Protein AF-A0A7S0QCG5-F1 (afdb_monomer_lite)

Sequence (429 aa):
MLSAGSLIWRRKRLSVADLESKDEATDGRARNVSCNSLVATFQPEWEAEYLEYCFQPSLLRAVLCMASIWFIYDISAVCFSCLPPTDGAGGNLSWLLVAHIPQTIVGAFLLGVSILVGRLSLRNALSRHYDLLCVCVILAAYTALIFPSLVLELRRARFQNPDQPHVHWSISNSPSSLLPIRICNDSDPIRSWSNSSDQSPVGCSNSLLSGSYFGTMLMGTLSPMIFRTSARAALAACLLLSLVLLAACVAAGTQPGAFGFPLAVQLATGALAAFFCHRGDRRARAEFTVDKGLRYAAEQNGNLLYTLIPRDVVAHCRASDGPGLVGRTLPHVTLMFCALERHAEMQAAFSERDFHLLNALFVEFDDAVRAHGMYKYQHVGEWYIVACPRAARPFDEEEQAAPYPALHELQMLALASSLQRLAAGHLFL

Radius of gyration: 39.69 Å; chains: 1; bounding box: 84×46×121 Å

InterPro domains:
  IPR001054 Adenylyl cyclase class-3/4/guanylyl cyclase [PF00211] (331-414)
  IPR001054 Adenylyl cyclase class-3/4/guanylyl cyclase [PS50125] (334-387)
  IPR029787 Nucleotide cyclase [G3DSA:3.30.70.1230] (290-425)
  IPR029787 Nucleotide cyclase [SSF55073] (323-424)

Foldseek 3Di:
DDDDDDPDPPPPPPDVVVVVVVPVPDDDDPPPPPPVVVLPDQDPVCPVVLLVVLDDLVLLVVVLVVLLVVLVVLVVVVVVVPPPDCPDDDDDCPVVVVPVVVLVVVSVVLNVVSVVVSVPCPVPPCSVCVLVVLLVNLLVSLCSRPVVVLVVVLVVVCPPDVDDPDQDWDFDDDPPDPDDGWTDSDPDPPVVPPPPPDDDPPGTDPPCPPVVVLVSLLCSLQVCLSVLHALVSSLVSLVSSLVVLVVSCVVSVHDPVVVPVSSVVSNVSSNVNSVNSNVSVVVSSSVVSVVVSVVVVVVVVVVVVCVVAPPLQVVVVVVDPDPDDDDDDAPDKDKDKDFDDDDPVCVPDPDPVNVVLVVVLVVVLCVLCVVLVWDFDDDDDRITMIIHPCVSNVNPVVSRVDDDDPCSVVSVVVSVVVSVVSSVVSVVD

Organism: NCBI:txid233186

Secondary structure (DSSP, 8-state):
---------------HHHHHTTTTTS-S------GGGSSS---GGGHHHHHHHH--HHHHHHHHHHHHHHHHHHHHHHHHHTSPP--SS---THHHHHHHHHHHHHHHHHHHHHHHHHH---TTTTGGGHHHHHHHHHHHHHHHHHHHHHHHHHHHHHHS-SS-----------TT-SS-------S-TTHHHHTTTS--S-S---GGGSHHHHHHHHHHHHHHHHTT--HHHHHHHHHHHHHHHHHHHHHTT--HHHHHHHHHHHHHHHHHHHHHHHHHHHHHHHHHHHHHHHHHHHHHHHHHHHHHS-HHHHHHHHHS-SS-------SS--EEEEE-PPPGGGGS---HHHHHHHHHHHHHHHHHHHHTT-EEEEEETTEEEEE-HHHH-TT-HHHHHSPPPTHHHHHHHHHHHHHHHHHHHHHT-

pLDDT: mean 70.56, std 19.55, range [24.47, 97.44]

Structure (mmCIF, N/CA/C/O backbone):
data_AF-A0A7S0QCG5-F1
#
_entry.id   AF-A0A7S0QCG5-F1
#
loop_
_atom_site.group_PDB
_atom_site.id
_atom_site.type_symbol
_atom_site.label_atom_id
_atom_site.label_alt_id
_atom_site.label_comp_id
_atom_site.label_asym_id
_atom_site.label_entity_id
_atom_site.label_seq_id
_atom_site.pdbx_PDB_ins_code
_atom_site.Cartn_x
_atom_site.Cartn_y
_atom_site.Cartn_z
_atom_site.occupancy
_atom_site.B_iso_or_equiv
_atom_site.auth_seq_id
_atom_site.auth_comp_id
_atom_site.auth_asym_id
_atom_site.auth_atom_id
_atom_site.pdbx_PDB_model_num
ATOM 1 N N . MET A 1 1 ? -25.981 -13.729 -7.086 1.00 29.61 1 MET A N 1
ATOM 2 C CA . MET A 1 1 ? -24.853 -14.559 -7.566 1.00 29.61 1 MET A CA 1
ATOM 3 C C . MET A 1 1 ? -23.733 -13.651 -8.065 1.00 29.61 1 MET A C 1
ATOM 5 O O . MET A 1 1 ? -23.636 -13.408 -9.254 1.00 29.61 1 MET A O 1
ATOM 9 N N . LEU A 1 2 ? -22.922 -13.113 -7.154 1.00 24.47 2 LEU A N 1
ATOM 10 C CA . LEU A 1 2 ? -21.630 -12.480 -7.439 1.00 24.47 2 LEU A CA 1
ATOM 11 C C . LEU A 1 2 ? -20.763 -12.780 -6.212 1.00 24.47 2 LEU A C 1
ATOM 13 O O . LEU A 1 2 ? -21.044 -12.285 -5.124 1.00 24.47 2 LEU A O 1
ATOM 17 N N . SER A 1 3 ? -19.807 -13.701 -6.355 1.00 24.55 3 SER A N 1
ATOM 18 C CA . SER A 1 3 ? -18.929 -14.130 -5.266 1.00 24.55 3 SER A CA 1
ATOM 19 C C . SER A 1 3 ? -17.825 -13.098 -5.054 1.00 24.55 3 SER A C 1
ATOM 21 O O . SER A 1 3 ? -16.979 -12.900 -5.928 1.00 24.55 3 SER A O 1
ATOM 23 N N . ALA A 1 4 ? -17.821 -12.468 -3.883 1.00 29.00 4 ALA A N 1
ATOM 24 C CA . ALA A 1 4 ? -16.691 -11.697 -3.393 1.00 29.00 4 ALA A CA 1
ATOM 25 C C . ALA A 1 4 ? -15.537 -12.660 -3.070 1.00 29.00 4 ALA A C 1
ATOM 27 O O . ALA A 1 4 ? -15.673 -13.551 -2.231 1.00 29.00 4 ALA A O 1
ATOM 28 N N . GLY A 1 5 ? -14.413 -12.502 -3.768 1.00 25.22 5 GLY A N 1
ATOM 29 C CA . GLY A 1 5 ? -13.183 -13.228 -3.476 1.00 25.22 5 GLY A CA 1
ATOM 30 C C . GLY A 1 5 ? -12.603 -12.762 -2.144 1.00 25.22 5 GLY A C 1
ATOM 31 O O . GLY A 1 5 ? -12.149 -11.627 -2.019 1.00 25.22 5 GLY A O 1
ATOM 32 N N . SER A 1 6 ? -12.616 -13.644 -1.148 1.00 25.61 6 SER A N 1
ATOM 33 C CA . SER A 1 6 ? -11.940 -13.445 0.130 1.00 25.61 6 SER A CA 1
ATOM 34 C C . SER A 1 6 ? -10.422 -13.504 -0.073 1.00 25.61 6 SER A C 1
ATOM 36 O O . SER A 1 6 ? -9.845 -14.586 -0.204 1.00 25.61 6 SER A O 1
ATOM 38 N N . LEU A 1 7 ? -9.760 -12.345 -0.085 1.00 25.98 7 LEU A N 1
ATOM 39 C CA . LEU A 1 7 ? -8.313 -12.261 0.097 1.00 25.98 7 LEU A CA 1
ATOM 40 C C . LEU A 1 7 ? -7.992 -12.585 1.562 1.00 25.98 7 LEU A C 1
ATOM 42 O O . LEU A 1 7 ? -8.123 -11.752 2.457 1.00 25.98 7 LEU A O 1
ATOM 46 N N . ILE A 1 8 ? -7.599 -13.834 1.800 1.00 27.45 8 ILE A N 1
ATOM 47 C CA . ILE A 1 8 ? -7.100 -14.315 3.086 1.00 27.45 8 ILE A CA 1
ATOM 48 C C . ILE A 1 8 ? -5.719 -13.692 3.311 1.00 27.45 8 ILE A C 1
ATOM 50 O O . ILE A 1 8 ? -4.707 -14.183 2.810 1.00 27.45 8 ILE A O 1
ATOM 54 N N . TRP A 1 9 ? -5.666 -12.609 4.085 1.00 28.84 9 TRP A N 1
ATOM 55 C CA . TRP A 1 9 ? -4.422 -12.144 4.690 1.00 28.84 9 TRP A CA 1
ATOM 56 C C . TRP A 1 9 ? -3.990 -13.163 5.749 1.00 28.84 9 TRP A C 1
ATOM 58 O O . TRP A 1 9 ? -4.481 -13.167 6.879 1.00 28.84 9 TRP A O 1
ATOM 68 N N . ARG A 1 10 ? -3.060 -14.060 5.392 1.00 27.72 10 ARG A N 1
ATOM 69 C CA . ARG A 1 10 ? -2.319 -14.863 6.374 1.00 27.72 10 ARG A CA 1
ATOM 70 C C . ARG A 1 10 ? -1.446 -13.915 7.193 1.00 27.72 10 ARG A C 1
ATOM 72 O O . ARG A 1 10 ? -0.318 -13.604 6.823 1.00 27.72 10 ARG A O 1
ATOM 79 N N . ARG A 1 11 ? -1.979 -13.465 8.328 1.00 33.69 11 ARG A N 1
ATOM 80 C CA . ARG A 1 11 ? -1.231 -12.790 9.389 1.00 33.69 11 ARG A CA 1
ATOM 81 C C . ARG A 1 11 ? -0.209 -13.789 9.936 1.00 33.69 11 ARG A C 1
ATOM 83 O O . ARG A 1 11 ? -0.544 -14.634 10.763 1.00 33.69 11 ARG A O 1
ATOM 90 N N . LYS A 1 12 ? 1.024 -13.750 9.431 1.00 29.55 12 LYS A N 1
ATOM 91 C CA . LYS A 1 12 ? 2.141 -14.491 10.019 1.00 29.55 12 LYS A CA 1
ATOM 92 C C . LYS A 1 12 ? 2.405 -13.835 11.379 1.00 29.55 12 LYS A C 1
ATOM 94 O O . LYS A 1 12 ? 2.991 -12.760 11.437 1.00 29.55 12 LYS A O 1
ATOM 99 N N . ARG A 1 13 ? 1.875 -14.415 12.464 1.00 33.84 13 ARG A N 1
ATOM 100 C CA . ARG A 1 13 ? 2.329 -14.088 13.822 1.00 33.84 13 ARG A CA 1
ATOM 101 C C . ARG A 1 13 ? 3.794 -14.507 13.869 1.00 33.84 13 ARG A C 1
ATOM 103 O O . ARG A 1 13 ? 4.074 -15.694 13.969 1.00 33.84 13 ARG A O 1
ATOM 110 N N . LEU A 1 14 ? 4.704 -13.552 13.717 1.00 32.72 14 LEU A N 1
ATOM 111 C CA . LEU A 1 14 ? 6.051 -13.709 14.247 1.00 32.72 14 LEU A CA 1
ATOM 112 C C . LEU A 1 14 ? 5.858 -13.881 15.755 1.00 32.72 14 LEU A C 1
ATOM 114 O O . LEU A 1 14 ? 5.330 -12.978 16.409 1.00 32.72 14 LEU A O 1
ATOM 118 N N . SER A 1 15 ? 6.131 -15.075 16.281 1.00 31.53 15 SER A N 1
ATOM 119 C CA . SER A 1 15 ? 6.147 -15.270 17.726 1.00 31.53 15 SER A CA 1
ATOM 120 C C . SER A 1 15 ? 7.241 -14.388 18.298 1.00 31.53 15 SER A C 1
ATOM 122 O O . SER A 1 15 ? 8.343 -14.349 17.760 1.00 31.53 15 SER A O 1
ATOM 124 N N . VAL A 1 16 ? 6.936 -13.699 19.395 1.00 43.62 16 VAL A N 1
ATOM 125 C CA . VAL A 1 16 ? 7.892 -12.878 20.155 1.00 43.62 16 VAL A CA 1
ATOM 126 C C . VAL A 1 16 ? 9.175 -13.671 20.477 1.00 43.62 16 VAL A C 1
ATOM 128 O O . VAL A 1 16 ? 10.266 -13.116 20.407 1.00 43.62 16 VAL A O 1
ATOM 131 N N . ALA A 1 17 ? 9.065 -14.996 20.628 1.00 45.25 17 ALA A N 1
ATOM 132 C CA . ALA A 1 17 ? 10.190 -15.916 20.798 1.00 45.25 17 ALA A CA 1
ATOM 133 C C . ALA A 1 17 ? 11.231 -15.913 19.650 1.00 45.25 17 ALA A C 1
ATOM 135 O O . ALA A 1 17 ? 12.410 -16.134 19.909 1.00 45.25 17 ALA A O 1
ATOM 136 N N . ASP A 1 18 ? 10.841 -15.625 18.400 1.00 44.25 18 ASP A N 1
ATOM 137 C CA . ASP A 1 18 ? 11.783 -15.569 17.262 1.00 44.25 18 ASP A CA 1
ATOM 138 C C . ASP A 1 18 ? 12.577 -14.251 17.222 1.00 44.25 18 ASP A C 1
ATOM 140 O O . ASP A 1 18 ? 13.608 -14.159 16.551 1.00 44.25 18 ASP A O 1
ATOM 144 N N . LEU A 1 19 ? 12.086 -13.216 17.913 1.00 44.72 19 LEU A N 1
ATOM 145 C CA . LEU A 1 19 ? 12.785 -11.941 18.077 1.00 44.72 19 LEU A CA 1
ATOM 146 C C . LEU A 1 19 ? 13.707 -11.982 19.301 1.00 44.72 19 LEU A C 1
ATOM 148 O O . LEU A 1 19 ? 14.824 -11.482 19.226 1.00 44.72 19 LEU A O 1
ATOM 152 N N . GLU A 1 20 ? 13.296 -12.651 20.380 1.00 44.72 20 GLU A N 1
ATOM 153 C CA . GLU A 1 20 ? 14.102 -12.768 21.602 1.00 44.72 20 GLU A CA 1
ATOM 154 C C . GLU A 1 20 ? 15.321 -13.689 21.432 1.00 44.72 20 GLU A C 1
ATOM 156 O O . GLU A 1 20 ? 16.397 -13.379 21.943 1.00 44.72 20 GLU A O 1
ATOM 161 N N . SER A 1 21 ? 15.235 -14.756 20.623 1.00 42.88 21 SER A N 1
ATOM 162 C CA . SER A 1 21 ? 16.364 -15.690 20.452 1.00 42.88 21 SER A CA 1
ATOM 163 C C . SER A 1 21 ? 17.559 -15.114 19.672 1.00 42.88 21 SER A C 1
ATOM 165 O O . SER A 1 21 ? 18.553 -15.816 19.468 1.00 42.88 21 SER A O 1
ATOM 167 N N . LYS A 1 22 ? 17.461 -13.881 19.161 1.00 42.03 22 LYS A N 1
ATOM 168 C CA . LYS A 1 22 ? 18.531 -13.227 18.394 1.00 42.03 22 LYS A CA 1
ATOM 169 C C . LYS A 1 22 ? 19.247 -12.107 19.149 1.00 42.03 22 LYS A C 1
ATOM 171 O O . LYS A 1 22 ? 20.291 -11.670 18.668 1.00 42.03 22 LYS A O 1
ATOM 176 N N . ASP A 1 23 ? 18.744 -11.711 20.319 1.00 43.12 23 ASP A N 1
ATOM 177 C CA . ASP A 1 23 ? 19.254 -10.563 21.081 1.00 43.12 23 ASP A CA 1
ATOM 178 C C . ASP A 1 23 ? 20.037 -10.939 22.358 1.00 43.12 23 ASP A C 1
ATOM 180 O O . ASP A 1 23 ? 20.704 -10.082 22.938 1.00 43.12 23 ASP A O 1
ATOM 184 N N . GLU A 1 24 ? 20.088 -12.215 22.761 1.00 43.59 24 GLU A N 1
ATOM 185 C CA . GLU A 1 24 ? 20.776 -12.644 23.999 1.00 43.59 24 GLU A CA 1
ATOM 186 C C . GLU A 1 24 ? 22.323 -12.657 23.953 1.00 43.59 24 GLU A C 1
ATOM 188 O O . GLU A 1 24 ? 22.964 -13.057 24.923 1.00 43.59 24 GLU A O 1
ATOM 193 N N . ALA A 1 25 ? 22.968 -12.180 22.882 1.00 44.16 25 ALA A N 1
ATOM 194 C CA . ALA A 1 25 ? 24.435 -12.231 22.756 1.00 44.16 25 ALA A CA 1
ATOM 195 C C . ALA A 1 25 ? 25.165 -10.873 22.772 1.00 44.16 25 ALA A C 1
ATOM 197 O O . ALA A 1 25 ? 26.380 -10.846 22.572 1.00 44.16 25 ALA A O 1
ATOM 198 N N . THR A 1 26 ? 24.495 -9.742 23.026 1.00 45.06 26 THR A N 1
ATOM 199 C CA . THR A 1 26 ? 25.173 -8.428 23.015 1.00 45.06 26 THR A CA 1
ATOM 200 C C . THR A 1 26 ? 24.783 -7.511 24.171 1.00 45.06 26 THR A C 1
ATOM 202 O O . THR A 1 26 ? 23.858 -6.714 24.081 1.00 45.06 26 THR A O 1
ATOM 205 N N . ASP A 1 27 ? 25.567 -7.629 25.241 1.00 42.53 27 ASP A N 1
ATOM 206 C CA . ASP A 1 27 ? 26.066 -6.581 26.141 1.00 42.53 27 ASP A CA 1
ATOM 207 C C . ASP A 1 27 ? 25.336 -5.215 26.123 1.00 42.53 27 ASP A C 1
ATOM 209 O O . ASP A 1 27 ? 25.604 -4.336 25.300 1.00 42.53 27 ASP A O 1
ATOM 213 N N . GLY A 1 28 ? 24.412 -5.038 27.074 1.00 42.75 28 GLY A N 1
ATOM 214 C CA . GLY A 1 28 ? 24.456 -3.974 28.091 1.00 42.75 28 GLY A CA 1
ATOM 215 C C . GLY A 1 28 ? 24.464 -2.496 27.684 1.00 42.75 28 GLY A C 1
ATOM 216 O O . GLY A 1 28 ? 24.565 -1.635 28.558 1.00 42.75 28 GLY A O 1
ATOM 217 N N . ARG A 1 29 ? 24.348 -2.146 26.402 1.00 39.44 29 ARG A N 1
ATOM 218 C CA . ARG A 1 29 ? 24.267 -0.752 25.953 1.00 39.44 29 ARG A CA 1
ATOM 219 C C . ARG A 1 29 ? 22.931 -0.541 25.274 1.00 39.44 29 ARG A C 1
ATOM 221 O O . ARG A 1 29 ? 22.751 -0.964 24.136 1.00 39.44 29 ARG A O 1
ATOM 228 N N . ALA A 1 30 ? 22.020 0.139 25.972 1.00 40.88 30 ALA A N 1
ATOM 229 C CA . ALA A 1 30 ? 20.785 0.670 25.412 1.00 40.88 30 ALA A CA 1
ATOM 230 C C . ALA A 1 30 ? 21.119 1.487 24.155 1.00 40.88 30 ALA A C 1
ATOM 232 O O . ALA A 1 30 ? 21.456 2.672 24.209 1.00 40.88 30 ALA A O 1
ATOM 233 N N . ARG A 1 31 ? 21.097 0.825 22.996 1.00 40.97 31 ARG A N 1
ATOM 234 C CA . ARG A 1 31 ? 21.105 1.500 21.714 1.00 40.97 31 ARG A CA 1
ATOM 235 C C . ARG A 1 31 ? 19.743 2.152 21.643 1.00 40.97 31 ARG A C 1
ATOM 237 O O . ARG A 1 31 ? 18.736 1.473 21.481 1.00 40.97 31 ARG A O 1
ATOM 244 N N . ASN A 1 32 ? 19.731 3.476 21.740 1.00 38.03 32 ASN A N 1
ATOM 245 C CA . ASN A 1 32 ? 18.744 4.268 21.030 1.00 38.03 32 ASN A CA 1
ATOM 246 C C . ASN A 1 32 ? 18.781 3.782 19.578 1.00 38.03 32 ASN A C 1
ATOM 248 O O . ASN A 1 32 ? 19.626 4.217 18.792 1.00 38.03 32 ASN A O 1
ATOM 252 N N . VAL A 1 33 ? 17.921 2.818 19.246 1.00 42.59 33 VAL A N 1
ATOM 253 C CA . VAL A 1 33 ? 17.614 2.439 17.875 1.00 42.59 33 VAL A CA 1
ATOM 254 C C . VAL A 1 33 ? 16.875 3.645 17.325 1.00 42.59 33 VAL A C 1
ATOM 256 O O . VAL A 1 33 ? 15.657 3.757 17.385 1.00 42.59 33 VAL A O 1
ATOM 259 N N . SER A 1 34 ? 17.659 4.632 16.900 1.00 39.94 34 SER A N 1
ATOM 260 C CA . SER A 1 34 ? 17.177 5.736 16.099 1.00 39.94 34 SER A CA 1
ATOM 261 C C . SER A 1 34 ? 16.357 5.115 14.977 1.00 39.94 34 SER A C 1
ATOM 263 O O . SER A 1 34 ? 16.863 4.237 14.276 1.00 39.94 34 SER A O 1
ATOM 265 N N . CYS A 1 35 ? 15.118 5.570 14.778 1.00 45.91 35 CYS A N 1
ATOM 266 C CA . CYS A 1 35 ? 14.306 5.173 13.625 1.00 45.91 35 CYS A CA 1
ATOM 267 C C . CYS A 1 35 ? 15.074 5.292 12.291 1.00 45.91 35 CYS A C 1
ATOM 269 O O . CYS A 1 35 ? 14.701 4.647 11.320 1.00 45.91 35 CYS A O 1
ATOM 271 N N . ASN A 1 36 ? 16.193 6.026 12.245 1.00 45.16 36 ASN A N 1
ATOM 272 C CA . ASN A 1 36 ? 17.086 6.086 11.093 1.00 45.16 36 ASN A CA 1
ATOM 273 C C . ASN A 1 36 ? 17.806 4.764 10.761 1.00 45.16 36 ASN A C 1
ATOM 275 O O . ASN A 1 36 ? 18.166 4.577 9.603 1.00 45.16 36 ASN A O 1
ATOM 279 N N . SER A 1 37 ? 18.021 3.833 11.703 1.00 44.78 37 SER A N 1
ATOM 280 C CA . SER A 1 37 ? 18.711 2.565 11.394 1.00 44.78 37 SER A CA 1
ATOM 281 C C . SER A 1 37 ? 17.786 1.469 10.857 1.00 44.78 37 SER A C 1
ATOM 283 O O . SER A 1 37 ? 18.274 0.503 10.280 1.00 44.78 37 SER A O 1
ATOM 285 N N . LEU A 1 38 ? 16.465 1.621 11.003 1.00 47.06 38 LEU A N 1
ATOM 286 C CA . LEU A 1 38 ? 15.458 0.719 10.421 1.00 47.06 38 LEU A CA 1
ATOM 287 C C . LEU A 1 38 ? 15.069 1.097 8.978 1.00 47.06 38 LEU A C 1
ATOM 289 O O . LEU A 1 38 ? 14.396 0.326 8.305 1.00 47.06 38 LEU A O 1
ATOM 293 N N . VAL A 1 39 ? 15.523 2.253 8.479 1.00 50.62 39 VAL A N 1
ATOM 294 C CA . VAL A 1 39 ? 15.157 2.791 7.153 1.00 50.62 39 VAL A CA 1
ATOM 295 C C . VAL A 1 39 ? 16.064 2.291 6.013 1.00 50.62 39 VAL A C 1
ATOM 297 O O . VAL A 1 39 ? 15.780 2.532 4.845 1.00 50.62 39 VAL A O 1
ATOM 300 N N . ALA A 1 40 ? 17.160 1.580 6.283 1.00 56.78 40 ALA A N 1
ATOM 301 C CA . ALA A 1 40 ? 18.247 1.525 5.299 1.00 56.78 40 ALA A CA 1
ATOM 302 C C . ALA A 1 40 ? 18.282 0.314 4.346 1.00 56.78 40 ALA A C 1
ATOM 304 O O . ALA A 1 40 ? 19.129 0.298 3.450 1.00 56.78 40 ALA A O 1
ATOM 305 N N . THR A 1 41 ? 17.415 -0.691 4.484 1.00 71.44 41 THR A N 1
ATOM 306 C CA . THR A 1 41 ? 17.491 -1.899 3.641 1.00 71.44 41 THR A CA 1
ATOM 307 C C . THR A 1 41 ? 16.178 -2.201 2.938 1.00 71.44 41 THR A C 1
ATOM 309 O O . THR A 1 41 ? 15.187 -2.587 3.550 1.00 71.44 41 THR A O 1
ATOM 312 N N . PHE A 1 42 ? 16.206 -2.049 1.612 1.00 75.25 42 PHE A N 1
ATOM 313 C CA . PHE A 1 42 ? 15.146 -2.474 0.706 1.00 75.25 42 PHE A CA 1
ATOM 314 C C . PHE A 1 42 ? 14.855 -3.965 0.92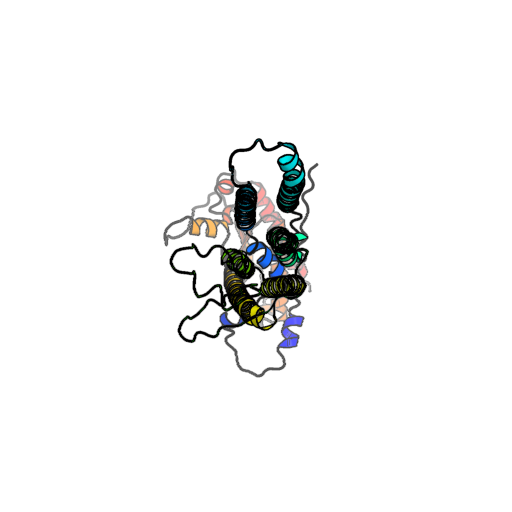5 1.00 75.25 42 PHE A C 1
ATOM 316 O O . PHE A 1 42 ? 15.721 -4.810 0.681 1.00 75.25 42 PHE A O 1
ATOM 323 N N . GLN A 1 43 ? 13.657 -4.282 1.413 1.00 82.69 43 GLN A N 1
ATOM 324 C CA . GLN A 1 43 ? 13.256 -5.661 1.673 1.00 82.69 43 GLN A CA 1
ATOM 325 C C . GLN A 1 43 ? 12.914 -6.373 0.351 1.00 82.69 43 GLN A C 1
ATOM 327 O O . GLN A 1 43 ? 12.272 -5.775 -0.515 1.00 82.69 43 GLN A O 1
ATOM 332 N N . PRO A 1 44 ? 13.288 -7.654 0.170 1.00 80.50 44 PRO A N 1
ATOM 333 C CA . PRO A 1 44 ? 13.010 -8.394 -1.066 1.00 80.50 44 PRO A CA 1
ATOM 334 C C . PRO A 1 44 ? 11.507 -8.563 -1.338 1.00 80.50 44 PRO A C 1
ATOM 336 O O . PRO A 1 44 ? 11.085 -8.632 -2.488 1.00 80.50 44 PRO A O 1
ATOM 339 N N . GLU A 1 45 ? 10.674 -8.566 -0.297 1.00 86.88 45 GLU A N 1
ATOM 340 C CA . GLU A 1 45 ? 9.212 -8.609 -0.427 1.00 86.88 45 GLU A CA 1
ATOM 341 C C . GLU A 1 45 ? 8.618 -7.356 -1.092 1.00 86.88 45 GLU A C 1
ATOM 343 O O . GLU A 1 45 ? 7.545 -7.427 -1.688 1.00 86.88 45 GLU A O 1
ATOM 348 N N . TRP A 1 46 ? 9.332 -6.227 -1.065 1.00 85.62 46 TRP A N 1
ATOM 349 C CA . TRP A 1 46 ? 8.908 -4.986 -1.715 1.00 85.62 46 TRP A CA 1
ATOM 350 C C . TRP A 1 46 ? 9.262 -4.927 -3.200 1.00 85.62 46 TRP A C 1
ATOM 352 O O . TRP A 1 46 ? 8.841 -4.003 -3.891 1.00 85.62 46 TRP A O 1
ATOM 362 N N . GLU A 1 47 ? 10.018 -5.896 -3.721 1.00 83.75 47 GLU A N 1
ATOM 363 C CA . GLU A 1 47 ? 10.487 -5.868 -5.108 1.00 83.75 47 GLU A CA 1
ATOM 364 C C . GLU A 1 47 ? 9.333 -5.920 -6.115 1.00 83.75 47 GLU A C 1
ATOM 366 O O . GLU A 1 47 ? 9.337 -5.172 -7.090 1.00 83.75 47 GLU A O 1
ATOM 371 N N . ALA A 1 48 ? 8.304 -6.730 -5.852 1.00 82.44 48 ALA A N 1
ATOM 372 C CA . ALA A 1 48 ? 7.126 -6.798 -6.716 1.00 82.44 48 ALA A CA 1
ATOM 373 C C . ALA A 1 48 ? 6.371 -5.459 -6.765 1.00 82.44 48 ALA A C 1
ATOM 375 O O . ALA A 1 48 ? 5.980 -4.998 -7.834 1.00 82.44 48 ALA A O 1
ATOM 376 N N . GLU A 1 49 ? 6.217 -4.812 -5.613 1.00 85.25 49 GLU A N 1
ATOM 377 C CA . GLU A 1 49 ? 5.479 -3.557 -5.487 1.00 85.25 49 GLU A CA 1
ATOM 378 C C . GLU A 1 49 ? 6.273 -2.363 -6.039 1.00 85.25 49 GLU A C 1
ATOM 380 O O . GLU A 1 49 ? 5.716 -1.470 -6.675 1.00 85.25 49 GLU A O 1
ATOM 385 N N . TYR A 1 50 ? 7.598 -2.383 -5.878 1.00 84.50 50 TYR A N 1
ATOM 386 C CA . TYR A 1 50 ? 8.504 -1.437 -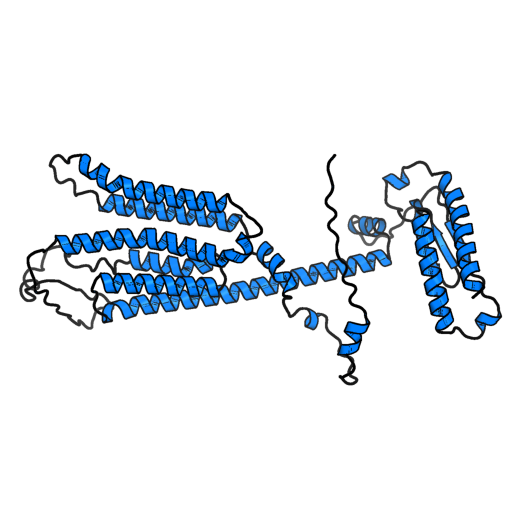6.522 1.00 84.50 50 TYR A CA 1
ATOM 387 C C . TYR A 1 50 ? 8.443 -1.545 -8.050 1.00 84.50 50 TYR A C 1
ATOM 389 O O . TYR A 1 50 ? 8.367 -0.527 -8.737 1.00 84.50 50 TYR A O 1
ATOM 397 N N . LEU A 1 51 ? 8.428 -2.766 -8.597 1.00 80.94 51 LEU A N 1
ATOM 398 C CA . LEU A 1 51 ? 8.298 -2.974 -10.041 1.00 80.94 51 LEU A CA 1
ATOM 399 C C . LEU A 1 51 ? 6.965 -2.435 -10.577 1.00 80.94 51 LEU A C 1
ATOM 401 O O . LEU A 1 51 ? 6.942 -1.850 -11.659 1.00 80.94 51 LEU A O 1
ATOM 405 N N . GLU A 1 52 ? 5.874 -2.560 -9.818 1.00 80.94 52 GLU A N 1
ATOM 406 C CA . GLU A 1 52 ? 4.594 -1.928 -10.163 1.00 80.94 52 GLU A CA 1
ATOM 407 C C . GLU A 1 52 ? 4.656 -0.396 -10.097 1.00 80.94 52 GLU A C 1
ATOM 409 O O . GLU A 1 52 ? 4.121 0.271 -10.981 1.00 80.94 52 GLU A O 1
ATOM 414 N N . TYR A 1 53 ? 5.344 0.167 -9.099 1.00 79.31 53 TYR A N 1
ATOM 415 C CA . TYR A 1 53 ? 5.543 1.612 -8.960 1.00 79.31 53 TYR A CA 1
ATOM 416 C C . TYR A 1 53 ? 6.367 2.207 -10.114 1.00 79.31 53 TYR A C 1
ATOM 418 O O . TYR A 1 53 ? 6.045 3.275 -10.638 1.00 79.31 53 TYR A O 1
ATOM 426 N N . CYS A 1 54 ? 7.420 1.509 -10.545 1.00 73.38 54 CYS A N 1
ATOM 427 C CA . CYS A 1 54 ? 8.277 1.941 -11.648 1.00 73.38 54 CYS A CA 1
ATOM 428 C C . CYS A 1 54 ? 7.631 1.760 -13.025 1.00 73.38 54 CYS A C 1
ATOM 430 O O . CYS A 1 54 ? 7.949 2.510 -13.954 1.00 73.38 54 CYS A O 1
ATOM 432 N N . PHE A 1 55 ? 6.730 0.788 -13.181 1.00 68.12 55 PHE A N 1
ATOM 433 C CA . PHE A 1 55 ? 6.064 0.526 -14.449 1.00 68.12 55 PHE A CA 1
ATOM 434 C C . PHE A 1 55 ? 4.958 1.557 -14.707 1.00 68.12 55 PHE A C 1
ATOM 436 O O . PHE A 1 55 ? 3.789 1.352 -14.387 1.00 68.12 55 PHE A O 1
ATOM 443 N N . GLN A 1 56 ? 5.315 2.678 -15.341 1.00 66.81 56 GLN A N 1
ATOM 444 C CA . GLN A 1 56 ? 4.337 3.625 -15.873 1.00 66.81 56 GLN A CA 1
ATOM 445 C C . GLN A 1 56 ? 3.918 3.226 -17.300 1.00 66.81 56 GLN A C 1
ATOM 447 O O . GLN A 1 56 ? 4.665 3.464 -18.255 1.00 66.81 56 GLN A O 1
ATOM 452 N N . PRO A 1 57 ? 2.704 2.680 -17.507 1.00 63.25 57 PRO A N 1
ATOM 453 C CA . PRO A 1 57 ? 2.229 2.289 -18.836 1.00 63.25 57 PRO A CA 1
ATOM 454 C C . PRO A 1 57 ? 2.091 3.472 -19.808 1.00 63.25 57 PRO A C 1
ATOM 456 O O . PRO A 1 57 ? 2.027 3.264 -21.018 1.00 63.25 57 PRO A O 1
ATOM 459 N N . SER A 1 58 ? 2.043 4.710 -19.310 1.00 63.28 58 SER A N 1
ATOM 460 C CA . SER A 1 58 ? 2.076 5.933 -20.121 1.00 63.28 58 SER A CA 1
ATOM 461 C C . SER A 1 58 ? 3.432 6.144 -20.798 1.00 63.28 58 SER A C 1
ATOM 463 O O . SER A 1 58 ? 3.470 6.489 -21.978 1.00 63.28 58 SER A O 1
ATOM 465 N N . LEU A 1 59 ? 4.533 5.875 -20.089 1.00 63.22 59 LEU A N 1
ATOM 466 C CA . LEU A 1 59 ? 5.888 6.006 -20.619 1.00 63.22 59 LEU A CA 1
ATOM 467 C C . LEU A 1 59 ? 6.128 4.983 -21.736 1.00 63.22 59 LEU A C 1
ATOM 469 O O . LEU A 1 59 ? 6.569 5.346 -22.821 1.00 63.22 59 LEU A O 1
ATOM 473 N N . LEU A 1 60 ? 5.731 3.724 -21.518 1.00 64.50 60 LEU A N 1
ATOM 474 C CA . LEU A 1 60 ? 5.835 2.671 -22.535 1.00 64.50 60 LEU A CA 1
ATOM 475 C C . LEU A 1 60 ? 5.082 3.044 -23.824 1.00 64.50 60 LEU A C 1
ATOM 477 O O . LEU A 1 60 ? 5.612 2.872 -24.920 1.00 64.50 60 LEU A O 1
ATOM 481 N N . ARG A 1 61 ? 3.869 3.604 -23.708 1.00 62.88 61 ARG A N 1
ATOM 482 C CA . ARG A 1 61 ? 3.092 4.073 -24.870 1.00 62.88 61 ARG A CA 1
ATOM 483 C C . ARG A 1 61 ? 3.778 5.218 -25.605 1.00 62.88 61 ARG A C 1
ATOM 485 O O . ARG A 1 61 ? 3.844 5.181 -26.830 1.00 62.88 61 ARG A O 1
ATOM 492 N N . ALA A 1 62 ? 4.282 6.215 -24.877 1.00 63.94 62 ALA A N 1
ATOM 493 C CA . ALA A 1 62 ? 4.976 7.350 -25.478 1.00 63.94 62 ALA A CA 1
ATOM 494 C C . ALA A 1 62 ? 6.199 6.890 -26.278 1.00 63.94 62 ALA A C 1
ATOM 496 O O . ALA A 1 62 ? 6.427 7.364 -27.388 1.00 63.94 62 ALA A O 1
ATOM 497 N N . VAL A 1 63 ? 6.947 5.910 -25.765 1.00 60.16 63 VAL A N 1
ATOM 498 C CA . VAL A 1 63 ? 8.145 5.452 -26.461 1.00 60.16 63 VAL A CA 1
ATOM 499 C C . VAL A 1 63 ? 7.846 4.500 -27.618 1.00 60.16 63 VAL A C 1
ATOM 501 O O . VAL A 1 63 ? 8.485 4.617 -28.658 1.00 60.16 63 VAL A O 1
ATOM 504 N N . LEU A 1 64 ? 6.843 3.621 -27.515 1.00 63.91 64 LEU A N 1
ATOM 505 C CA . LEU A 1 64 ? 6.376 2.859 -28.683 1.00 63.91 64 LEU A CA 1
ATOM 506 C C . LEU A 1 64 ? 5.920 3.801 -29.815 1.00 63.91 64 LEU A C 1
ATOM 508 O O . LEU A 1 64 ? 6.153 3.517 -30.990 1.00 63.91 64 LEU A O 1
ATOM 512 N N . CYS A 1 65 ? 5.340 4.952 -29.465 1.00 66.69 65 CYS A N 1
ATOM 513 C CA . CYS A 1 65 ? 4.998 6.009 -30.415 1.00 66.69 65 CYS A CA 1
ATOM 514 C C . CYS A 1 65 ? 6.254 6.660 -31.030 1.00 66.69 65 CYS A C 1
ATOM 516 O O . CYS A 1 65 ? 6.370 6.764 -32.245 1.00 66.69 65 CYS A O 1
ATOM 518 N N . MET A 1 66 ? 7.253 7.021 -30.220 1.00 61.22 66 MET A N 1
ATOM 519 C CA . MET A 1 66 ? 8.505 7.602 -30.728 1.00 61.22 66 MET A CA 1
ATOM 520 C C . MET A 1 66 ? 9.299 6.634 -31.616 1.00 61.22 66 MET A C 1
ATOM 522 O O . MET A 1 66 ? 9.808 7.040 -32.658 1.00 61.22 66 MET A O 1
ATOM 526 N N . ALA A 1 67 ? 9.375 5.357 -31.235 1.00 64.44 67 ALA A N 1
ATOM 527 C CA . ALA A 1 67 ? 10.050 4.320 -32.012 1.00 64.44 67 ALA A CA 1
ATOM 528 C C . ALA A 1 67 ? 9.360 4.081 -33.363 1.00 64.44 67 ALA A C 1
ATOM 530 O O . ALA A 1 67 ? 10.035 3.925 -34.377 1.00 64.44 67 ALA A O 1
ATOM 531 N N . SER A 1 68 ? 8.023 4.108 -33.398 1.00 62.31 68 SER A N 1
ATOM 532 C CA . SER A 1 68 ? 7.274 3.992 -34.655 1.00 62.31 68 SER A CA 1
ATOM 533 C C . SER A 1 68 ? 7.442 5.224 -35.549 1.00 62.31 68 SER A C 1
ATOM 535 O O . SER A 1 68 ? 7.634 5.058 -36.750 1.00 62.31 68 SER A O 1
ATOM 537 N N . ILE A 1 69 ? 7.468 6.440 -34.992 1.00 67.06 69 ILE A N 1
ATOM 538 C CA . ILE A 1 69 ? 7.750 7.670 -35.755 1.00 67.06 69 ILE A CA 1
ATOM 539 C C . ILE A 1 69 ? 9.149 7.624 -36.386 1.00 67.06 69 ILE A C 1
ATOM 541 O O . ILE A 1 69 ? 9.300 7.917 -37.571 1.00 67.06 69 ILE A O 1
ATOM 545 N N . TRP A 1 70 ? 10.165 7.216 -35.623 1.00 63.22 70 TRP A N 1
ATOM 546 C CA . TRP A 1 70 ? 11.536 7.084 -36.126 1.00 63.22 70 TRP A CA 1
ATOM 547 C C . TRP A 1 70 ? 11.664 6.017 -37.211 1.00 63.22 70 TRP A C 1
ATOM 549 O O . TRP A 1 70 ? 12.278 6.251 -38.247 1.00 63.22 70 TRP A O 1
ATOM 559 N N . PHE A 1 71 ? 11.020 4.870 -37.011 1.00 63.69 71 PHE A N 1
ATOM 560 C CA . PHE A 1 71 ? 10.996 3.804 -38.003 1.00 63.69 71 PHE A CA 1
ATOM 561 C C . PHE A 1 71 ? 10.352 4.256 -39.325 1.00 63.69 71 PHE A C 1
ATOM 563 O O . PHE A 1 71 ? 10.853 3.940 -40.403 1.00 63.69 71 PHE A O 1
ATOM 570 N N . ILE A 1 72 ? 9.277 5.051 -39.255 1.00 66.94 72 ILE A N 1
ATOM 571 C CA . ILE A 1 72 ? 8.647 5.660 -40.437 1.00 66.94 72 ILE A CA 1
ATOM 572 C C . ILE A 1 72 ? 9.609 6.639 -41.126 1.00 66.94 72 ILE A C 1
ATOM 574 O O . ILE A 1 72 ? 9.707 6.627 -42.355 1.00 66.94 72 ILE A O 1
ATOM 578 N N . TYR A 1 73 ? 10.339 7.454 -40.358 1.00 69.75 73 TYR A N 1
ATOM 579 C CA . TYR A 1 73 ? 11.318 8.398 -40.899 1.00 69.75 73 TYR A CA 1
ATOM 580 C C . TYR A 1 73 ? 12.442 7.686 -41.668 1.00 69.75 73 TYR A C 1
ATOM 582 O O . TYR A 1 73 ? 12.699 8.027 -42.824 1.00 69.75 73 TYR A O 1
ATOM 590 N N . ASP A 1 74 ? 13.045 6.643 -41.101 1.00 60.16 74 ASP A N 1
ATOM 591 C CA . ASP A 1 74 ? 14.135 5.915 -41.763 1.00 60.16 74 ASP A CA 1
ATOM 592 C C . ASP A 1 74 ? 13.666 5.161 -43.015 1.00 60.16 74 ASP A C 1
ATOM 594 O O . ASP A 1 74 ? 14.339 5.203 -44.048 1.00 60.16 74 ASP A O 1
ATOM 598 N N . ILE A 1 75 ? 12.478 4.540 -42.981 1.00 62.91 75 ILE A N 1
ATOM 599 C CA . ILE A 1 75 ? 11.879 3.951 -44.190 1.00 62.91 75 ILE A CA 1
ATOM 600 C C . ILE A 1 75 ? 11.701 5.025 -45.262 1.00 62.91 75 ILE A C 1
ATOM 602 O O . ILE A 1 75 ? 12.038 4.794 -46.423 1.00 62.91 75 ILE A O 1
ATOM 606 N N . SER A 1 76 ? 11.207 6.208 -44.889 1.00 65.56 76 SER A N 1
ATOM 607 C CA . SER A 1 76 ? 11.001 7.293 -45.847 1.00 65.56 76 SER A CA 1
ATOM 608 C C . SER A 1 76 ? 12.316 7.780 -46.468 1.00 65.56 76 SER A C 1
ATOM 610 O O . SER A 1 76 ? 12.368 7.972 -47.681 1.00 65.56 76 SER A O 1
ATOM 612 N N . ALA A 1 77 ? 13.399 7.871 -45.689 1.00 61.28 77 ALA A N 1
ATOM 613 C CA . ALA A 1 77 ? 14.720 8.266 -46.174 1.00 61.28 77 ALA A CA 1
ATOM 614 C C . ALA A 1 77 ? 15.339 7.218 -47.120 1.00 61.28 77 ALA A C 1
ATOM 616 O O . ALA A 1 77 ? 15.909 7.571 -48.159 1.00 61.28 77 ALA A O 1
ATOM 617 N N . VAL A 1 78 ? 15.186 5.924 -46.808 1.00 59.44 78 VAL A N 1
ATOM 618 C CA . VAL A 1 78 ? 15.636 4.824 -47.679 1.00 59.44 78 VAL A CA 1
ATOM 619 C C . VAL A 1 78 ? 14.841 4.809 -48.984 1.00 59.44 78 VAL A C 1
ATOM 621 O O . VAL A 1 78 ? 15.440 4.701 -50.054 1.00 59.44 78 VAL A O 1
ATOM 624 N N . CYS A 1 79 ? 13.517 4.978 -48.916 1.00 59.97 79 CYS A N 1
ATOM 625 C CA . CYS A 1 79 ? 12.660 5.083 -50.097 1.00 59.97 79 CYS A CA 1
ATOM 626 C C . CYS A 1 79 ? 13.061 6.268 -50.984 1.00 59.97 79 CYS A C 1
ATOM 628 O O . CYS A 1 79 ? 13.165 6.105 -52.198 1.00 59.97 79 CYS A O 1
ATOM 630 N N . PHE A 1 80 ? 13.353 7.430 -50.392 1.00 62.00 80 PHE A N 1
ATOM 631 C CA . PHE A 1 80 ? 13.756 8.622 -51.144 1.00 62.00 80 PHE A CA 1
ATOM 632 C C . PHE A 1 80 ? 15.109 8.441 -51.845 1.00 62.00 80 PHE A C 1
ATOM 634 O O . PHE A 1 80 ? 15.285 8.860 -52.984 1.00 62.00 80 PHE A O 1
ATOM 641 N N . SER A 1 81 ? 16.046 7.753 -51.191 1.00 57.69 81 SER A N 1
ATOM 642 C CA . SER A 1 81 ? 17.397 7.500 -51.712 1.00 57.69 81 SER A CA 1
ATOM 643 C C . SER A 1 81 ? 17.458 6.408 -52.790 1.00 57.69 81 SER A C 1
ATOM 645 O O . SER A 1 81 ? 18.498 6.230 -53.422 1.00 57.69 81 SER A O 1
ATOM 647 N N . CYS A 1 82 ? 16.385 5.630 -52.965 1.00 53.69 82 CYS A N 1
ATOM 648 C CA . CYS A 1 82 ? 16.293 4.580 -53.985 1.00 53.69 82 CYS A CA 1
ATOM 649 C C . CYS A 1 82 ? 15.552 5.034 -55.252 1.00 53.69 82 CYS A C 1
ATOM 651 O O . CYS A 1 82 ? 15.486 4.264 -56.210 1.00 53.69 82 CYS A O 1
ATOM 653 N N . LEU A 1 83 ? 15.009 6.256 -55.276 1.00 57.88 83 LEU A N 1
ATOM 654 C CA . LEU A 1 83 ? 14.454 6.836 -56.495 1.00 57.88 83 LEU A CA 1
ATOM 655 C C . LEU A 1 83 ? 15.611 7.106 -57.470 1.00 57.88 83 LEU A C 1
ATOM 657 O O . LEU A 1 83 ? 16.533 7.844 -57.116 1.00 57.88 83 LEU A O 1
ATOM 661 N N . PRO A 1 84 ? 15.613 6.501 -58.673 1.00 55.94 84 PRO A N 1
ATOM 662 C CA . PRO A 1 84 ? 16.627 6.819 -59.665 1.00 55.94 84 PRO A CA 1
ATOM 663 C C . PRO A 1 84 ? 16.541 8.315 -60.002 1.00 55.94 84 PRO A C 1
ATOM 665 O O . PRO A 1 84 ? 15.429 8.855 -60.045 1.00 55.94 84 PRO A O 1
ATOM 668 N N . PRO A 1 85 ? 17.678 8.995 -60.243 1.00 59.81 85 PRO A N 1
ATOM 669 C CA . PRO A 1 85 ? 17.649 10.349 -60.774 1.00 59.81 85 PRO A CA 1
ATOM 670 C C . PRO A 1 85 ? 16.823 10.317 -62.060 1.00 59.81 85 PRO A C 1
ATOM 672 O O . PRO A 1 85 ? 17.066 9.500 -62.950 1.00 59.81 85 PRO A O 1
ATOM 675 N N . THR A 1 86 ? 15.768 11.126 -62.107 1.00 53.75 86 THR A N 1
ATOM 676 C CA . THR A 1 86 ? 14.825 11.181 -63.225 1.00 53.75 86 THR A CA 1
ATOM 677 C C . THR A 1 86 ? 15.457 11.914 -64.401 1.00 53.75 86 THR A C 1
ATOM 679 O O . THR A 1 86 ? 14.986 12.973 -64.808 1.00 53.75 86 THR A O 1
ATOM 682 N N . ASP A 1 87 ? 16.516 11.347 -64.960 1.00 46.66 87 ASP A N 1
ATOM 683 C CA . ASP A 1 87 ? 17.096 11.817 -66.206 1.00 46.66 87 ASP A CA 1
ATOM 684 C C . ASP A 1 87 ? 16.337 11.131 -67.345 1.00 46.66 87 ASP A C 1
ATOM 686 O O . ASP A 1 87 ? 16.696 10.068 -67.839 1.00 46.66 87 ASP A O 1
ATOM 690 N N . GLY A 1 88 ? 15.184 11.727 -67.657 1.00 52.62 88 GLY A N 1
ATOM 691 C CA . GLY A 1 88 ? 14.392 11.571 -68.877 1.00 52.62 88 GLY A CA 1
ATOM 692 C C . GLY A 1 88 ? 14.576 10.300 -69.716 1.00 52.62 88 GLY A C 1
ATOM 693 O O . GLY A 1 88 ? 15.088 10.380 -70.824 1.00 52.62 88 GLY A O 1
ATOM 694 N N . ALA A 1 89 ? 14.047 9.159 -69.273 1.00 47.09 89 ALA A N 1
ATOM 695 C CA . ALA A 1 89 ? 13.581 8.093 -70.166 1.00 47.09 89 ALA A CA 1
ATOM 696 C C . ALA A 1 89 ? 12.600 7.182 -69.412 1.00 47.09 89 ALA A C 1
ATOM 698 O O . ALA A 1 89 ? 12.816 6.858 -68.247 1.00 47.09 89 ALA A O 1
ATOM 699 N N . GLY A 1 90 ? 11.491 6.811 -70.060 1.00 54.50 90 GLY A N 1
ATOM 700 C CA . GLY A 1 90 ? 10.324 6.158 -69.452 1.00 54.50 90 GLY A CA 1
ATOM 701 C C . GLY A 1 90 ? 10.650 4.960 -68.552 1.00 54.50 90 GLY A C 1
ATOM 702 O O . GLY A 1 90 ? 11.040 3.895 -69.025 1.00 54.50 90 GLY A O 1
ATOM 703 N N . GLY A 1 91 ? 10.450 5.133 -67.244 1.00 47.84 91 GLY A N 1
ATOM 704 C CA . GLY A 1 91 ? 10.647 4.095 -66.237 1.00 47.84 91 GLY A CA 1
ATOM 705 C C . GLY A 1 91 ? 9.441 3.160 -66.130 1.00 47.84 91 GLY A C 1
ATOM 706 O O . GLY A 1 91 ? 8.335 3.586 -65.804 1.00 47.84 91 GLY A O 1
ATOM 707 N N . ASN A 1 92 ? 9.665 1.868 -66.369 1.00 53.69 92 ASN A N 1
ATOM 708 C CA . ASN A 1 92 ? 8.686 0.807 -66.139 1.00 53.69 92 ASN A CA 1
ATOM 709 C C . ASN A 1 92 ? 8.331 0.696 -64.643 1.00 53.69 92 ASN A C 1
ATOM 711 O O . ASN A 1 92 ? 9.178 0.363 -63.814 1.00 53.69 92 ASN A O 1
ATOM 715 N N . LEU A 1 93 ? 7.048 0.890 -64.313 1.00 55.06 93 LEU A N 1
ATOM 716 C CA . LEU A 1 93 ? 6.474 0.796 -62.958 1.00 55.06 93 LEU A CA 1
ATOM 717 C C . LEU A 1 93 ? 6.701 -0.558 -62.249 1.00 55.06 93 LEU A C 1
ATOM 719 O O . LEU A 1 93 ? 6.538 -0.655 -61.032 1.00 55.06 93 LEU A O 1
ATOM 723 N N . SER A 1 94 ? 7.071 -1.611 -62.981 1.00 52.09 94 SER A N 1
ATOM 724 C CA . SER A 1 94 ? 7.233 -2.966 -62.442 1.00 52.09 94 SER A CA 1
ATOM 725 C C . SER A 1 94 ? 8.397 -3.101 -61.453 1.00 52.09 94 SER A C 1
ATOM 727 O O . SER A 1 94 ? 8.298 -3.892 -60.517 1.00 52.09 94 SER A O 1
ATOM 729 N N . TRP A 1 95 ? 9.463 -2.302 -61.587 1.00 53.59 95 TRP A N 1
ATOM 730 C CA . TRP A 1 95 ? 10.597 -2.325 -60.649 1.00 53.59 95 TRP A CA 1
ATOM 731 C C . TRP A 1 95 ? 10.261 -1.705 -59.285 1.00 53.59 95 TRP A C 1
ATOM 733 O O . TRP A 1 95 ? 10.733 -2.191 -58.256 1.00 53.59 95 TRP A O 1
ATOM 743 N N . LEU A 1 96 ? 9.389 -0.690 -59.262 1.00 53.69 96 LEU A N 1
ATOM 744 C CA . LEU A 1 96 ? 8.909 -0.065 -58.025 1.00 53.69 96 LEU A CA 1
ATOM 745 C C . LEU A 1 96 ? 8.077 -1.053 -57.187 1.00 53.69 96 LEU A C 1
ATOM 747 O O . LEU A 1 96 ? 8.219 -1.119 -55.969 1.00 53.69 96 LEU A O 1
ATOM 751 N N . LEU A 1 97 ? 7.244 -1.874 -57.829 1.00 52.50 97 LEU A N 1
ATOM 752 C CA . LEU A 1 97 ? 6.371 -2.824 -57.130 1.00 52.50 97 LEU A CA 1
ATOM 753 C C . LEU A 1 97 ? 7.133 -3.999 -56.495 1.00 52.50 97 LEU A C 1
ATOM 755 O O . LEU A 1 97 ? 6.803 -4.398 -55.382 1.00 52.50 97 LEU A O 1
ATOM 759 N N . VAL A 1 98 ? 8.178 -4.534 -57.134 1.00 52.28 98 VAL A N 1
ATOM 760 C CA . VAL A 1 98 ? 8.890 -5.718 -56.605 1.00 52.28 98 VAL A CA 1
ATOM 761 C C . VAL A 1 98 ? 9.818 -5.379 -55.427 1.00 52.28 98 VAL A C 1
ATOM 763 O O . VAL A 1 98 ? 9.992 -6.205 -54.530 1.00 52.28 98 VAL A O 1
ATOM 766 N N . ALA A 1 99 ? 10.372 -4.163 -55.365 1.00 52.25 99 ALA A N 1
ATOM 767 C CA . ALA A 1 99 ? 11.277 -3.759 -54.285 1.00 52.25 99 ALA A CA 1
ATOM 768 C C . ALA A 1 99 ? 10.560 -3.231 -53.022 1.00 52.25 99 ALA A C 1
ATOM 770 O O . ALA A 1 99 ? 11.078 -3.398 -51.918 1.00 52.25 99 ALA A O 1
ATOM 771 N N . HIS A 1 100 ? 9.369 -2.628 -53.152 1.00 52.47 100 HIS A N 1
ATOM 772 C CA . HIS A 1 100 ? 8.689 -1.949 -52.035 1.00 52.47 100 HIS A CA 1
ATOM 773 C C . HIS A 1 100 ? 7.737 -2.832 -51.208 1.00 52.47 100 HIS A C 1
ATOM 775 O O . HIS A 1 100 ? 7.483 -2.537 -50.035 1.00 52.47 100 HIS A O 1
ATOM 781 N N . ILE A 1 101 ? 7.232 -3.933 -51.769 1.00 54.28 101 ILE A N 1
ATOM 782 C CA . ILE A 1 101 ? 6.299 -4.840 -51.075 1.00 54.28 101 ILE A CA 1
ATOM 783 C C . ILE A 1 101 ? 6.935 -5.535 -49.846 1.00 54.28 101 ILE A C 1
ATOM 785 O O . ILE A 1 101 ? 6.292 -5.574 -48.797 1.00 54.28 101 ILE A O 1
ATOM 789 N N . PRO A 1 102 ? 8.194 -6.023 -49.869 1.00 55.16 102 PRO A N 1
ATOM 790 C CA . PRO A 1 102 ? 8.777 -6.688 -48.700 1.00 55.16 102 PRO A CA 1
ATOM 791 C C . PRO A 1 102 ? 9.016 -5.733 -47.520 1.00 55.16 102 PRO A C 1
ATOM 793 O O . PRO A 1 102 ? 8.773 -6.097 -46.373 1.00 55.16 102 PRO A O 1
ATOM 796 N N . GLN A 1 103 ? 9.462 -4.498 -47.781 1.00 52.25 103 GLN A N 1
ATOM 797 C CA . GLN A 1 103 ? 9.778 -3.521 -46.728 1.00 52.25 103 GLN A CA 1
ATOM 798 C C . GLN A 1 103 ? 8.522 -2.990 -46.026 1.00 52.25 103 GLN A C 1
ATOM 800 O O . GLN A 1 103 ? 8.504 -2.854 -44.803 1.00 52.25 103 GLN A O 1
ATOM 805 N N . THR A 1 104 ? 7.449 -2.746 -46.781 1.00 54.44 104 THR A N 1
ATOM 806 C CA . THR A 1 104 ? 6.163 -2.299 -46.225 1.00 54.44 104 THR A CA 1
ATOM 807 C C . THR A 1 104 ? 5.476 -3.395 -45.410 1.00 54.44 104 THR A C 1
ATOM 809 O O . THR A 1 104 ? 4.946 -3.110 -44.336 1.00 54.44 104 THR A O 1
ATOM 812 N N . ILE A 1 105 ? 5.557 -4.657 -45.846 1.00 59.56 105 ILE A N 1
ATOM 813 C CA . ILE A 1 105 ? 5.014 -5.802 -45.100 1.00 59.56 105 ILE A CA 1
ATOM 814 C C . ILE A 1 105 ? 5.797 -6.045 -43.803 1.00 59.56 105 ILE A C 1
ATOM 816 O O . ILE A 1 105 ? 5.181 -6.234 -42.755 1.00 59.56 105 ILE A O 1
ATOM 820 N N . VAL A 1 106 ? 7.134 -5.990 -43.830 1.00 59.03 106 VAL A N 1
ATOM 821 C CA . VAL A 1 106 ? 7.961 -6.151 -42.617 1.00 59.03 106 VAL A CA 1
ATOM 822 C C . VAL A 1 106 ? 7.717 -5.007 -41.629 1.00 59.03 106 VAL A C 1
ATOM 824 O O . VAL A 1 106 ? 7.581 -5.254 -40.431 1.00 59.03 106 VAL A O 1
ATOM 827 N N . GLY A 1 107 ? 7.576 -3.770 -42.116 1.00 57.59 107 GLY A N 1
ATOM 828 C CA . GLY A 1 107 ? 7.239 -2.623 -41.274 1.00 57.59 107 GLY A CA 1
ATOM 829 C C . GLY A 1 107 ? 5.852 -2.722 -40.635 1.00 57.59 107 GLY A C 1
ATOM 830 O O . GLY A 1 107 ? 5.710 -2.507 -39.431 1.00 57.59 107 GLY A O 1
ATOM 831 N N . ALA A 1 108 ? 4.838 -3.126 -41.405 1.00 58.94 108 ALA A N 1
ATOM 832 C CA . ALA A 1 108 ? 3.490 -3.360 -40.890 1.00 58.94 108 ALA A CA 1
ATOM 833 C C . ALA A 1 108 ? 3.441 -4.532 -39.894 1.00 58.94 108 ALA A C 1
ATOM 835 O O . ALA A 1 108 ? 2.707 -4.471 -38.907 1.00 58.94 108 ALA A O 1
ATOM 836 N N . PHE A 1 109 ? 4.251 -5.574 -40.108 1.00 60.00 109 PHE A N 1
ATOM 837 C CA . PHE A 1 109 ? 4.356 -6.715 -39.201 1.00 60.00 109 PHE A CA 1
ATOM 838 C C . PHE A 1 109 ? 5.002 -6.327 -37.867 1.00 60.00 109 PHE A C 1
ATOM 840 O O . PHE A 1 109 ? 4.459 -6.652 -36.814 1.00 60.00 109 PHE A O 1
ATOM 847 N N . LEU A 1 110 ? 6.108 -5.574 -37.885 1.00 57.72 110 LEU A N 1
ATOM 848 C CA . LEU A 1 110 ? 6.756 -5.084 -36.663 1.00 57.72 110 LEU A CA 1
ATOM 849 C C . LEU A 1 110 ? 5.851 -4.118 -35.889 1.00 57.72 110 LEU A C 1
ATOM 851 O O . LEU A 1 110 ? 5.710 -4.265 -34.677 1.00 57.72 110 LEU A O 1
ATOM 855 N N . LEU A 1 111 ? 5.154 -3.210 -36.584 1.00 59.31 111 LEU A N 1
ATOM 856 C CA . LEU A 1 111 ? 4.151 -2.333 -35.974 1.00 59.31 111 LEU A CA 1
ATOM 857 C C . LEU A 1 111 ? 3.004 -3.148 -35.347 1.00 59.31 111 LEU A C 1
ATOM 859 O O . LEU A 1 111 ? 2.588 -2.881 -34.220 1.00 59.31 111 LEU A O 1
ATOM 863 N N . GLY A 1 112 ? 2.529 -4.179 -36.051 1.00 63.91 112 GLY A N 1
ATOM 864 C CA . GLY A 1 112 ? 1.508 -5.107 -35.572 1.00 63.91 112 GLY A CA 1
ATOM 865 C C . GLY A 1 112 ? 1.943 -5.867 -34.320 1.00 63.91 112 GLY A C 1
ATOM 866 O O . GLY A 1 112 ? 1.177 -5.938 -33.363 1.00 63.91 112 GLY A O 1
ATOM 867 N N . VAL A 1 113 ? 3.184 -6.361 -34.274 1.00 59.91 113 VAL A N 1
ATOM 868 C CA . VAL A 1 113 ? 3.760 -7.032 -33.098 1.00 59.91 113 VAL A CA 1
ATOM 869 C C . VAL A 1 113 ? 3.915 -6.055 -31.933 1.00 59.91 113 VAL A C 1
ATOM 871 O O . VAL A 1 113 ? 3.534 -6.393 -30.817 1.00 59.91 113 VAL A O 1
ATOM 874 N N . SER A 1 114 ? 4.379 -4.825 -32.164 1.00 54.53 114 SER A N 1
ATOM 875 C CA . SER A 1 114 ? 4.476 -3.800 -31.116 1.00 54.53 114 SER A CA 1
ATOM 876 C C . SER A 1 114 ? 3.108 -3.419 -30.533 1.00 54.53 114 SER A C 1
ATOM 878 O O . SER A 1 114 ? 2.967 -3.299 -29.315 1.00 54.53 114 SER A O 1
ATOM 880 N N . ILE A 1 115 ? 2.076 -3.286 -31.375 1.00 59.44 115 ILE A N 1
ATOM 881 C CA . ILE A 1 115 ? 0.696 -3.010 -30.941 1.00 59.44 115 ILE A CA 1
ATOM 882 C C . ILE A 1 115 ? 0.100 -4.220 -30.210 1.00 59.44 115 ILE A C 1
ATOM 884 O O . ILE A 1 115 ? -0.581 -4.055 -29.196 1.00 59.44 115 ILE A O 1
ATOM 888 N N . LEU A 1 116 ? 0.367 -5.436 -30.691 1.00 55.44 116 LEU A N 1
ATOM 889 C CA . LEU A 1 116 ? -0.117 -6.679 -30.096 1.00 55.44 116 LEU A CA 1
ATOM 890 C C . LEU A 1 116 ? 0.529 -6.933 -28.726 1.00 55.44 116 LEU A C 1
ATOM 892 O O . LEU A 1 116 ? -0.187 -7.250 -27.782 1.00 55.44 116 LEU A O 1
ATOM 896 N N . VAL A 1 117 ? 1.836 -6.696 -28.581 1.00 55.69 117 VAL A N 1
ATOM 897 C CA . VAL A 1 117 ? 2.565 -6.741 -27.298 1.00 55.69 117 VAL A CA 1
ATOM 898 C C . VAL A 1 117 ? 2.068 -5.651 -26.342 1.00 55.69 117 VAL A C 1
ATOM 900 O O . VAL A 1 117 ? 1.925 -5.901 -25.148 1.00 55.69 117 VAL A O 1
ATOM 903 N N . GLY A 1 118 ? 1.718 -4.467 -26.855 1.00 55.47 118 GLY A N 1
ATOM 904 C CA . GLY A 1 118 ? 1.080 -3.412 -26.063 1.00 55.47 118 GLY A CA 1
ATOM 905 C C . GLY A 1 118 ? -0.347 -3.750 -25.601 1.00 55.47 118 GLY A C 1
ATOM 906 O O . GLY A 1 118 ? -0.771 -3.285 -24.543 1.00 55.47 118 GLY A O 1
ATOM 907 N N . ARG A 1 119 ? -1.094 -4.559 -26.370 1.00 51.53 119 ARG A N 1
ATOM 908 C CA . ARG A 1 119 ? -2.479 -4.966 -26.059 1.00 51.53 119 ARG A CA 1
ATOM 909 C C . ARG A 1 119 ? -2.577 -6.237 -25.218 1.00 51.53 119 ARG A C 1
ATOM 911 O O . ARG A 1 119 ? -3.462 -6.318 -24.370 1.00 51.53 119 ARG A O 1
ATOM 918 N N . LEU A 1 120 ? -1.670 -7.198 -25.390 1.00 50.97 120 LEU A N 1
ATOM 919 C CA . LEU A 1 120 ? -1.532 -8.377 -24.530 1.00 50.97 120 LEU A CA 1
ATOM 920 C C . LEU A 1 120 ? -0.815 -7.994 -23.231 1.00 50.97 120 LEU A C 1
ATOM 922 O O . LEU A 1 120 ? 0.267 -8.473 -22.910 1.00 50.97 120 LEU A O 1
ATOM 926 N N . SER A 1 121 ? -1.452 -7.119 -22.454 1.00 48.09 121 SER A N 1
ATOM 927 C CA . SER A 1 121 ? -1.069 -6.813 -21.080 1.00 48.09 121 SER A CA 1
ATOM 928 C C . SER A 1 121 ? -1.402 -8.009 -20.179 1.00 48.09 121 SER A C 1
ATOM 930 O O . SER A 1 121 ? -2.350 -8.006 -19.398 1.00 48.09 121 SER A O 1
ATOM 932 N N . LEU A 1 122 ? -0.604 -9.071 -20.295 1.00 52.25 122 LEU A N 1
ATOM 933 C CA . LEU A 1 122 ? -0.462 -10.119 -19.286 1.00 52.25 122 LEU A CA 1
ATOM 934 C C . LEU A 1 122 ? 0.307 -9.519 -18.102 1.00 52.25 122 LEU A C 1
ATOM 936 O O . LEU A 1 122 ? 1.505 -9.733 -17.918 1.00 52.25 122 LEU A O 1
ATOM 940 N N . ARG A 1 123 ? -0.421 -8.706 -17.332 1.00 55.56 123 ARG A N 1
ATOM 941 C CA . ARG A 1 123 ? 0.057 -7.798 -16.278 1.00 55.56 123 ARG A CA 1
ATOM 942 C C . ARG A 1 123 ? 1.035 -8.443 -15.284 1.00 55.56 123 ARG A C 1
ATOM 944 O O . ARG A 1 123 ? 1.961 -7.780 -14.838 1.00 55.56 123 ARG A O 1
ATOM 951 N N . ASN A 1 124 ? 0.888 -9.744 -15.018 1.00 55.66 124 ASN A N 1
ATOM 952 C CA . ASN A 1 124 ? 1.680 -10.457 -14.008 1.00 55.66 124 ASN A CA 1
ATOM 953 C C . ASN A 1 124 ? 2.870 -11.254 -14.570 1.00 55.66 124 ASN A C 1
ATOM 955 O O . ASN A 1 124 ? 3.807 -11.540 -13.830 1.00 55.66 124 ASN A O 1
ATOM 959 N N . ALA A 1 125 ? 2.852 -11.630 -15.854 1.00 55.56 125 ALA A N 1
ATOM 960 C CA . ALA A 1 125 ? 3.955 -12.373 -16.475 1.00 55.56 125 ALA A CA 1
ATOM 961 C C . ALA A 1 125 ? 4.992 -11.430 -17.105 1.00 55.56 125 ALA A C 1
ATOM 963 O O . ALA A 1 125 ? 6.189 -11.711 -17.085 1.00 55.56 125 ALA A O 1
ATOM 964 N N . LEU A 1 126 ? 4.536 -10.283 -17.621 1.00 55.66 126 LEU A N 1
ATOM 965 C CA . LEU A 1 126 ? 5.390 -9.299 -18.285 1.00 55.66 126 LEU A CA 1
ATOM 966 C C . LEU A 1 126 ? 6.278 -8.509 -17.321 1.00 55.66 126 LEU A C 1
ATOM 968 O O . LEU A 1 126 ? 7.380 -8.145 -17.715 1.00 55.66 126 LEU A O 1
ATOM 972 N N . SER A 1 127 ? 5.870 -8.288 -16.067 1.00 61.38 127 SER A N 1
ATOM 973 C CA . SER A 1 127 ? 6.709 -7.561 -15.099 1.00 61.38 127 SER A CA 1
ATOM 974 C C . SER A 1 127 ? 8.027 -8.288 -14.812 1.00 61.38 127 SER A C 1
ATOM 976 O O . SER A 1 127 ? 9.073 -7.651 -14.733 1.00 61.38 127 SER A O 1
ATOM 978 N N . ARG A 1 128 ? 8.009 -9.630 -14.754 1.00 61.84 128 ARG A N 1
ATOM 979 C CA . ARG A 1 128 ? 9.218 -10.448 -14.536 1.00 61.84 128 ARG A CA 1
ATOM 980 C C . ARG A 1 128 ? 10.175 -10.463 -15.724 1.00 61.84 128 ARG A C 1
ATOM 982 O O . ARG A 1 128 ? 11.363 -10.704 -15.536 1.00 61.84 128 ARG A O 1
ATOM 989 N N . HIS A 1 129 ? 9.672 -10.224 -16.932 1.00 70.75 129 HIS A N 1
ATOM 990 C CA . HIS A 1 129 ? 10.454 -10.287 -18.170 1.00 70.75 129 HIS A CA 1
ATOM 991 C C . HIS A 1 129 ? 10.563 -8.935 -18.881 1.00 70.75 129 HIS A C 1
ATOM 993 O O . HIS A 1 129 ? 10.971 -8.891 -20.039 1.00 70.75 129 HIS A O 1
ATOM 999 N N . TYR A 1 130 ? 10.227 -7.835 -18.205 1.00 66.56 130 TYR A N 1
ATOM 1000 C CA . TYR A 1 130 ? 10.205 -6.496 -18.793 1.00 66.56 130 TYR A CA 1
ATOM 1001 C C . TYR A 1 130 ? 11.564 -6.094 -19.372 1.00 66.56 130 TYR A C 1
ATOM 1003 O O . TYR A 1 130 ? 11.642 -5.670 -20.521 1.00 66.56 130 TYR A O 1
ATOM 1011 N N . ASP A 1 131 ? 12.639 -6.328 -18.619 1.00 66.94 131 ASP A N 1
ATOM 1012 C CA . ASP A 1 131 ? 14.008 -6.066 -19.068 1.00 66.94 131 ASP A CA 1
ATOM 1013 C C . ASP A 1 131 ? 14.345 -6.829 -20.356 1.00 66.94 131 ASP A C 1
ATOM 1015 O O . ASP A 1 131 ? 14.895 -6.257 -21.296 1.00 66.94 131 ASP A O 1
ATOM 1019 N N . LEU A 1 132 ? 13.968 -8.110 -20.428 1.00 71.25 132 LEU A N 1
ATOM 1020 C CA . LEU A 1 132 ? 14.192 -8.940 -21.610 1.00 71.25 132 LEU A CA 1
ATOM 1021 C C . LEU A 1 132 ? 13.370 -8.431 -22.799 1.00 71.25 132 LEU A C 1
ATOM 1023 O O . LEU A 1 132 ? 13.892 -8.327 -23.903 1.00 71.25 132 LEU A O 1
ATOM 1027 N N . LEU A 1 133 ? 12.106 -8.069 -22.570 1.00 70.88 133 LEU A N 1
ATOM 1028 C CA . LEU A 1 133 ? 11.218 -7.552 -23.607 1.00 70.88 133 LEU A CA 1
ATOM 1029 C C . LEU A 1 133 ? 11.726 -6.218 -24.168 1.00 70.88 133 LEU A C 1
ATOM 1031 O O . LEU A 1 133 ? 11.772 -6.056 -25.384 1.00 70.88 133 LEU A O 1
ATOM 1035 N N . CYS A 1 134 ? 12.158 -5.292 -23.310 1.00 66.62 134 CYS A N 1
ATOM 1036 C CA . CYS A 1 134 ? 12.776 -4.038 -23.735 1.00 66.62 134 CYS A CA 1
ATOM 1037 C C . CYS A 1 134 ? 14.026 -4.295 -24.578 1.00 66.62 134 CYS A C 1
ATOM 1039 O O . CYS A 1 134 ? 14.142 -3.732 -25.665 1.00 66.62 134 CYS A O 1
ATOM 1041 N N . VAL A 1 135 ? 14.921 -5.183 -24.131 1.00 69.19 135 VAL A N 1
ATOM 1042 C CA . VAL A 1 135 ? 16.119 -5.555 -24.899 1.00 69.19 135 VAL A CA 1
ATOM 1043 C C . VAL A 1 135 ? 15.735 -6.159 -26.250 1.00 69.19 135 VAL A C 1
ATOM 1045 O O . VAL A 1 135 ? 16.293 -5.754 -27.262 1.00 69.19 135 VAL A O 1
ATOM 1048 N N . CYS A 1 136 ? 14.759 -7.069 -26.302 1.00 71.25 136 CYS A N 1
ATOM 1049 C CA . CYS A 1 136 ? 14.299 -7.680 -27.548 1.00 71.25 136 CYS A CA 1
ATOM 1050 C C . CYS A 1 136 ? 13.668 -6.666 -28.510 1.00 71.25 136 CYS A C 1
ATOM 1052 O O . CYS A 1 136 ? 13.941 -6.729 -29.704 1.00 71.25 136 CYS A O 1
ATOM 1054 N N . VAL A 1 137 ? 12.852 -5.731 -28.015 1.00 70.38 137 VAL A N 1
ATOM 1055 C CA . VAL A 1 137 ? 12.221 -4.686 -28.841 1.00 70.38 137 VAL A CA 1
ATOM 1056 C C . VAL A 1 137 ? 13.268 -3.719 -29.381 1.00 70.38 137 VAL A C 1
ATOM 1058 O O . VAL A 1 137 ? 13.246 -3.412 -30.570 1.00 70.38 137 VAL A O 1
ATOM 1061 N N . ILE A 1 138 ? 14.208 -3.285 -28.536 1.00 67.38 138 ILE A N 1
ATOM 1062 C CA . ILE A 1 138 ? 15.344 -2.457 -28.953 1.00 67.38 138 ILE A CA 1
ATOM 1063 C C . ILE A 1 138 ? 16.129 -3.208 -30.032 1.00 67.38 138 ILE A C 1
ATOM 1065 O O . ILE A 1 138 ? 16.302 -2.695 -31.132 1.00 67.38 138 ILE A O 1
ATOM 1069 N N . LEU A 1 139 ? 16.529 -4.454 -29.768 1.00 69.19 139 LEU A N 1
ATOM 1070 C CA . LEU A 1 139 ? 17.305 -5.259 -30.706 1.00 69.19 139 LEU A CA 1
ATOM 1071 C C . LEU A 1 139 ? 16.576 -5.452 -32.042 1.00 69.19 139 LEU A C 1
ATOM 1073 O O . LEU A 1 139 ? 17.193 -5.290 -33.087 1.00 69.19 139 LEU A O 1
ATOM 1077 N N . ALA A 1 140 ? 15.281 -5.771 -32.016 1.00 70.38 140 ALA A N 1
ATOM 1078 C CA . ALA A 1 140 ? 14.471 -5.972 -33.215 1.00 70.38 140 ALA A CA 1
ATOM 1079 C C . ALA A 1 140 ? 14.313 -4.683 -34.033 1.00 70.38 140 ALA A C 1
ATOM 1081 O O . ALA A 1 140 ? 14.419 -4.721 -35.257 1.00 70.38 140 ALA A O 1
ATOM 1082 N N . ALA A 1 141 ? 14.104 -3.539 -33.375 1.00 66.12 141 ALA A N 1
ATOM 1083 C CA . ALA A 1 141 ? 14.053 -2.246 -34.052 1.00 66.12 141 ALA A CA 1
ATOM 1084 C C . ALA A 1 141 ? 15.404 -1.917 -34.708 1.00 66.12 141 ALA A C 1
ATOM 1086 O O . ALA A 1 141 ? 15.449 -1.520 -35.870 1.00 66.12 141 ALA A O 1
ATOM 1087 N N . TYR A 1 142 ? 16.513 -2.156 -34.003 1.00 64.69 142 TYR A N 1
ATOM 1088 C CA . TYR A 1 142 ? 17.854 -1.894 -34.526 1.00 64.69 142 TYR A CA 1
ATOM 1089 C C . TYR A 1 142 ? 18.246 -2.821 -35.673 1.00 64.69 142 TYR A C 1
ATOM 1091 O O . TYR A 1 142 ? 18.741 -2.346 -36.694 1.00 64.69 142 TYR A O 1
ATOM 1099 N N . THR A 1 143 ? 18.005 -4.127 -35.559 1.00 66.56 143 THR A N 1
ATOM 1100 C CA . THR A 1 143 ? 18.300 -5.069 -36.649 1.00 66.56 143 THR A CA 1
ATOM 1101 C C . THR A 1 143 ? 17.454 -4.770 -37.883 1.00 66.56 143 THR A C 1
ATOM 1103 O O . THR A 1 143 ? 17.981 -4.814 -38.992 1.00 66.56 143 THR A O 1
ATOM 1106 N N . ALA A 1 144 ? 16.187 -4.384 -37.709 1.00 66.50 144 ALA A N 1
ATOM 1107 C CA . ALA A 1 144 ? 15.319 -3.988 -38.814 1.00 66.50 144 ALA A CA 1
ATOM 1108 C C . ALA A 1 144 ? 15.773 -2.695 -39.516 1.00 66.50 144 ALA A C 1
ATOM 1110 O O . ALA A 1 144 ? 15.568 -2.572 -40.720 1.00 66.50 144 ALA A O 1
ATOM 1111 N N . LEU A 1 145 ? 16.402 -1.754 -38.804 1.00 63.00 145 LEU A N 1
ATOM 1112 C CA . LEU A 1 145 ? 16.887 -0.488 -39.371 1.00 63.00 145 LEU A CA 1
ATOM 1113 C C . LEU A 1 145 ? 18.280 -0.605 -40.013 1.00 63.00 145 LEU A C 1
ATOM 1115 O O . LEU A 1 145 ? 18.524 -0.084 -41.103 1.00 63.00 145 LEU A O 1
ATOM 1119 N N . ILE A 1 146 ? 19.201 -1.313 -39.357 1.00 62.41 146 ILE A N 1
ATOM 1120 C CA . ILE A 1 146 ? 20.611 -1.386 -39.770 1.00 62.41 146 ILE A CA 1
ATOM 1121 C C . ILE A 1 146 ? 20.821 -2.428 -40.872 1.00 62.41 146 ILE A C 1
ATOM 1123 O O . ILE A 1 146 ? 21.621 -2.224 -41.781 1.00 62.41 146 ILE A O 1
ATOM 1127 N N . PHE A 1 147 ? 20.124 -3.564 -40.818 1.00 64.00 147 PHE A N 1
ATOM 1128 C CA . PHE A 1 147 ? 20.405 -4.669 -41.735 1.00 64.00 147 PHE A CA 1
ATOM 1129 C C . PHE A 1 147 ? 20.062 -4.354 -43.206 1.00 64.00 147 PHE A C 1
ATOM 1131 O O . PHE A 1 147 ? 20.893 -4.631 -44.072 1.00 64.00 147 PHE A O 1
ATOM 1138 N N . PRO A 1 148 ? 18.906 -3.743 -43.545 1.00 62.41 148 PRO A N 1
ATOM 1139 C CA . PRO A 1 148 ? 18.569 -3.447 -44.939 1.00 62.41 148 PRO A CA 1
ATOM 1140 C C . PRO A 1 148 ? 19.495 -2.402 -45.561 1.00 62.41 148 PRO A C 1
ATOM 1142 O O . PRO A 1 148 ? 19.882 -2.535 -46.722 1.00 62.41 148 PRO A O 1
ATOM 1145 N N . SER A 1 149 ? 19.860 -1.382 -44.784 1.00 61.84 149 SER A N 1
ATOM 1146 C CA . SER A 1 149 ? 20.742 -0.295 -45.207 1.00 61.84 149 SER A CA 1
ATOM 1147 C C . SER A 1 149 ? 22.171 -0.807 -45.444 1.00 61.84 149 SER A C 1
ATOM 1149 O O . SER A 1 149 ? 22.755 -0.526 -46.493 1.00 61.84 149 SER A O 1
ATOM 1151 N N . LEU A 1 150 ? 22.667 -1.694 -44.572 1.00 58.59 150 LEU A N 1
ATOM 1152 C CA . LEU A 1 150 ? 23.937 -2.402 -44.757 1.00 58.59 150 LEU A CA 1
ATOM 1153 C C . LEU A 1 150 ? 23.938 -3.299 -46.008 1.00 58.59 150 LEU A C 1
ATOM 1155 O O . LEU A 1 150 ? 24.877 -3.274 -46.800 1.00 58.59 150 LEU A O 1
ATOM 1159 N N . VAL A 1 151 ? 22.881 -4.094 -46.213 1.00 63.00 151 VAL A N 1
ATOM 1160 C CA . VAL A 1 151 ? 22.765 -5.001 -47.370 1.00 63.00 151 VAL A CA 1
ATOM 1161 C C . VAL A 1 151 ? 22.692 -4.225 -48.688 1.00 63.00 151 VAL A C 1
ATOM 1163 O O . VAL A 1 151 ? 23.272 -4.661 -49.684 1.00 63.00 151 VAL A O 1
ATOM 1166 N N . LEU A 1 152 ? 22.000 -3.083 -48.711 1.00 64.31 152 LEU A N 1
ATOM 1167 C CA . LEU A 1 152 ? 21.928 -2.202 -49.879 1.00 64.31 152 LEU A CA 1
ATOM 1168 C C . LEU A 1 152 ? 23.302 -1.631 -50.243 1.00 64.31 152 LEU A C 1
ATOM 1170 O O . LEU A 1 152 ? 23.684 -1.688 -51.411 1.00 64.31 152 LEU A O 1
ATOM 1174 N N . GLU A 1 153 ? 24.062 -1.153 -49.258 1.00 61.69 153 GLU A N 1
ATOM 1175 C CA . GLU A 1 153 ? 25.431 -0.660 -49.456 1.00 61.69 153 GLU A CA 1
ATOM 1176 C C . GLU A 1 153 ? 26.377 -1.762 -49.954 1.00 61.69 153 GLU A C 1
ATOM 1178 O O . GLU A 1 153 ? 27.067 -1.581 -50.957 1.00 61.69 153 GLU A O 1
ATOM 1183 N N . LEU A 1 154 ? 26.336 -2.953 -49.346 1.00 55.72 154 LEU A N 1
ATOM 1184 C CA . LEU A 1 154 ? 27.141 -4.097 -49.791 1.00 55.72 154 LEU A CA 1
ATOM 1185 C C . LEU A 1 154 ? 26.799 -4.534 -51.220 1.00 55.72 154 LEU A C 1
ATOM 1187 O O . LEU A 1 154 ? 27.684 -4.919 -51.986 1.00 55.72 154 LEU A O 1
ATOM 1191 N N . ARG A 1 155 ? 25.520 -4.461 -51.612 1.00 61.31 155 ARG A N 1
ATOM 1192 C CA . ARG A 1 155 ? 25.108 -4.721 -52.997 1.00 61.31 155 ARG A CA 1
ATOM 1193 C C . ARG A 1 155 ? 25.634 -3.649 -53.945 1.00 61.31 155 ARG A C 1
ATOM 1195 O O . ARG A 1 155 ? 26.189 -4.019 -54.975 1.00 61.31 155 ARG A O 1
ATOM 1202 N N . ARG A 1 156 ? 25.506 -2.358 -53.611 1.00 62.31 156 ARG A N 1
ATOM 1203 C CA . ARG A 1 156 ? 26.044 -1.257 -54.435 1.00 62.31 156 ARG A CA 1
ATOM 1204 C C . ARG A 1 156 ? 27.543 -1.423 -54.675 1.00 62.31 156 ARG A C 1
ATOM 1206 O O . ARG A 1 156 ? 27.969 -1.382 -55.825 1.00 62.31 156 ARG A O 1
ATOM 1213 N N . ALA A 1 157 ? 28.304 -1.714 -53.619 1.00 55.50 157 ALA A N 1
ATOM 1214 C CA . ALA A 1 157 ? 29.742 -1.953 -53.708 1.00 55.50 157 ALA A CA 1
ATOM 1215 C C . ALA A 1 157 ? 30.086 -3.136 -54.633 1.00 55.50 157 ALA A C 1
ATOM 1217 O O . ALA A 1 157 ? 31.046 -3.070 -55.395 1.00 55.50 157 ALA A O 1
ATOM 1218 N N . ARG A 1 158 ? 29.277 -4.206 -54.621 1.00 54.31 158 ARG A N 1
ATOM 1219 C CA . ARG A 1 158 ? 29.485 -5.387 -55.476 1.00 54.31 158 ARG A CA 1
ATOM 1220 C C . ARG A 1 158 ? 29.153 -5.144 -56.952 1.00 54.31 158 ARG A C 1
ATOM 1222 O O . ARG A 1 158 ? 29.763 -5.767 -57.812 1.00 54.31 158 ARG A O 1
ATOM 1229 N N . PHE A 1 159 ? 28.185 -4.277 -57.250 1.00 58.38 159 PHE A N 1
ATOM 1230 C CA . PHE A 1 159 ? 27.753 -4.005 -58.626 1.00 58.38 159 PHE A CA 1
ATOM 1231 C C . PHE A 1 159 ? 28.639 -2.996 -59.365 1.00 58.38 159 PHE A C 1
ATOM 1233 O O . PHE A 1 159 ? 28.636 -2.994 -60.592 1.00 58.38 159 PHE A O 1
ATOM 1240 N N . GLN A 1 160 ? 29.397 -2.155 -58.658 1.00 58.62 160 GLN A N 1
ATOM 1241 C CA . GLN A 1 160 ? 30.180 -1.092 -59.296 1.00 58.62 160 GLN A CA 1
ATOM 1242 C C . GLN A 1 160 ? 31.496 -1.551 -59.945 1.00 58.62 160 GLN A C 1
ATOM 1244 O O . GLN A 1 160 ? 32.052 -0.780 -60.719 1.00 58.62 160 GLN A O 1
ATOM 1249 N N . ASN A 1 161 ? 31.999 -2.768 -59.696 1.00 46.62 161 ASN A N 1
ATOM 1250 C CA . ASN A 1 161 ? 33.201 -3.252 -60.393 1.00 46.62 161 ASN A CA 1
ATOM 1251 C C . ASN A 1 161 ? 33.337 -4.791 -60.362 1.00 46.62 161 ASN A C 1
ATOM 1253 O O . ASN A 1 161 ? 33.987 -5.332 -59.468 1.00 46.62 161 ASN A O 1
ATOM 1257 N N . PRO A 1 162 ? 32.728 -5.525 -61.313 1.00 52.84 162 PRO A N 1
ATOM 1258 C CA . PRO A 1 162 ? 32.863 -6.982 -61.384 1.00 52.84 162 PRO A CA 1
ATOM 1259 C C . PRO A 1 162 ? 34.238 -7.467 -61.893 1.00 52.84 162 PRO A C 1
ATOM 1261 O O . PRO A 1 162 ? 34.604 -8.601 -61.594 1.00 52.84 162 PRO A O 1
ATOM 1264 N N . ASP A 1 163 ? 35.018 -6.621 -62.585 1.00 52.44 163 ASP A N 1
ATOM 1265 C CA . ASP A 1 163 ? 36.168 -7.072 -63.398 1.00 52.44 163 ASP A CA 1
ATOM 1266 C C . ASP A 1 163 ? 37.567 -6.617 -62.918 1.00 52.44 163 ASP A C 1
ATOM 1268 O O . ASP A 1 163 ? 38.560 -6.905 -63.585 1.00 52.44 163 ASP A O 1
ATOM 1272 N N . GLN A 1 164 ? 37.708 -5.940 -61.769 1.00 51.44 164 GLN A N 1
ATOM 1273 C CA . GLN A 1 164 ? 39.028 -5.523 -61.253 1.00 51.44 164 GLN A CA 1
ATOM 1274 C C . GLN A 1 164 ? 39.440 -6.288 -59.976 1.00 51.44 164 GLN A C 1
ATOM 1276 O O . GLN A 1 164 ? 38.963 -5.967 -58.888 1.00 51.44 164 GLN A O 1
ATOM 1281 N N . PRO A 1 165 ? 40.352 -7.283 -60.062 1.00 47.50 165 PRO A N 1
ATOM 1282 C CA . PRO A 1 165 ? 40.730 -8.134 -58.926 1.00 47.50 165 PRO A CA 1
ATOM 1283 C C . PRO A 1 165 ? 41.769 -7.536 -57.954 1.00 47.50 165 PRO A C 1
ATOM 1285 O O . PRO A 1 165 ? 42.099 -8.188 -56.962 1.00 47.50 165 PRO A O 1
ATOM 1288 N N . HIS A 1 166 ? 42.285 -6.320 -58.173 1.00 43.75 166 HIS A N 1
ATOM 1289 C CA . HIS A 1 166 ? 43.339 -5.744 -57.325 1.00 43.75 166 HIS A CA 1
ATOM 1290 C C . HIS A 1 166 ? 43.052 -4.292 -56.930 1.00 43.75 166 HIS A C 1
ATOM 1292 O O . HIS A 1 166 ? 43.430 -3.345 -57.611 1.00 43.75 166 HIS A O 1
ATOM 1298 N N . VAL A 1 167 ? 42.399 -4.139 -55.780 1.00 43.69 167 VAL A N 1
ATOM 1299 C CA . VAL A 1 167 ? 42.242 -2.873 -55.054 1.00 43.69 167 VAL A CA 1
ATOM 1300 C C . VAL A 1 167 ? 43.565 -2.558 -54.354 1.00 43.69 167 VAL A C 1
ATOM 1302 O O . VAL A 1 167 ? 43.944 -3.246 -53.402 1.00 43.69 167 VAL A O 1
ATOM 1305 N N . HIS A 1 168 ? 44.286 -1.540 -54.822 1.00 39.44 168 HIS A N 1
ATOM 1306 C CA . HIS A 1 168 ? 45.446 -0.999 -54.115 1.00 39.44 168 HIS A CA 1
ATOM 1307 C C . HIS A 1 168 ? 44.975 0.032 -53.081 1.00 39.44 168 HIS A C 1
ATOM 1309 O O . HIS A 1 168 ? 44.286 0.991 -53.409 1.00 39.44 168 HIS A O 1
ATOM 1315 N N . TRP A 1 169 ? 45.355 -0.168 -51.818 1.00 38.22 169 TRP A N 1
ATOM 1316 C CA . TRP A 1 169 ? 44.987 0.705 -50.702 1.00 38.22 169 TRP A CA 1
ATOM 1317 C C . TRP A 1 169 ? 46.174 1.615 -50.382 1.00 38.22 169 TRP A C 1
ATOM 1319 O O . TRP A 1 169 ? 47.215 1.125 -49.945 1.00 38.22 169 TRP A O 1
ATOM 1329 N N . SER A 1 170 ? 46.041 2.929 -50.561 1.00 36.31 170 SER A N 1
ATOM 1330 C CA . SER A 1 170 ? 47.035 3.893 -50.072 1.00 36.31 170 SER A CA 1
ATOM 1331 C C . SER A 1 170 ? 46.456 4.707 -48.917 1.00 36.31 170 SER A C 1
ATOM 1333 O O . SER A 1 170 ? 45.479 5.431 -49.095 1.00 36.31 170 SER A O 1
ATOM 1335 N N . ILE A 1 171 ? 47.067 4.609 -47.735 1.00 38.81 171 ILE A N 1
ATOM 1336 C CA . ILE A 1 171 ? 46.741 5.449 -46.577 1.00 38.81 171 ILE A CA 1
ATOM 1337 C C . ILE A 1 171 ? 47.652 6.680 -46.638 1.00 38.81 171 ILE A C 1
ATOM 1339 O O . ILE A 1 171 ? 48.854 6.565 -46.406 1.00 38.81 171 ILE A O 1
ATOM 1343 N N . SER A 1 172 ? 47.107 7.860 -46.945 1.00 37.47 172 SER A N 1
ATOM 1344 C CA . SER A 1 172 ? 47.855 9.115 -46.807 1.00 37.47 172 SER A CA 1
ATOM 1345 C C . SER A 1 172 ? 47.645 9.697 -45.406 1.00 37.47 172 SER A C 1
ATOM 1347 O O . SER A 1 172 ? 46.567 10.208 -45.097 1.00 37.47 172 SER A O 1
ATOM 1349 N N . ASN A 1 173 ? 48.675 9.652 -44.562 1.00 36.97 173 ASN A N 1
ATOM 1350 C CA . ASN A 1 173 ? 48.683 10.348 -43.275 1.00 36.97 173 ASN A CA 1
ATOM 1351 C C . ASN A 1 173 ? 49.046 11.823 -43.496 1.00 36.97 173 ASN A C 1
ATOM 1353 O O . ASN A 1 173 ? 50.223 12.175 -43.528 1.00 36.97 173 ASN A O 1
ATOM 1357 N N . SER A 1 174 ? 48.041 12.686 -43.653 1.00 38.03 174 SER A N 1
ATOM 1358 C CA . SER A 1 174 ? 48.233 14.135 -43.534 1.00 38.03 174 SER A CA 1
ATOM 1359 C C . SER A 1 174 ? 48.076 14.546 -42.061 1.00 38.03 174 SER A C 1
ATOM 1361 O O . SER A 1 174 ? 47.013 14.306 -41.485 1.00 38.03 174 SER A O 1
ATOM 1363 N N . PRO A 1 175 ? 49.095 15.151 -41.423 1.00 41.06 175 PRO A N 1
ATOM 1364 C CA . PRO A 1 175 ? 49.080 15.466 -39.992 1.00 41.06 175 PRO A CA 1
ATOM 1365 C C . PRO A 1 175 ? 48.220 16.684 -39.596 1.00 41.06 175 PRO A C 1
ATOM 1367 O O . PRO A 1 175 ? 48.158 17.006 -38.413 1.00 41.06 175 PRO A O 1
ATOM 1370 N N . SER A 1 176 ? 47.552 17.372 -40.531 1.00 38.44 176 SER A N 1
ATOM 1371 C CA . SER A 1 176 ? 46.848 18.640 -40.253 1.00 38.44 176 SER A CA 1
ATOM 1372 C C . SER A 1 176 ? 45.316 18.561 -40.187 1.00 38.44 176 SER A C 1
ATOM 1374 O O . SER A 1 176 ? 44.670 19.583 -39.962 1.00 38.44 176 SER A O 1
ATOM 1376 N N . SER A 1 177 ? 44.709 17.379 -40.317 1.00 37.25 177 SER A N 1
ATOM 1377 C CA . SER A 1 177 ? 43.255 17.205 -40.196 1.00 37.25 177 SER A CA 1
ATOM 1378 C C . SER A 1 177 ? 42.906 16.169 -39.134 1.00 37.25 177 SER A C 1
ATOM 1380 O O . SER A 1 177 ? 43.148 14.975 -39.313 1.00 37.25 177 SER A O 1
ATOM 1382 N N . LEU A 1 178 ? 42.272 16.615 -38.049 1.00 40.22 178 LEU A N 1
ATOM 1383 C CA . LEU A 1 178 ? 41.524 15.751 -37.139 1.00 40.22 178 LEU A CA 1
ATOM 1384 C C . LEU A 1 178 ? 40.298 15.203 -37.901 1.00 40.22 178 LEU A C 1
ATOM 1386 O O . LEU A 1 178 ? 39.213 15.761 -37.802 1.00 40.22 178 LEU A O 1
ATOM 1390 N N . LEU A 1 179 ? 40.524 14.120 -38.663 1.00 48.38 179 LEU A N 1
ATOM 1391 C CA . LEU A 1 179 ? 39.581 13.324 -39.476 1.00 48.38 179 LEU A CA 1
ATOM 1392 C C . LEU A 1 179 ? 39.074 14.049 -40.749 1.00 48.38 179 LEU A C 1
ATOM 1394 O O . LEU A 1 179 ? 38.433 15.089 -40.648 1.00 48.38 179 LEU A O 1
ATOM 1398 N N . PRO A 1 180 ? 39.346 13.511 -41.961 1.00 42.66 180 PRO A N 1
ATOM 1399 C CA . PRO A 1 180 ? 38.881 12.179 -42.348 1.00 42.66 180 PRO A CA 1
ATOM 1400 C C . PRO A 1 180 ? 39.950 11.308 -43.032 1.00 42.66 180 PRO A C 1
ATOM 1402 O O . PRO A 1 180 ? 40.704 11.754 -43.894 1.00 42.66 180 PRO A O 1
ATOM 1405 N N . ILE A 1 181 ? 39.949 10.015 -42.711 1.00 43.09 181 ILE A N 1
ATOM 1406 C CA . ILE A 1 181 ? 40.623 9.003 -43.531 1.00 43.09 181 ILE A CA 1
ATOM 1407 C C . ILE A 1 181 ? 39.808 8.879 -44.826 1.00 43.09 181 ILE A C 1
ATOM 1409 O O . ILE A 1 181 ? 38.707 8.328 -44.812 1.00 43.09 181 ILE A O 1
ATOM 1413 N N . ARG A 1 182 ? 40.317 9.415 -45.941 1.00 44.72 182 ARG A N 1
ATOM 1414 C CA . ARG A 1 182 ? 39.788 9.089 -47.272 1.00 44.72 182 ARG A CA 1
ATOM 1415 C C . ARG A 1 182 ? 40.333 7.727 -47.678 1.00 44.72 182 ARG A C 1
ATOM 1417 O O . ARG A 1 182 ? 41.543 7.545 -47.751 1.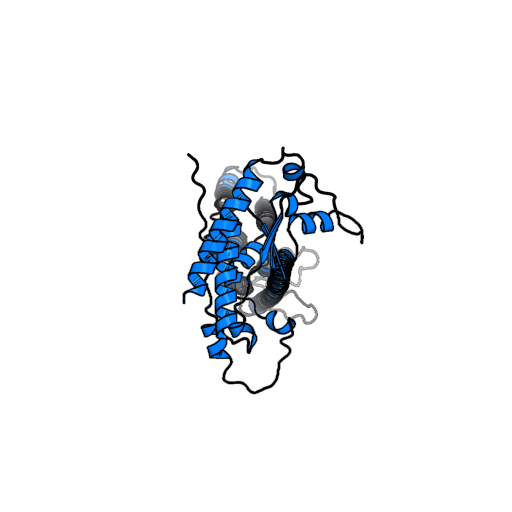00 44.72 182 ARG A O 1
ATOM 1424 N N . ILE A 1 183 ? 39.435 6.782 -47.934 1.00 43.75 183 ILE A N 1
ATOM 1425 C CA . ILE A 1 183 ? 39.769 5.517 -48.585 1.00 43.75 183 ILE A CA 1
ATOM 1426 C C . ILE A 1 183 ? 39.265 5.653 -50.017 1.00 43.75 183 ILE A C 1
ATOM 1428 O O . ILE A 1 183 ? 38.061 5.600 -50.253 1.00 43.75 183 ILE A O 1
ATOM 1432 N N . CYS A 1 184 ? 40.177 5.906 -50.952 1.00 45.84 184 CYS A N 1
ATOM 1433 C CA . CYS A 1 184 ? 39.868 5.889 -52.376 1.00 45.84 184 CYS A CA 1
ATOM 1434 C C . CYS A 1 184 ? 40.319 4.543 -52.940 1.00 45.84 184 CYS A C 1
ATOM 1436 O O . CYS A 1 184 ? 41.460 4.136 -52.726 1.00 45.84 184 CYS A O 1
ATOM 1438 N N . ASN A 1 185 ? 39.423 3.863 -53.647 1.00 42.72 185 ASN A N 1
ATOM 1439 C CA . ASN A 1 185 ? 39.742 2.679 -54.432 1.00 42.72 185 ASN A CA 1
ATOM 1440 C C . ASN A 1 185 ? 40.088 3.127 -55.859 1.00 42.72 185 ASN A C 1
ATOM 1442 O O . ASN A 1 185 ? 39.329 2.876 -56.788 1.00 42.72 185 ASN A O 1
ATOM 1446 N N . ASP A 1 186 ? 41.176 3.884 -56.003 1.00 46.78 186 ASP A N 1
ATOM 1447 C CA . ASP A 1 186 ? 41.721 4.235 -57.313 1.00 46.78 186 ASP A CA 1
ATOM 1448 C C . ASP A 1 186 ? 42.980 3.406 -57.543 1.00 46.78 186 ASP A C 1
ATOM 1450 O O . ASP A 1 186 ? 43.926 3.444 -56.755 1.00 46.78 186 ASP A O 1
ATOM 1454 N N . SER A 1 187 ? 43.016 2.682 -58.659 1.00 44.31 187 SER A N 1
ATOM 1455 C CA . SER A 1 187 ? 44.175 1.904 -59.104 1.00 44.31 187 SER A CA 1
ATOM 1456 C C . SER A 1 187 ? 45.360 2.774 -59.554 1.00 44.31 187 SER A C 1
ATOM 1458 O O . SER A 1 187 ? 46.369 2.230 -59.994 1.00 44.31 187 SER A O 1
ATOM 1460 N N . ASP A 1 188 ? 45.251 4.108 -59.476 1.00 47.12 188 ASP A N 1
ATOM 1461 C CA . ASP A 1 188 ? 46.256 5.035 -59.998 1.00 47.12 188 ASP A CA 1
ATOM 1462 C C . ASP A 1 188 ? 46.364 6.327 -59.143 1.00 47.12 188 ASP A C 1
ATOM 1464 O O . ASP A 1 188 ? 45.737 7.349 -59.444 1.00 47.12 188 ASP A O 1
ATOM 1468 N N . PRO A 1 189 ? 47.153 6.327 -58.047 1.00 50.09 189 PRO A N 1
ATOM 1469 C CA . PRO A 1 189 ? 47.212 7.439 -57.087 1.00 50.09 189 PRO A CA 1
ATOM 1470 C C . PRO A 1 189 ? 47.801 8.738 -57.665 1.00 50.09 189 PRO A C 1
ATOM 1472 O O . PRO A 1 189 ? 47.673 9.798 -57.058 1.00 50.09 189 PRO A O 1
ATOM 1475 N N . ILE A 1 190 ? 48.444 8.676 -58.835 1.00 50.06 190 ILE A N 1
ATOM 1476 C CA . ILE A 1 190 ? 49.143 9.814 -59.448 1.00 50.06 190 ILE A CA 1
ATOM 1477 C C . ILE A 1 190 ? 48.204 10.651 -60.338 1.00 50.06 190 ILE A C 1
ATOM 1479 O O . ILE A 1 190 ? 48.414 11.855 -60.483 1.00 50.06 190 ILE A O 1
ATOM 1483 N N . ARG A 1 191 ? 47.131 10.068 -60.897 1.00 47.97 191 ARG A N 1
ATOM 1484 C CA . ARG A 1 191 ? 46.200 10.789 -61.793 1.00 47.97 191 ARG A CA 1
ATOM 1485 C C . ARG A 1 191 ? 45.125 11.598 -61.069 1.00 47.97 191 ARG A C 1
ATOM 1487 O O . ARG A 1 191 ? 44.664 12.598 -61.614 1.00 47.97 191 ARG A O 1
ATOM 1494 N N . SER A 1 192 ? 44.737 11.214 -59.854 1.00 51.09 192 SER A N 1
ATOM 1495 C CA . SER A 1 192 ? 43.684 11.919 -59.104 1.00 51.09 192 SER A CA 1
ATOM 1496 C C . SER A 1 192 ? 44.141 13.271 -58.542 1.00 51.09 192 SER A C 1
ATOM 1498 O O . SER A 1 192 ? 43.318 14.152 -58.299 1.00 51.09 192 SER A O 1
ATOM 1500 N N . TRP A 1 193 ? 45.452 13.476 -58.383 1.00 48.94 193 TRP A N 1
ATOM 1501 C CA . TRP A 1 193 ? 45.999 14.725 -57.852 1.00 48.94 193 TRP A CA 1
ATOM 1502 C C . TRP A 1 193 ? 46.058 15.853 -58.890 1.00 48.94 193 TRP A C 1
ATOM 1504 O O . TRP A 1 193 ? 45.785 17.004 -58.550 1.00 48.94 193 TRP A O 1
ATOM 1514 N N . SER A 1 194 ? 46.360 15.550 -60.158 1.00 52.09 194 SER A N 1
ATOM 1515 C CA . SER A 1 194 ? 46.635 16.579 -61.173 1.00 52.09 194 SER A CA 1
ATOM 1516 C C . SER A 1 194 ? 45.400 17.201 -61.839 1.00 52.09 194 SER A C 1
ATOM 1518 O O . SER A 1 194 ? 45.534 18.257 -62.448 1.00 52.09 194 SER A O 1
ATOM 1520 N N . ASN A 1 195 ? 44.205 16.617 -61.688 1.00 49.19 195 ASN A N 1
ATOM 1521 C CA . ASN A 1 195 ? 42.964 17.110 -62.315 1.00 49.19 195 ASN A CA 1
ATOM 1522 C C . ASN A 1 195 ? 41.925 17.670 -61.321 1.00 49.19 195 ASN A C 1
ATOM 1524 O O . ASN A 1 195 ? 40.765 17.869 -61.676 1.00 49.19 195 ASN A O 1
ATOM 1528 N N . SER A 1 196 ? 42.307 17.935 -60.070 1.00 46.62 196 SER A N 1
ATOM 1529 C CA . SER A 1 196 ? 41.352 18.241 -58.992 1.00 46.62 196 SER A CA 1
ATOM 1530 C C . SER A 1 196 ? 40.911 19.709 -58.872 1.00 46.62 196 SER A C 1
ATOM 1532 O O . SER A 1 196 ? 40.346 20.084 -57.847 1.00 46.62 196 SER A O 1
ATOM 1534 N N . SER A 1 197 ? 41.108 20.553 -59.892 1.00 48.56 197 SER A N 1
ATOM 1535 C CA . SER A 1 197 ? 40.752 21.973 -59.769 1.00 48.56 197 SER A CA 1
ATOM 1536 C C . SER A 1 197 ? 39.258 22.289 -59.887 1.00 48.56 197 SER A C 1
ATOM 1538 O O . SER A 1 197 ? 38.910 23.403 -59.533 1.00 48.56 197 SER A O 1
ATOM 1540 N N . ASP A 1 198 ? 38.375 21.378 -60.329 1.00 47.72 198 ASP A N 1
ATOM 1541 C CA . ASP A 1 198 ? 36.943 21.738 -60.469 1.00 47.72 198 ASP A CA 1
ATOM 1542 C C . ASP A 1 198 ? 35.917 20.586 -60.484 1.00 47.72 198 ASP A C 1
ATOM 1544 O O . ASP A 1 198 ? 34.751 20.789 -60.823 1.00 47.72 198 ASP A O 1
ATOM 1548 N N . GLN A 1 199 ? 36.285 19.360 -60.094 1.00 45.09 199 GLN A N 1
ATOM 1549 C CA . GLN A 1 199 ? 35.304 18.271 -59.991 1.00 45.09 199 GLN A CA 1
ATOM 1550 C C . GLN A 1 199 ? 34.928 17.999 -58.536 1.00 45.09 199 GLN A C 1
ATOM 1552 O O . GLN A 1 199 ? 35.736 17.577 -57.710 1.00 45.09 199 GLN A O 1
ATOM 1557 N N . SER A 1 200 ? 33.657 18.273 -58.246 1.00 45.09 200 SER A N 1
ATOM 1558 C CA . SER A 1 200 ? 32.968 18.014 -56.986 1.00 45.09 200 SER A CA 1
ATOM 1559 C C . SER A 1 200 ? 33.314 16.630 -56.402 1.00 45.09 200 SER A C 1
ATOM 1561 O O . SER A 1 200 ? 33.293 15.635 -57.130 1.00 45.09 200 SER A O 1
ATOM 1563 N N . PRO A 1 201 ? 33.592 16.536 -55.088 1.00 43.72 201 PRO A N 1
ATOM 1564 C CA . PRO A 1 201 ? 34.155 15.357 -54.431 1.00 43.72 201 PRO A CA 1
ATOM 1565 C C . PRO A 1 201 ? 33.087 14.277 -54.182 1.00 43.72 201 PRO A C 1
ATOM 1567 O O . PRO A 1 201 ? 32.712 14.016 -53.043 1.00 43.72 201 PRO A O 1
ATOM 1570 N N . VAL A 1 202 ? 32.565 13.659 -55.243 1.00 45.72 202 VAL A N 1
ATOM 1571 C CA . VAL A 1 202 ? 31.426 12.721 -55.153 1.00 45.72 202 VAL A CA 1
ATOM 1572 C C . VAL A 1 202 ? 31.858 11.248 -54.997 1.00 45.72 202 VAL A C 1
ATOM 1574 O O . VAL A 1 202 ? 31.034 10.396 -54.696 1.00 45.72 202 VAL A O 1
ATOM 1577 N N . GLY A 1 203 ? 33.143 10.905 -55.130 1.00 42.31 203 GLY A N 1
ATOM 1578 C CA . GLY A 1 203 ? 33.525 9.503 -55.371 1.00 42.31 203 GLY A CA 1
ATOM 1579 C C . GLY A 1 203 ? 33.899 8.607 -54.181 1.00 42.31 203 GLY A C 1
ATOM 1580 O O . GLY A 1 203 ? 33.894 7.391 -54.343 1.00 42.31 203 GLY A O 1
ATOM 1581 N N . CYS A 1 204 ? 34.286 9.133 -53.012 1.00 45.41 204 CYS A N 1
ATOM 1582 C CA . CYS A 1 204 ? 34.994 8.309 -52.009 1.00 45.41 204 CYS A CA 1
ATOM 1583 C C . CYS A 1 204 ? 34.621 8.638 -50.557 1.00 45.41 204 CYS A C 1
ATOM 1585 O O . CYS A 1 204 ? 35.472 9.032 -49.754 1.00 45.41 204 CYS A O 1
ATOM 1587 N N . SER A 1 205 ? 33.346 8.491 -50.202 1.00 48.66 205 SER A N 1
ATOM 1588 C CA . SER A 1 205 ? 32.929 8.425 -48.800 1.00 48.66 205 SER A CA 1
ATOM 1589 C C . SER A 1 205 ? 32.654 6.968 -48.427 1.00 48.66 205 SER A C 1
ATOM 1591 O O . SER A 1 205 ? 31.851 6.288 -49.059 1.00 48.66 205 SER A O 1
ATOM 1593 N N . ASN A 1 206 ? 33.325 6.468 -47.386 1.00 52.16 206 ASN A N 1
ATOM 1594 C CA . ASN A 1 206 ? 32.914 5.227 -46.737 1.00 52.16 206 ASN A CA 1
ATOM 1595 C C . ASN A 1 206 ? 31.546 5.480 -46.096 1.00 52.16 206 ASN A C 1
ATOM 1597 O O . ASN A 1 206 ? 31.459 6.003 -44.985 1.00 52.16 206 ASN A O 1
ATOM 1601 N N . SER A 1 207 ? 30.484 5.133 -46.812 1.00 56.94 207 SER A N 1
ATOM 1602 C CA . SER A 1 207 ? 29.079 5.249 -46.407 1.00 56.94 207 SER A CA 1
ATOM 1603 C C . SER A 1 207 ? 28.788 4.604 -45.047 1.00 56.94 207 SER A C 1
ATOM 1605 O O . SER A 1 207 ? 27.948 5.094 -44.302 1.00 56.94 207 SER A O 1
ATOM 1607 N N . LEU A 1 208 ? 29.541 3.569 -44.664 1.00 52.19 208 LEU A N 1
ATOM 1608 C CA . LEU A 1 208 ? 29.467 2.911 -43.350 1.00 52.19 208 LEU A CA 1
ATOM 1609 C C . LEU A 1 208 ? 29.872 3.812 -42.167 1.00 52.19 208 LEU A C 1
ATOM 1611 O O . LEU A 1 208 ? 29.488 3.542 -41.033 1.00 52.19 208 LEU A O 1
ATOM 1615 N N . LEU A 1 209 ? 30.630 4.882 -42.420 1.00 56.56 209 LEU A N 1
ATOM 1616 C CA . LEU A 1 209 ? 31.008 5.905 -41.438 1.00 56.56 209 LEU A CA 1
ATOM 1617 C C . LEU A 1 209 ? 30.187 7.192 -41.600 1.00 56.56 209 LEU A C 1
ATOM 1619 O O . LEU A 1 209 ? 30.533 8.215 -41.005 1.00 56.56 209 LEU A O 1
ATOM 1623 N N . SER A 1 210 ? 29.102 7.179 -42.386 1.00 67.25 210 SER A N 1
ATOM 1624 C CA . SER A 1 210 ? 28.207 8.332 -42.436 1.00 67.25 210 SER A CA 1
ATOM 1625 C C . SER A 1 210 ? 27.655 8.607 -41.034 1.00 67.25 210 SER A C 1
ATOM 1627 O O . SER A 1 210 ? 27.291 7.691 -40.292 1.00 67.25 210 SER A O 1
ATOM 1629 N N . GLY A 1 211 ? 27.574 9.887 -40.658 1.00 69.19 211 GLY A N 1
ATOM 1630 C CA . GLY A 1 211 ? 27.120 10.300 -39.323 1.00 69.19 211 GLY A CA 1
ATOM 1631 C C . GLY A 1 211 ? 25.745 9.742 -38.923 1.00 69.19 211 GLY A C 1
ATOM 1632 O O . GLY A 1 211 ? 25.451 9.641 -37.736 1.00 69.19 211 GLY A O 1
ATOM 1633 N N . SER A 1 212 ? 24.929 9.310 -39.890 1.00 72.81 212 SER A N 1
ATOM 1634 C CA . SER A 1 212 ? 23.640 8.647 -39.668 1.00 72.81 212 SER A CA 1
ATOM 1635 C C . SER A 1 212 ? 23.752 7.270 -38.995 1.00 72.81 212 SER A C 1
ATOM 1637 O O . SER A 1 212 ? 23.013 7.003 -38.046 1.00 72.81 212 SER A O 1
ATOM 1639 N N . TYR A 1 213 ? 24.687 6.403 -39.404 1.00 71.81 213 TYR A N 1
ATOM 1640 C CA . TYR A 1 213 ? 24.879 5.090 -38.760 1.00 71.81 213 TYR A CA 1
ATOM 1641 C C . TYR A 1 213 ? 25.404 5.233 -37.333 1.00 71.81 213 TYR A C 1
ATOM 1643 O O . TYR A 1 213 ? 24.977 4.534 -36.416 1.00 71.81 213 TYR A O 1
ATOM 1651 N N . PHE A 1 214 ? 26.310 6.185 -37.130 1.00 73.50 214 PHE A N 1
ATOM 1652 C CA . PHE A 1 214 ? 26.827 6.480 -35.803 1.00 73.50 214 PHE A CA 1
ATOM 1653 C C . PHE A 1 214 ? 25.739 7.058 -34.885 1.00 73.50 214 PHE A C 1
ATOM 1655 O O . PHE A 1 214 ? 25.624 6.657 -33.728 1.00 73.50 214 PHE A O 1
ATOM 1662 N N . GLY A 1 215 ? 24.887 7.941 -35.418 1.00 77.06 215 GLY A N 1
ATOM 1663 C CA . GLY A 1 215 ? 23.747 8.502 -34.696 1.00 77.06 215 GLY A CA 1
ATOM 1664 C C . GLY A 1 215 ? 22.723 7.446 -34.276 1.00 77.06 215 GLY A C 1
ATOM 1665 O O . GLY A 1 215 ? 22.294 7.442 -33.124 1.00 77.06 215 GLY A O 1
ATOM 1666 N N . THR A 1 216 ? 22.375 6.511 -35.164 1.00 78.31 216 THR A N 1
ATOM 1667 C CA . THR A 1 216 ? 21.451 5.412 -34.828 1.00 78.31 216 THR A CA 1
ATOM 1668 C C . THR A 1 216 ? 22.047 4.493 -33.759 1.00 78.31 216 THR A C 1
ATOM 1670 O O . THR A 1 216 ? 21.387 4.209 -32.764 1.00 78.31 216 THR A O 1
ATOM 1673 N N . MET A 1 217 ? 23.323 4.111 -33.873 1.00 77.75 217 MET A N 1
ATOM 1674 C CA . MET A 1 217 ? 24.008 3.296 -32.856 1.00 77.75 217 MET A CA 1
ATOM 1675 C C . MET A 1 217 ? 24.035 3.952 -31.469 1.00 77.75 217 MET A C 1
ATOM 1677 O O . MET A 1 217 ? 23.764 3.276 -30.472 1.00 77.75 217 MET A O 1
ATOM 1681 N N . LEU A 1 218 ? 24.299 5.262 -31.414 1.00 79.69 218 LEU A N 1
ATOM 1682 C CA . LEU A 1 218 ? 24.270 6.055 -30.183 1.00 79.69 218 LEU A CA 1
ATOM 1683 C C . LEU A 1 218 ? 22.870 6.139 -29.577 1.00 79.69 218 LEU A C 1
ATOM 1685 O O . LEU A 1 218 ? 22.699 5.979 -28.370 1.00 79.69 218 LEU A O 1
ATOM 1689 N N . MET A 1 219 ? 21.843 6.357 -30.398 1.00 82.56 219 MET A N 1
ATOM 1690 C CA . MET A 1 219 ? 20.464 6.328 -29.907 1.00 82.56 219 MET A CA 1
ATOM 1691 C C . MET A 1 219 ? 20.114 4.954 -29.327 1.00 82.56 219 MET A C 1
ATOM 1693 O O . MET A 1 219 ? 19.354 4.862 -28.362 1.00 82.56 219 MET A O 1
ATOM 1697 N N . GLY A 1 220 ? 20.717 3.883 -29.848 1.00 80.00 220 GLY A N 1
ATOM 1698 C CA . GLY A 1 220 ? 20.504 2.523 -29.361 1.00 80.00 220 GLY A CA 1
ATOM 1699 C C . GLY A 1 220 ? 21.066 2.304 -27.978 1.00 80.00 220 GLY A C 1
ATOM 1700 O O . GLY A 1 220 ? 20.361 1.769 -27.120 1.00 80.00 220 GLY A O 1
ATOM 1701 N N . THR A 1 221 ? 22.281 2.789 -27.732 1.00 83.38 221 THR A N 1
ATOM 1702 C CA . THR A 1 221 ? 22.927 2.704 -26.416 1.00 83.38 221 THR A CA 1
ATOM 1703 C C . THR A 1 221 ? 22.331 3.652 -25.391 1.00 83.38 221 THR A C 1
ATOM 1705 O O . THR A 1 221 ? 22.364 3.333 -24.205 1.00 83.38 221 THR A O 1
ATOM 1708 N N . LEU A 1 222 ? 21.748 4.775 -25.817 1.00 83.19 222 LEU A N 1
ATOM 1709 C CA . LEU A 1 222 ? 21.068 5.724 -24.932 1.00 83.19 222 LEU A CA 1
ATOM 1710 C C . LEU A 1 222 ? 19.614 5.337 -24.638 1.00 83.19 222 LEU A C 1
ATOM 1712 O O . LEU A 1 222 ? 19.078 5.720 -23.597 1.00 83.19 222 LEU A O 1
ATOM 1716 N N . SER A 1 223 ? 18.979 4.537 -25.497 1.00 82.94 223 SER A N 1
ATOM 1717 C CA . SER A 1 223 ? 17.592 4.107 -25.302 1.00 82.94 223 SER A CA 1
ATOM 1718 C C . SER A 1 223 ? 17.306 3.497 -23.912 1.00 82.94 223 SER A C 1
ATOM 1720 O O . SER A 1 223 ? 16.328 3.925 -23.294 1.00 82.94 223 SER A O 1
ATOM 1722 N N . PRO A 1 224 ? 18.156 2.628 -23.315 1.00 81.75 224 PRO A N 1
ATOM 1723 C CA . PRO A 1 224 ? 17.945 2.073 -21.973 1.00 81.75 224 PRO A CA 1
ATOM 1724 C C . PRO A 1 224 ? 17.793 3.143 -20.879 1.00 81.75 224 PRO A C 1
ATOM 1726 O O . PRO A 1 224 ? 17.033 2.951 -19.929 1.00 81.75 224 PRO A O 1
ATOM 1729 N N . MET A 1 225 ? 18.463 4.295 -21.022 1.00 82.19 225 MET A N 1
ATOM 1730 C CA . MET A 1 225 ? 18.325 5.425 -20.092 1.00 82.19 225 MET A CA 1
ATOM 1731 C C . MET A 1 225 ? 16.951 6.081 -20.208 1.00 82.19 225 MET A C 1
ATOM 1733 O O . MET A 1 225 ? 16.324 6.383 -19.193 1.00 82.19 225 MET A O 1
ATOM 1737 N N . ILE A 1 226 ? 16.472 6.277 -21.440 1.00 81.00 226 ILE A N 1
ATOM 1738 C CA . ILE A 1 226 ? 15.150 6.856 -21.726 1.00 81.00 226 ILE A CA 1
ATOM 1739 C C . ILE A 1 226 ? 14.057 5.945 -21.159 1.00 81.00 226 ILE A C 1
ATOM 1741 O O . ILE A 1 226 ? 13.101 6.413 -20.542 1.00 81.00 226 ILE A O 1
ATOM 1745 N N . PHE A 1 227 ? 14.239 4.635 -21.310 1.00 76.00 227 PHE A N 1
ATOM 1746 C CA . PHE A 1 227 ? 13.319 3.614 -20.819 1.00 76.00 227 PHE A CA 1
ATOM 1747 C C . PHE A 1 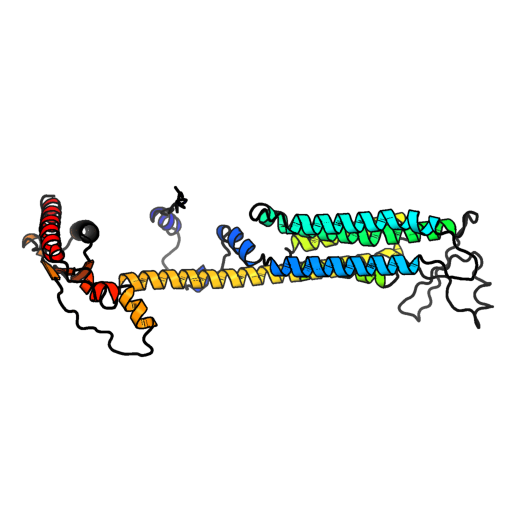227 ? 13.445 3.308 -19.325 1.00 76.00 227 PHE A C 1
ATOM 1749 O O . PHE A 1 227 ? 12.651 2.519 -18.812 1.00 76.00 227 PHE A O 1
ATOM 1756 N N . ARG A 1 228 ? 14.430 3.900 -18.632 1.00 81.88 228 ARG A N 1
ATOM 1757 C CA . ARG A 1 228 ? 14.756 3.597 -17.229 1.00 81.88 228 ARG A CA 1
ATOM 1758 C C . ARG A 1 228 ? 14.867 2.087 -16.966 1.00 81.88 228 ARG A C 1
ATOM 1760 O O . ARG A 1 228 ? 14.390 1.595 -15.948 1.00 81.88 228 ARG A O 1
ATOM 1767 N N . THR A 1 229 ? 15.462 1.342 -17.897 1.00 84.06 229 THR A N 1
ATOM 1768 C CA . THR A 1 229 ? 15.664 -0.106 -17.726 1.00 84.06 229 THR A CA 1
ATOM 1769 C C . THR A 1 229 ? 16.712 -0.386 -16.656 1.00 84.06 229 THR A C 1
ATOM 1771 O O . THR A 1 229 ? 17.526 0.484 -16.332 1.00 84.06 229 THR A O 1
ATOM 1774 N N . SER A 1 230 ? 16.782 -1.628 -16.175 1.00 87.50 230 SER A N 1
ATOM 1775 C CA . SER A 1 230 ? 17.867 -2.022 -15.278 1.00 87.50 230 SER A CA 1
ATOM 1776 C C . SER A 1 230 ? 19.248 -1.843 -15.929 1.00 87.50 230 SER A C 1
ATOM 1778 O O . SER A 1 230 ? 19.424 -1.944 -17.148 1.00 87.50 230 SER A O 1
ATOM 1780 N N . ALA A 1 231 ? 20.275 -1.609 -15.108 1.00 88.50 231 ALA A N 1
ATOM 1781 C CA . ALA A 1 231 ? 21.654 -1.489 -15.591 1.00 88.50 231 ALA A CA 1
ATOM 1782 C C . ALA A 1 231 ? 22.134 -2.756 -16.324 1.00 88.50 231 ALA A C 1
ATOM 1784 O O . ALA A 1 231 ? 22.936 -2.675 -17.252 1.00 88.50 231 ALA A O 1
ATOM 1785 N N . ARG A 1 232 ? 21.610 -3.930 -15.940 1.00 88.19 232 ARG A N 1
ATOM 1786 C CA . ARG A 1 232 ? 21.909 -5.212 -16.593 1.00 88.19 232 ARG A CA 1
ATOM 1787 C C . ARG A 1 232 ? 21.337 -5.262 -18.006 1.00 88.19 232 ARG A C 1
ATOM 1789 O O . ARG A 1 232 ? 22.050 -5.656 -18.923 1.00 88.19 232 ARG A O 1
ATOM 1796 N N . ALA A 1 233 ? 20.091 -4.823 -18.183 1.00 84.19 233 ALA A N 1
ATOM 1797 C CA . ALA A 1 233 ? 19.461 -4.725 -19.495 1.00 84.19 233 ALA A CA 1
ATOM 1798 C C . ALA A 1 233 ? 20.207 -3.736 -20.404 1.00 84.19 233 ALA A C 1
ATOM 1800 O O . ALA A 1 233 ? 20.474 -4.051 -21.561 1.00 84.19 233 ALA A O 1
ATOM 1801 N N . ALA A 1 234 ? 20.627 -2.587 -19.863 1.00 87.81 234 ALA A N 1
ATOM 1802 C CA . ALA A 1 234 ? 21.425 -1.604 -20.595 1.00 87.81 234 ALA A CA 1
ATOM 1803 C C . ALA A 1 234 ? 22.777 -2.177 -21.069 1.00 87.81 234 ALA A C 1
ATOM 1805 O O . ALA A 1 234 ? 23.138 -2.022 -22.236 1.00 87.81 234 ALA A O 1
ATOM 1806 N N . LEU A 1 235 ? 23.500 -2.893 -20.195 1.00 89.38 235 LEU A N 1
ATOM 1807 C CA . LEU A 1 235 ? 24.754 -3.565 -20.558 1.00 89.38 235 LEU A CA 1
ATOM 1808 C C . LEU A 1 235 ? 24.537 -4.662 -21.603 1.00 89.38 235 LEU A C 1
ATOM 1810 O O . LEU A 1 235 ? 25.302 -4.747 -22.560 1.00 89.38 235 LEU A O 1
ATOM 1814 N N . ALA A 1 236 ? 23.491 -5.477 -21.451 1.00 87.50 236 ALA A N 1
ATOM 1815 C CA . ALA A 1 236 ? 23.159 -6.525 -22.412 1.00 87.50 236 ALA A CA 1
ATOM 1816 C C . ALA A 1 236 ? 22.834 -5.939 -23.795 1.00 87.50 236 ALA A C 1
ATOM 1818 O O . ALA A 1 236 ? 23.366 -6.410 -24.798 1.00 87.50 236 ALA A O 1
ATOM 1819 N N . ALA A 1 237 ? 22.025 -4.876 -23.850 1.00 85.38 237 ALA A N 1
ATOM 1820 C CA . ALA A 1 237 ? 21.716 -4.167 -25.089 1.00 85.38 237 ALA A CA 1
ATOM 1821 C C . ALA A 1 237 ? 22.980 -3.585 -25.739 1.00 85.38 237 ALA A C 1
ATOM 1823 O O . ALA A 1 237 ? 23.178 -3.752 -26.941 1.00 85.38 237 ALA A O 1
ATOM 1824 N N . CYS A 1 238 ? 23.868 -2.969 -24.950 1.00 90.25 238 CYS A N 1
ATOM 1825 C CA . CYS A 1 238 ? 25.145 -2.466 -25.451 1.00 90.25 238 CYS A CA 1
ATOM 1826 C C . CYS A 1 238 ? 26.008 -3.587 -26.045 1.00 90.25 238 CYS A C 1
ATOM 1828 O O . CYS A 1 238 ? 26.481 -3.447 -27.168 1.00 90.25 238 CYS A O 1
ATOM 1830 N N . LEU A 1 239 ? 26.200 -4.698 -25.324 1.00 90.12 239 LEU A N 1
ATOM 1831 C CA . LEU A 1 239 ? 27.022 -5.820 -25.791 1.00 90.12 239 LEU A CA 1
ATOM 1832 C C . LEU A 1 239 ? 26.462 -6.438 -27.076 1.00 90.12 239 LEU A C 1
ATOM 1834 O O . LEU A 1 239 ? 27.222 -6.741 -27.995 1.00 90.12 239 LEU A O 1
ATOM 1838 N N . LEU A 1 240 ? 25.138 -6.584 -27.164 1.00 88.19 240 LEU A N 1
ATOM 1839 C CA . LEU A 1 240 ? 24.476 -7.097 -28.360 1.00 88.19 240 LEU A CA 1
ATOM 1840 C C . LEU A 1 240 ? 24.638 -6.148 -29.554 1.00 88.19 240 LEU A C 1
ATOM 1842 O O . LEU A 1 240 ? 25.002 -6.603 -30.636 1.00 88.19 240 LEU A O 1
ATOM 1846 N N . LEU A 1 241 ? 24.436 -4.839 -29.368 1.00 86.31 241 LEU A N 1
ATOM 1847 C CA . LEU A 1 241 ? 24.647 -3.844 -30.428 1.00 86.31 241 LEU A CA 1
ATOM 1848 C C . LEU A 1 241 ? 26.111 -3.802 -30.887 1.00 86.31 241 LEU A C 1
ATOM 1850 O O . LEU A 1 241 ? 26.374 -3.737 -32.086 1.00 86.31 241 LEU A O 1
ATOM 1854 N N . SER A 1 242 ? 27.067 -3.903 -29.960 1.00 88.94 242 SER A N 1
ATOM 1855 C CA . SER A 1 242 ? 28.494 -4.001 -30.284 1.00 88.94 242 SER A CA 1
ATOM 1856 C C . SER A 1 242 ? 28.826 -5.262 -31.087 1.00 88.94 242 SER A C 1
ATOM 1858 O O . SER A 1 242 ? 29.631 -5.193 -32.014 1.00 88.94 242 SER A O 1
ATOM 1860 N N . LEU A 1 243 ? 28.196 -6.401 -30.782 1.00 88.94 243 LEU A N 1
ATOM 1861 C CA . LEU A 1 243 ? 28.387 -7.652 -31.523 1.00 88.94 243 LEU A CA 1
ATOM 1862 C C . LEU A 1 243 ? 27.791 -7.572 -32.935 1.00 88.94 243 LEU A C 1
ATOM 1864 O O . LEU A 1 243 ? 28.426 -8.015 -33.890 1.00 88.94 243 LEU A O 1
ATOM 1868 N N . VAL A 1 244 ? 26.612 -6.957 -33.083 1.00 85.81 244 VAL A N 1
ATOM 1869 C CA . VAL A 1 244 ? 25.994 -6.691 -34.394 1.00 85.81 244 VAL A CA 1
ATOM 1870 C C . VAL A 1 244 ? 26.883 -5.774 -35.236 1.00 85.81 244 VAL A C 1
ATOM 1872 O O . VAL A 1 244 ? 27.111 -6.062 -36.410 1.00 85.81 244 VAL A O 1
ATOM 1875 N N . LEU A 1 245 ? 27.433 -4.714 -34.636 1.00 85.19 245 LEU A N 1
ATOM 1876 C CA . LEU A 1 245 ? 28.373 -3.816 -35.306 1.00 85.19 245 LEU A CA 1
ATOM 1877 C C . LEU A 1 245 ? 29.635 -4.565 -35.758 1.00 85.19 245 LEU A C 1
ATOM 1879 O O . LEU A 1 245 ? 30.042 -4.437 -36.909 1.00 85.19 245 LEU A O 1
ATOM 1883 N N . LEU A 1 246 ? 30.218 -5.392 -34.885 1.00 87.69 246 LEU A N 1
ATOM 1884 C CA . LEU A 1 246 ? 31.393 -6.198 -35.215 1.00 87.69 246 LEU A CA 1
ATOM 1885 C C . LEU A 1 246 ? 31.112 -7.153 -36.386 1.00 87.69 246 LEU A C 1
ATOM 1887 O O . LEU A 1 246 ? 31.896 -7.212 -37.331 1.00 87.69 246 LEU A O 1
ATOM 1891 N N . ALA A 1 247 ? 29.980 -7.862 -36.356 1.00 85.94 247 ALA A N 1
ATOM 1892 C CA . ALA A 1 247 ? 29.575 -8.773 -37.425 1.00 85.94 247 ALA A CA 1
ATOM 1893 C C . ALA A 1 247 ? 29.365 -8.040 -38.761 1.00 85.94 247 ALA A C 1
ATOM 1895 O O . ALA A 1 247 ? 29.808 -8.522 -39.804 1.00 85.94 247 ALA A O 1
ATOM 1896 N N . ALA A 1 248 ? 28.746 -6.856 -38.729 1.00 82.19 248 ALA A N 1
ATOM 1897 C CA . ALA A 1 248 ? 28.552 -6.013 -39.904 1.00 82.19 248 ALA A CA 1
ATOM 1898 C C . ALA A 1 248 ? 29.887 -5.530 -40.500 1.00 82.19 248 ALA A C 1
ATOM 1900 O O . ALA A 1 248 ? 30.076 -5.595 -41.714 1.00 82.19 248 ALA A O 1
ATOM 1901 N N . CYS A 1 249 ? 30.838 -5.111 -39.659 1.00 81.88 249 CYS A N 1
ATOM 1902 C CA . CYS A 1 249 ? 32.177 -4.704 -40.091 1.00 81.88 249 CYS A CA 1
ATOM 1903 C C . CYS A 1 249 ? 32.971 -5.863 -40.715 1.00 81.88 249 CYS A C 1
ATOM 1905 O O . CYS A 1 249 ? 33.606 -5.685 -41.757 1.00 81.88 249 CYS A O 1
ATOM 1907 N N . VAL A 1 250 ? 32.910 -7.059 -40.116 1.00 85.31 250 VAL A N 1
ATOM 1908 C CA . VAL A 1 250 ? 33.551 -8.268 -40.665 1.00 85.31 250 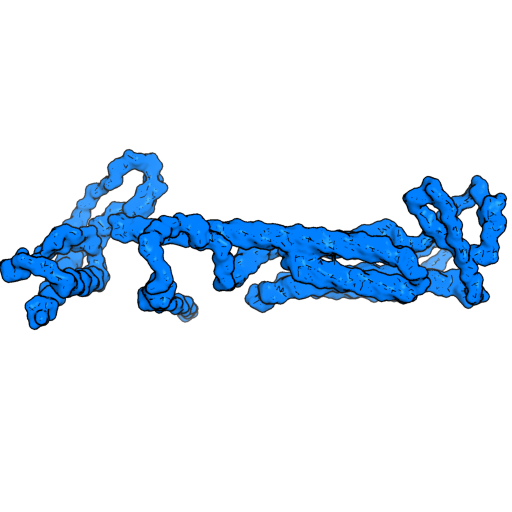VAL A CA 1
ATOM 1909 C C . VAL A 1 250 ? 32.939 -8.635 -42.018 1.00 85.31 250 VAL A C 1
ATOM 1911 O O . VAL A 1 250 ? 33.674 -8.901 -42.966 1.00 85.31 250 VAL A O 1
ATOM 1914 N N . ALA A 1 251 ? 31.609 -8.587 -42.142 1.00 80.62 251 ALA A N 1
ATOM 1915 C CA . ALA A 1 251 ? 30.911 -8.864 -43.398 1.00 80.62 251 ALA A CA 1
ATOM 1916 C C . ALA A 1 251 ? 31.238 -7.847 -44.505 1.00 80.62 251 ALA A C 1
ATOM 1918 O O . ALA A 1 251 ? 31.268 -8.208 -45.680 1.00 80.62 251 ALA A O 1
ATOM 1919 N N . ALA A 1 252 ? 31.511 -6.594 -44.136 1.00 79.38 252 ALA A N 1
ATOM 1920 C CA . ALA A 1 252 ? 31.908 -5.539 -45.064 1.00 79.38 252 ALA A CA 1
ATOM 1921 C C . ALA A 1 252 ? 33.396 -5.568 -45.456 1.00 79.38 252 ALA A C 1
ATOM 1923 O O . ALA A 1 252 ? 33.815 -4.764 -46.285 1.00 79.38 252 ALA A O 1
ATOM 1924 N N . GLY A 1 253 ? 34.206 -6.465 -44.878 1.00 83.31 253 GLY A N 1
ATOM 1925 C CA . GLY A 1 253 ? 35.637 -6.559 -45.185 1.00 83.31 253 GLY A CA 1
ATOM 1926 C C . GLY A 1 253 ? 36.446 -5.335 -44.744 1.00 83.31 253 GLY A C 1
ATOM 1927 O O . GLY A 1 253 ? 37.501 -5.055 -45.310 1.00 83.31 253 GLY A O 1
ATOM 1928 N N . THR A 1 254 ? 35.963 -4.575 -43.754 1.00 77.69 254 THR A N 1
ATOM 1929 C CA . THR A 1 254 ? 36.657 -3.366 -43.282 1.00 77.69 254 THR A CA 1
ATOM 1930 C C . THR A 1 254 ? 37.970 -3.712 -42.579 1.00 77.69 254 THR A C 1
ATOM 1932 O O . THR A 1 254 ? 38.033 -4.673 -41.811 1.00 77.69 254 THR A O 1
ATOM 1935 N N . GLN A 1 255 ? 39.018 -2.910 -42.802 1.00 81.06 255 GLN A N 1
ATOM 1936 C CA . GLN A 1 255 ? 40.304 -3.109 -42.132 1.00 81.06 255 GLN A CA 1
ATOM 1937 C C . GLN A 1 255 ? 40.187 -2.951 -40.608 1.00 81.06 255 GLN A C 1
ATOM 1939 O O . GLN A 1 255 ? 39.465 -2.067 -40.132 1.00 81.06 255 GLN A O 1
ATOM 1944 N N . PRO A 1 256 ? 40.952 -3.733 -39.824 1.00 77.69 256 PRO A N 1
ATOM 1945 C CA . PRO A 1 256 ? 40.753 -3.788 -38.388 1.00 77.69 256 PRO A CA 1
ATOM 1946 C C . PRO A 1 256 ? 41.005 -2.481 -37.624 1.00 77.69 256 PRO A C 1
ATOM 1948 O O . PRO A 1 256 ? 40.403 -2.236 -36.581 1.00 77.69 256 PRO A O 1
ATOM 1951 N N . GLY A 1 257 ? 41.839 -1.590 -38.165 1.00 77.31 257 GLY A N 1
ATOM 1952 C CA . GLY A 1 257 ? 42.092 -0.281 -37.558 1.00 77.31 257 GLY A CA 1
ATOM 1953 C C . GLY A 1 257 ? 40.890 0.672 -37.595 1.00 77.31 257 GLY A C 1
ATOM 1954 O O . GLY A 1 257 ? 40.762 1.522 -36.718 1.00 77.31 257 GLY A O 1
ATOM 1955 N N . ALA A 1 258 ? 39.983 0.524 -38.567 1.00 76.94 258 ALA A N 1
ATOM 1956 C CA . ALA A 1 258 ? 38.868 1.453 -38.758 1.00 76.94 258 ALA A CA 1
ATOM 1957 C C . ALA A 1 258 ? 37.698 1.216 -37.783 1.00 76.94 258 ALA A C 1
ATOM 1959 O O . ALA A 1 258 ? 36.924 2.137 -37.526 1.00 76.94 258 ALA A O 1
ATOM 1960 N N . PHE A 1 259 ? 37.574 0.013 -37.205 1.00 81.19 259 PHE A N 1
ATOM 1961 C CA . PHE A 1 259 ? 36.483 -0.308 -36.273 1.00 81.19 259 PHE A CA 1
ATOM 1962 C C . PHE A 1 259 ? 36.807 0.001 -34.808 1.00 81.19 259 PHE A C 1
ATOM 1964 O O . PHE A 1 259 ? 35.891 0.106 -33.991 1.00 81.19 259 PHE A O 1
ATOM 1971 N N . GLY A 1 260 ? 38.089 0.142 -34.451 1.00 84.38 260 GLY A N 1
ATOM 1972 C CA . GLY A 1 260 ? 38.500 0.303 -33.054 1.00 84.38 260 GLY A CA 1
ATOM 1973 C C . GLY A 1 260 ? 37.865 1.530 -32.393 1.00 84.38 260 GLY A C 1
ATOM 1974 O O . GLY A 1 260 ?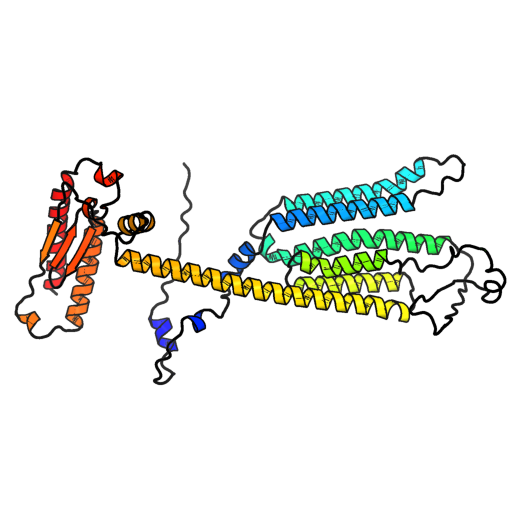 37.348 1.439 -31.282 1.00 84.38 260 GLY A O 1
ATOM 1975 N N . PHE A 1 261 ? 37.832 2.656 -33.111 1.00 83.56 261 PHE A N 1
ATOM 1976 C CA . PHE A 1 261 ? 37.242 3.903 -32.624 1.00 83.56 261 PHE A CA 1
ATOM 1977 C C . PHE A 1 261 ? 35.716 3.828 -32.406 1.00 83.56 261 PHE A C 1
ATOM 1979 O O . PHE A 1 261 ? 35.283 4.072 -31.279 1.00 83.56 261 PHE A O 1
ATOM 1986 N N . PRO A 1 262 ? 34.874 3.465 -33.398 1.00 82.94 262 PRO A N 1
ATOM 1987 C CA . PRO A 1 262 ? 33.425 3.396 -33.190 1.00 82.94 262 PRO A CA 1
ATOM 1988 C C . PRO A 1 262 ? 33.028 2.347 -32.144 1.00 82.94 262 PRO A C 1
ATOM 1990 O O . PRO A 1 262 ? 32.124 2.601 -31.349 1.00 82.94 262 PRO A O 1
ATOM 1993 N N . LEU A 1 263 ? 33.734 1.212 -32.073 1.00 87.75 263 LEU A N 1
ATOM 1994 C CA . LEU A 1 263 ? 33.512 0.216 -31.024 1.00 87.75 263 LEU A CA 1
ATOM 1995 C C . LEU A 1 263 ? 33.819 0.791 -29.633 1.00 87.75 263 LEU A C 1
ATOM 1997 O O . LEU A 1 263 ? 33.023 0.617 -28.712 1.00 87.75 263 LEU A O 1
ATOM 2001 N N . ALA A 1 264 ? 34.938 1.506 -29.482 1.00 88.94 264 ALA A N 1
ATOM 2002 C CA . ALA A 1 264 ? 35.301 2.143 -28.220 1.00 88.94 264 ALA A CA 1
ATOM 2003 C C . ALA A 1 264 ? 34.262 3.188 -27.786 1.00 88.94 264 ALA A C 1
ATOM 2005 O O . ALA A 1 264 ? 33.868 3.204 -26.620 1.00 88.94 264 ALA A O 1
ATOM 2006 N N . VAL A 1 265 ? 33.760 4.015 -28.713 1.00 87.94 265 VAL A N 1
ATOM 2007 C CA . VAL A 1 265 ? 32.715 5.003 -28.396 1.00 87.94 265 VAL A CA 1
ATOM 2008 C C . VAL A 1 265 ? 31.389 4.327 -28.026 1.00 87.94 265 VAL A C 1
ATOM 2010 O O . VAL A 1 265 ? 30.737 4.747 -27.067 1.00 87.94 265 VAL A O 1
ATOM 2013 N N . GLN A 1 266 ? 31.009 3.248 -28.713 1.00 87.25 266 GLN A N 1
ATOM 2014 C CA . GLN A 1 266 ? 29.804 2.474 -28.396 1.00 87.25 266 GLN A CA 1
ATOM 2015 C C . GLN A 1 266 ? 29.880 1.852 -26.994 1.00 87.25 266 GLN A C 1
ATOM 2017 O O . GLN A 1 266 ? 28.942 1.963 -26.207 1.00 87.25 266 GLN A O 1
ATOM 2022 N N . LEU A 1 267 ? 31.017 1.243 -26.648 1.00 90.94 267 LEU A N 1
ATOM 2023 C CA . LEU A 1 267 ? 31.231 0.659 -25.324 1.00 90.94 267 LEU A CA 1
ATOM 2024 C C . LEU A 1 267 ? 31.268 1.732 -24.228 1.00 90.94 267 LEU A C 1
ATOM 2026 O O . LEU A 1 267 ? 30.678 1.539 -23.166 1.00 90.94 267 LEU A O 1
ATOM 2030 N N . ALA A 1 268 ? 31.906 2.879 -24.486 1.00 91.56 268 ALA A N 1
ATOM 2031 C CA . ALA A 1 268 ? 31.946 3.993 -23.541 1.00 91.56 268 ALA A CA 1
ATOM 2032 C C . ALA A 1 268 ? 30.547 4.578 -23.284 1.00 91.56 268 ALA A C 1
ATOM 2034 O O . ALA A 1 268 ? 30.167 4.796 -22.132 1.00 91.56 268 ALA A O 1
ATOM 2035 N N . THR A 1 269 ? 29.754 4.785 -24.338 1.00 89.12 269 THR A N 1
ATOM 2036 C CA . THR A 1 269 ? 28.378 5.289 -24.210 1.00 89.12 269 THR A CA 1
ATOM 2037 C C . THR A 1 269 ? 27.447 4.282 -23.548 1.00 89.12 269 THR A C 1
ATOM 2039 O O . THR A 1 269 ? 26.673 4.673 -22.677 1.00 89.12 269 THR A O 1
ATOM 2042 N N . GLY A 1 270 ? 27.565 2.988 -23.850 1.00 89.19 270 GLY A N 1
ATOM 2043 C CA . GLY A 1 270 ? 26.803 1.953 -23.154 1.00 89.19 270 GLY A CA 1
ATOM 2044 C C . GLY A 1 270 ? 27.185 1.788 -21.680 1.00 89.19 270 GLY A C 1
ATOM 2045 O O . GLY A 1 270 ? 26.306 1.615 -20.836 1.00 89.19 270 GLY A O 1
ATOM 2046 N N . ALA A 1 271 ? 28.471 1.908 -21.335 1.00 91.19 271 ALA A N 1
ATOM 2047 C CA . ALA A 1 271 ? 28.919 1.911 -19.941 1.00 91.19 271 ALA A CA 1
ATOM 2048 C C . ALA A 1 271 ? 28.369 3.126 -19.176 1.00 91.19 271 ALA A C 1
ATOM 2050 O O . ALA A 1 271 ? 27.890 2.986 -18.048 1.00 91.19 271 ALA A O 1
ATOM 2051 N N . LEU A 1 272 ? 28.376 4.306 -19.806 1.00 91.00 272 LEU A N 1
ATOM 2052 C CA . LEU A 1 272 ? 27.783 5.518 -19.248 1.00 91.00 272 LEU A CA 1
ATOM 2053 C C . LEU A 1 272 ? 26.266 5.350 -19.057 1.00 91.00 272 LEU A C 1
ATOM 2055 O O . LEU A 1 272 ? 25.751 5.627 -17.973 1.00 91.00 272 LEU A O 1
ATOM 2059 N N . ALA A 1 273 ? 25.564 4.819 -20.062 1.00 88.75 273 ALA A N 1
ATOM 2060 C CA . ALA A 1 273 ? 24.141 4.500 -19.989 1.00 88.75 273 ALA A CA 1
ATOM 2061 C C . ALA A 1 273 ? 23.822 3.566 -18.815 1.00 88.75 273 ALA A C 1
ATOM 2063 O O . ALA A 1 273 ? 22.979 3.885 -17.976 1.00 88.75 273 ALA A O 1
ATOM 2064 N N . ALA A 1 274 ? 24.558 2.460 -18.690 1.00 89.50 274 ALA A N 1
ATOM 2065 C CA . ALA A 1 274 ? 24.407 1.517 -17.589 1.00 89.50 274 ALA A CA 1
ATOM 2066 C C . ALA A 1 274 ? 24.670 2.158 -16.218 1.00 89.50 274 ALA A C 1
ATOM 2068 O O . ALA A 1 274 ? 23.937 1.892 -15.265 1.00 89.50 274 ALA A O 1
ATOM 2069 N N . PHE A 1 275 ? 25.675 3.031 -16.112 1.00 91.31 275 PHE A N 1
ATOM 2070 C CA . PHE A 1 275 ? 25.987 3.752 -14.879 1.00 91.31 275 PHE A CA 1
ATOM 2071 C C . PHE A 1 275 ? 24.845 4.672 -14.433 1.00 91.31 275 PHE A C 1
ATOM 2073 O O . PHE A 1 275 ? 24.464 4.672 -13.259 1.00 91.31 275 PHE A O 1
ATOM 2080 N N . PHE A 1 276 ? 24.267 5.439 -15.357 1.00 88.75 276 PHE A N 1
ATOM 2081 C CA . PHE A 1 276 ? 23.127 6.298 -15.046 1.00 88.75 276 PHE A CA 1
ATOM 2082 C C . PHE A 1 276 ? 21.860 5.495 -14.749 1.00 88.75 276 PHE A C 1
ATOM 2084 O O . PHE A 1 276 ? 21.158 5.848 -13.804 1.00 88.75 276 PHE A O 1
ATOM 2091 N N . CYS A 1 277 ? 21.596 4.396 -15.464 1.00 88.88 277 CYS A N 1
ATOM 2092 C CA . CYS A 1 277 ? 20.501 3.480 -15.130 1.00 88.88 277 CYS A CA 1
ATOM 2093 C C . CYS A 1 277 ? 20.670 2.901 -13.718 1.00 88.88 277 CYS A C 1
ATOM 2095 O O . CYS A 1 277 ? 19.722 2.886 -12.940 1.00 88.88 277 CYS A O 1
ATOM 2097 N N . HIS A 1 278 ? 21.891 2.505 -13.342 1.00 90.69 278 HIS A N 1
ATOM 2098 C CA . HIS A 1 278 ? 22.201 2.014 -11.996 1.00 90.69 278 HIS A CA 1
ATOM 2099 C C . HIS A 1 278 ? 21.971 3.076 -10.918 1.00 90.69 278 HIS A C 1
ATOM 2101 O O . HIS A 1 278 ? 21.387 2.796 -9.871 1.00 90.69 278 HIS A O 1
ATOM 2107 N N . ARG A 1 279 ? 22.411 4.318 -11.161 1.00 90.00 279 ARG A N 1
ATOM 2108 C CA . ARG A 1 279 ? 22.158 5.430 -10.232 1.00 90.00 279 ARG A CA 1
ATOM 2109 C C . ARG A 1 279 ? 20.679 5.787 -10.139 1.00 90.00 279 ARG A C 1
ATOM 2111 O O . ARG A 1 279 ? 20.206 6.054 -9.037 1.00 90.00 279 ARG A O 1
ATOM 2118 N N . GLY A 1 280 ? 19.971 5.773 -11.265 1.00 87.12 280 GLY A N 1
ATOM 2119 C CA . GLY A 1 280 ? 18.531 5.997 -11.332 1.00 87.12 280 GLY A CA 1
ATOM 2120 C C . GLY A 1 280 ? 17.762 4.960 -10.521 1.00 87.12 280 GLY A C 1
ATOM 2121 O O . GLY A 1 280 ? 16.982 5.341 -9.654 1.00 87.12 280 GLY A O 1
ATOM 2122 N N . ASP A 1 281 ? 18.051 3.672 -10.724 1.00 86.88 281 ASP A N 1
ATOM 2123 C CA . ASP A 1 281 ? 17.417 2.576 -9.980 1.00 86.88 281 ASP A CA 1
ATOM 2124 C C . ASP A 1 281 ? 17.718 2.668 -8.477 1.00 86.88 281 ASP A C 1
ATOM 2126 O O . ASP A 1 281 ? 16.814 2.584 -7.652 1.00 86.88 281 ASP A O 1
ATOM 2130 N N . ARG A 1 282 ? 18.970 2.949 -8.088 1.00 87.81 282 ARG A N 1
ATOM 2131 C CA . ARG A 1 282 ? 19.312 3.153 -6.669 1.00 87.81 282 ARG A CA 1
ATOM 2132 C C . ARG A 1 282 ? 18.537 4.300 -6.031 1.00 87.81 282 ARG A C 1
ATOM 2134 O O . ARG A 1 282 ? 18.079 4.162 -4.900 1.00 87.81 282 ARG A O 1
ATOM 2141 N N . ARG A 1 283 ? 18.400 5.423 -6.737 1.00 88.19 283 ARG A N 1
ATOM 2142 C CA . ARG A 1 283 ? 17.650 6.581 -6.243 1.00 88.19 283 ARG A CA 1
ATOM 2143 C C . ARG A 1 283 ? 16.162 6.262 -6.121 1.00 88.19 283 ARG A C 1
ATOM 2145 O O . ARG A 1 283 ? 15.584 6.536 -5.078 1.00 88.19 283 ARG A O 1
ATOM 2152 N N . ALA A 1 284 ? 15.577 5.636 -7.138 1.00 85.38 284 ALA A N 1
ATOM 2153 C CA . ALA A 1 284 ? 14.173 5.244 -7.129 1.00 85.38 284 ALA A CA 1
ATOM 2154 C C . ALA A 1 284 ? 13.865 4.241 -6.003 1.00 85.38 284 ALA A C 1
ATOM 2156 O O . ALA A 1 284 ? 12.884 4.416 -5.284 1.00 85.38 284 ALA A O 1
ATOM 2157 N N . ARG A 1 285 ? 14.733 3.246 -5.772 1.00 87.94 285 ARG A N 1
ATOM 2158 C CA . ARG A 1 285 ? 14.605 2.314 -4.636 1.00 87.94 285 ARG A CA 1
ATOM 2159 C C . ARG A 1 285 ? 14.706 3.021 -3.283 1.00 87.94 285 ARG A C 1
ATOM 2161 O O . ARG A 1 285 ? 13.969 2.673 -2.362 1.00 87.94 285 ARG A O 1
ATOM 2168 N N . ALA A 1 286 ? 15.601 4.002 -3.149 1.00 87.56 286 ALA A N 1
ATOM 2169 C CA . ALA A 1 286 ? 15.739 4.782 -1.919 1.00 87.56 286 ALA A CA 1
ATOM 2170 C C . ALA A 1 286 ? 14.493 5.645 -1.652 1.00 87.56 286 ALA A C 1
ATOM 2172 O O . ALA A 1 286 ? 13.949 5.598 -0.552 1.00 87.56 286 ALA A O 1
ATOM 2173 N N . GLU A 1 287 ? 14.002 6.369 -2.661 1.00 88.12 287 GLU A N 1
ATOM 2174 C CA . GLU A 1 287 ? 12.776 7.177 -2.567 1.00 88.12 287 GLU A CA 1
ATOM 2175 C C . GLU A 1 287 ? 11.559 6.307 -2.216 1.00 88.12 287 GLU A C 1
ATOM 2177 O O . GLU A 1 287 ? 10.801 6.644 -1.307 1.00 88.12 287 GLU A O 1
ATOM 2182 N N . PHE A 1 288 ? 11.420 5.144 -2.858 1.00 88.94 288 PHE A N 1
ATOM 2183 C CA . PHE A 1 288 ? 10.355 4.186 -2.557 1.00 88.94 288 PHE A CA 1
ATOM 2184 C C . PHE A 1 288 ? 10.431 3.657 -1.118 1.00 88.94 288 PHE A C 1
ATOM 2186 O O . PHE A 1 288 ? 9.411 3.561 -0.441 1.00 88.94 288 PHE A O 1
ATOM 2193 N N . THR A 1 289 ? 11.636 3.349 -0.630 1.00 86.75 289 THR A N 1
ATOM 2194 C CA . THR A 1 289 ? 11.847 2.877 0.749 1.00 86.75 289 THR A CA 1
ATOM 2195 C C . THR A 1 289 ? 11.410 3.929 1.768 1.00 86.75 289 THR A C 1
ATOM 2197 O O . THR A 1 289 ? 10.742 3.599 2.747 1.00 86.75 289 THR A O 1
ATOM 2200 N N . VAL A 1 290 ? 11.732 5.203 1.519 1.00 88.94 290 VAL A N 1
ATOM 2201 C CA . VAL A 1 290 ? 11.312 6.317 2.379 1.00 88.94 290 VAL A CA 1
ATOM 2202 C C . VAL A 1 290 ? 9.794 6.495 2.346 1.00 88.94 290 VAL A C 1
ATOM 2204 O O . VAL A 1 290 ? 9.183 6.557 3.409 1.00 88.94 290 VAL A O 1
ATOM 2207 N N . ASP A 1 291 ? 9.168 6.522 1.164 1.00 88.38 291 ASP A N 1
ATOM 2208 C CA . ASP A 1 291 ? 7.706 6.655 1.044 1.00 88.38 291 ASP A CA 1
ATOM 2209 C C . ASP A 1 291 ? 6.975 5.505 1.752 1.00 88.38 291 ASP A C 1
ATOM 2211 O O . ASP A 1 291 ? 6.047 5.725 2.531 1.00 88.38 291 ASP A O 1
ATOM 2215 N N . LYS A 1 292 ? 7.442 4.266 1.566 1.00 88.31 292 LYS A N 1
ATOM 2216 C CA . LYS A 1 292 ? 6.894 3.098 2.264 1.00 88.31 292 LYS A CA 1
ATOM 2217 C C . LYS A 1 292 ? 7.067 3.180 3.773 1.00 88.31 292 LYS A C 1
ATOM 2219 O O . LYS A 1 292 ? 6.107 2.920 4.497 1.00 88.31 292 LYS A O 1
ATOM 2224 N N . GLY A 1 293 ? 8.250 3.575 4.239 1.00 85.88 293 GLY A N 1
ATOM 2225 C CA . GLY A 1 293 ? 8.518 3.788 5.659 1.00 85.88 293 GLY A CA 1
ATOM 2226 C C . GLY A 1 293 ? 7.589 4.839 6.267 1.00 85.88 293 GLY A C 1
ATOM 2227 O O . GLY A 1 293 ? 7.019 4.612 7.331 1.00 85.88 293 GLY A O 1
ATOM 2228 N N . LEU A 1 294 ? 7.361 5.950 5.559 1.00 89.62 294 LEU A N 1
ATOM 2229 C CA . LEU A 1 294 ? 6.440 7.004 5.985 1.00 89.62 294 LEU A CA 1
ATOM 2230 C C . LEU A 1 294 ? 4.990 6.520 6.043 1.00 89.62 294 LEU A C 1
ATOM 2232 O O . LEU A 1 294 ? 4.305 6.793 7.025 1.00 89.62 294 LEU A O 1
ATOM 2236 N N . ARG A 1 295 ? 4.519 5.772 5.039 1.00 86.81 295 ARG A N 1
ATOM 2237 C CA . ARG A 1 295 ? 3.158 5.207 5.040 1.00 86.81 295 ARG A CA 1
ATOM 2238 C C . ARG A 1 295 ? 2.952 4.219 6.178 1.00 86.81 295 ARG A C 1
ATOM 2240 O O . ARG A 1 295 ? 1.933 4.289 6.855 1.00 86.81 295 ARG A O 1
ATOM 2247 N N . TYR A 1 296 ? 3.924 3.341 6.409 1.00 86.56 296 TYR A N 1
ATOM 2248 C CA . TYR A 1 296 ? 3.871 2.386 7.510 1.00 86.56 296 TYR A CA 1
ATOM 2249 C C . TYR A 1 296 ? 3.864 3.095 8.868 1.00 86.56 296 TYR A C 1
ATOM 2251 O O . TYR A 1 296 ? 3.019 2.803 9.709 1.00 86.56 296 TYR A O 1
ATOM 2259 N N . ALA A 1 297 ? 4.743 4.082 9.065 1.00 85.19 297 ALA A N 1
ATOM 2260 C CA . ALA A 1 297 ? 4.764 4.887 10.283 1.00 85.19 297 ALA A CA 1
ATOM 2261 C C . ALA A 1 297 ? 3.453 5.669 10.477 1.00 85.19 297 ALA A C 1
ATOM 2263 O O . ALA A 1 297 ? 2.931 5.729 11.589 1.00 85.19 297 ALA A O 1
ATOM 2264 N N . ALA A 1 298 ? 2.881 6.224 9.405 1.00 85.12 298 ALA A N 1
ATOM 2265 C CA . ALA A 1 298 ? 1.593 6.909 9.443 1.00 85.12 298 ALA A CA 1
ATOM 2266 C C . ALA A 1 298 ? 0.437 5.956 9.789 1.00 85.12 298 ALA A C 1
ATOM 2268 O O . ALA A 1 298 ? -0.441 6.325 10.566 1.00 85.12 298 ALA A O 1
ATOM 2269 N N . GLU A 1 299 ? 0.442 4.729 9.263 1.00 86.81 299 GLU A N 1
ATOM 2270 C CA . GLU A 1 299 ? -0.551 3.701 9.585 1.00 86.81 299 GLU A CA 1
ATOM 2271 C C . GLU A 1 299 ? -0.415 3.218 11.033 1.00 86.81 299 GLU A C 1
ATOM 2273 O O . GLU A 1 299 ? -1.413 3.132 11.745 1.00 86.81 299 GLU A O 1
ATOM 2278 N N . GLN A 1 300 ? 0.808 2.963 11.504 1.00 87.62 300 GLN A N 1
ATOM 2279 C CA . GLN A 1 300 ? 1.065 2.612 12.901 1.00 87.62 300 GLN A CA 1
ATOM 2280 C C . GLN A 1 300 ? 0.619 3.721 13.852 1.00 87.62 300 GLN A C 1
ATOM 2282 O O . GLN A 1 300 ? -0.073 3.444 14.830 1.00 87.62 300 GLN A O 1
ATOM 2287 N N . ASN A 1 301 ? 0.965 4.972 13.546 1.00 87.81 301 ASN A N 1
ATOM 2288 C CA . ASN A 1 301 ? 0.558 6.120 14.346 1.00 87.81 301 ASN A CA 1
ATOM 2289 C C . ASN A 1 301 ? -0.966 6.310 14.310 1.00 87.81 301 ASN A C 1
ATOM 2291 O O . ASN A 1 301 ? -1.587 6.568 15.334 1.00 87.81 301 ASN A O 1
ATOM 2295 N N . GLY A 1 302 ? -1.591 6.107 13.146 1.00 87.88 302 GLY A N 1
ATOM 2296 C CA . GLY A 1 302 ? -3.044 6.112 13.004 1.00 87.88 302 GLY A CA 1
ATOM 2297 C C . GLY A 1 302 ? -3.710 5.029 13.852 1.00 87.88 302 GLY A C 1
ATOM 2298 O O . GLY A 1 302 ? -4.656 5.315 14.579 1.00 87.88 302 GLY A O 1
ATOM 2299 N N . ASN A 1 303 ? -3.188 3.803 13.819 1.00 87.31 303 ASN A N 1
ATOM 2300 C CA . ASN A 1 303 ? -3.692 2.695 14.625 1.00 87.31 303 ASN A CA 1
ATOM 2301 C C . ASN A 1 303 ? -3.534 2.965 16.122 1.00 87.31 303 ASN A C 1
ATOM 2303 O O . ASN A 1 303 ? -4.487 2.739 16.861 1.00 87.31 303 ASN A O 1
ATOM 2307 N N . LEU A 1 304 ? -2.387 3.497 16.557 1.00 90.00 304 LEU A N 1
ATOM 2308 C CA . LEU A 1 304 ? -2.169 3.896 17.947 1.00 90.00 304 LEU A CA 1
ATOM 2309 C C . LEU A 1 304 ? -3.152 4.995 18.365 1.00 90.00 304 LEU A C 1
ATOM 2311 O O . LEU A 1 304 ? -3.793 4.881 19.406 1.00 90.00 304 LEU A O 1
ATOM 2315 N N . LEU A 1 305 ? -3.354 6.014 17.530 1.00 89.38 305 LEU A N 1
ATOM 2316 C CA . LEU A 1 305 ? -4.337 7.063 17.791 1.00 89.38 305 LEU A CA 1
ATOM 2317 C C . LEU A 1 305 ? -5.750 6.485 17.971 1.00 89.38 305 LEU A C 1
ATOM 2319 O O . LEU A 1 305 ? -6.454 6.887 18.892 1.00 89.38 305 LEU A O 1
ATOM 2323 N N . TYR A 1 306 ? -6.136 5.491 17.164 1.00 86.62 306 TYR A N 1
ATOM 2324 C CA . TYR A 1 306 ? -7.431 4.811 17.288 1.00 86.62 306 TYR A CA 1
ATOM 2325 C C . TYR A 1 306 ? -7.553 3.886 18.506 1.00 86.62 306 TYR A C 1
ATOM 2327 O O . TYR A 1 306 ? -8.663 3.465 18.825 1.00 86.62 306 TYR A O 1
ATOM 2335 N N . THR A 1 307 ? -6.450 3.565 19.193 1.00 85.12 307 THR A N 1
ATOM 2336 C CA . THR A 1 307 ? -6.517 2.903 20.510 1.00 85.12 307 THR A CA 1
ATOM 2337 C C . THR A 1 307 ? -6.848 3.881 21.635 1.00 85.12 307 THR A C 1
ATOM 2339 O O . THR A 1 307 ? -7.366 3.462 22.665 1.00 85.12 307 THR A O 1
ATOM 2342 N N . LEU A 1 308 ? -6.574 5.175 21.434 1.00 86.88 308 LEU A N 1
ATOM 2343 C CA . LEU A 1 308 ? -6.788 6.227 22.428 1.00 86.88 308 LEU A CA 1
ATOM 2344 C C . LEU A 1 308 ? -8.093 6.993 22.203 1.00 86.88 308 LEU A C 1
ATOM 2346 O O . LEU A 1 308 ? -8.732 7.411 23.164 1.00 86.88 308 LEU A O 1
ATOM 2350 N N . ILE A 1 309 ? -8.469 7.213 20.942 1.00 87.81 309 ILE A N 1
ATOM 2351 C CA . ILE A 1 309 ? -9.577 8.089 20.557 1.00 87.81 309 ILE A CA 1
ATOM 2352 C C . ILE A 1 309 ? -10.450 7.380 19.508 1.00 87.81 309 ILE A C 1
ATOM 2354 O O . ILE A 1 309 ? -9.912 6.826 18.543 1.00 87.81 309 ILE A O 1
ATOM 2358 N N . PRO A 1 310 ? -11.791 7.413 19.637 1.00 86.69 310 PRO A N 1
ATOM 2359 C CA . PRO A 1 310 ? -12.700 6.901 18.616 1.00 86.69 310 PRO A CA 1
ATOM 2360 C C . PRO A 1 310 ? -12.464 7.513 17.226 1.00 86.69 310 PRO A C 1
ATOM 2362 O O . PRO A 1 310 ? -12.063 8.670 17.071 1.00 86.69 310 PRO A O 1
ATOM 2365 N N . ARG A 1 311 ? -12.714 6.716 16.180 1.00 88.62 311 ARG A N 1
ATOM 2366 C CA . ARG A 1 311 ? -12.420 7.094 14.785 1.00 88.62 311 ARG A CA 1
ATOM 2367 C C . ARG A 1 311 ? -13.217 8.305 14.307 1.00 88.62 311 ARG A C 1
ATOM 2369 O O . ARG A 1 311 ? -12.685 9.101 13.540 1.00 88.62 311 ARG A O 1
ATOM 2376 N N . ASP A 1 312 ? -14.468 8.422 14.735 1.00 88.62 312 ASP A N 1
ATOM 2377 C CA . ASP A 1 312 ? -15.360 9.524 14.377 1.00 88.62 312 ASP A CA 1
ATOM 2378 C C . ASP A 1 312 ? -14.877 10.849 14.983 1.00 88.62 312 ASP A C 1
ATOM 2380 O O . ASP A 1 312 ? -14.841 11.860 14.288 1.00 88.62 312 ASP A O 1
ATOM 2384 N N . VAL A 1 313 ? -14.389 10.825 16.228 1.00 89.12 313 VAL A N 1
ATOM 2385 C CA . VAL A 1 313 ? -13.775 11.985 16.883 1.00 89.12 313 VAL A CA 1
ATOM 2386 C C . VAL A 1 313 ? -12.520 12.412 16.125 1.00 89.12 313 VAL A C 1
ATOM 2388 O O . VAL A 1 313 ? -12.370 13.587 15.815 1.00 89.12 313 VAL A O 1
ATOM 2391 N N . VAL A 1 314 ? -11.643 11.474 15.744 1.00 89.38 314 VAL A N 1
ATOM 2392 C CA . VAL A 1 314 ? -10.450 11.792 14.934 1.00 89.38 314 VAL A CA 1
ATOM 2393 C C . VAL A 1 314 ? -10.833 12.372 13.568 1.00 89.38 314 VAL A C 1
ATOM 2395 O O . VAL A 1 314 ? -10.194 13.319 13.109 1.00 89.38 314 VAL A O 1
ATOM 2398 N N . ALA A 1 315 ? -11.856 11.822 12.910 1.00 89.44 315 ALA A N 1
ATOM 2399 C CA . ALA A 1 315 ? -12.348 12.333 11.632 1.00 89.44 315 ALA A CA 1
ATOM 2400 C C . ALA A 1 315 ? -12.895 13.760 11.773 1.00 89.44 315 ALA A C 1
ATOM 2402 O O . ALA A 1 315 ? -12.558 14.622 10.963 1.00 89.44 315 ALA A O 1
ATOM 2403 N N . HIS A 1 316 ? -13.653 14.025 12.838 1.00 89.38 316 HIS A N 1
ATOM 2404 C CA . HIS A 1 316 ? -14.151 15.355 13.155 1.00 89.38 316 HIS A CA 1
ATOM 2405 C C . HIS A 1 316 ? -13.007 16.335 13.456 1.00 89.38 316 HIS A C 1
ATOM 2407 O O . HIS A 1 316 ? -12.947 17.401 12.855 1.00 89.38 316 HIS A O 1
ATOM 2413 N N . CYS A 1 317 ? -12.032 15.954 14.289 1.00 88.12 317 CYS A N 1
ATOM 2414 C CA . CYS A 1 317 ? -10.852 16.777 14.581 1.00 88.12 317 CYS A CA 1
ATOM 2415 C C . CYS A 1 317 ? -10.038 17.132 13.328 1.00 88.12 317 CYS A C 1
ATOM 2417 O O . CYS A 1 317 ? -9.433 18.194 13.281 1.00 88.12 317 CYS A O 1
ATOM 2419 N N . ARG A 1 318 ? -9.988 16.244 12.324 1.00 87.94 318 ARG A N 1
ATOM 2420 C CA . ARG A 1 318 ? -9.296 16.507 11.050 1.00 87.94 318 ARG A CA 1
ATOM 2421 C C . ARG A 1 318 ? -10.071 17.438 10.123 1.00 87.94 318 ARG A C 1
ATOM 2423 O O . ARG A 1 318 ? -9.448 18.084 9.290 1.00 87.94 318 ARG A O 1
ATOM 2430 N N . ALA A 1 319 ? -11.399 17.444 10.217 1.00 88.69 319 ALA A N 1
ATOM 2431 C CA . ALA A 1 319 ? -12.264 18.305 9.414 1.00 88.69 319 ALA A CA 1
ATOM 2432 C C . ALA A 1 319 ? -12.422 19.706 10.026 1.00 88.69 319 ALA A C 1
ATOM 2434 O O . ALA A 1 319 ? -12.661 20.671 9.305 1.00 88.69 319 ALA A O 1
ATOM 2435 N N . SER A 1 320 ? -12.302 19.812 11.347 1.00 85.81 320 SER A N 1
ATOM 2436 C CA . SER A 1 320 ? -12.408 21.070 12.078 1.00 85.81 320 SER A CA 1
ATOM 2437 C C . SER A 1 320 ? -11.083 21.838 12.031 1.00 85.81 320 SER A C 1
ATOM 2439 O O . SER A 1 320 ? -10.112 21.463 12.685 1.00 85.81 320 SER A O 1
ATOM 2441 N N . ASP A 1 321 ? -11.048 22.945 11.288 1.00 77.56 321 ASP A N 1
ATOM 2442 C CA . ASP A 1 321 ? -9.902 23.861 11.234 1.00 77.56 321 ASP A CA 1
ATOM 2443 C C . ASP A 1 321 ? -9.809 24.697 12.526 1.00 77.56 321 ASP A C 1
ATOM 2445 O O . ASP A 1 321 ? -10.225 25.856 12.578 1.00 77.56 321 ASP A O 1
ATOM 2449 N N . GLY A 1 322 ? -9.272 24.125 13.607 1.00 72.75 322 GLY A N 1
ATOM 2450 C CA . GLY A 1 322 ? -8.884 24.922 14.773 1.00 72.75 322 GLY A CA 1
ATOM 2451 C C . GLY A 1 322 ? -8.607 24.147 16.067 1.00 72.75 322 GLY A C 1
ATOM 2452 O O . GLY A 1 322 ? -9.181 23.082 16.295 1.00 72.75 322 GLY A O 1
ATOM 2453 N N . PRO A 1 323 ? -7.764 24.698 16.965 1.00 71.25 323 PRO A N 1
ATOM 2454 C CA . PRO A 1 323 ? -7.544 24.180 18.314 1.00 71.25 323 PRO A CA 1
ATOM 2455 C C . PRO A 1 323 ? -8.734 24.539 19.224 1.00 71.25 323 PRO A C 1
ATOM 2457 O O . PRO A 1 323 ? -8.628 25.371 20.122 1.00 71.25 323 PRO A O 1
ATOM 2460 N N . GLY A 1 324 ? -9.899 23.961 18.943 1.00 76.44 324 GLY A N 1
ATOM 2461 C CA . GLY A 1 324 ? -11.106 24.102 19.755 1.00 76.44 324 GLY A CA 1
ATOM 2462 C C . GLY A 1 324 ? -11.305 22.919 20.700 1.00 76.44 324 GLY A C 1
ATOM 2463 O O . GLY A 1 324 ? -10.821 21.816 20.447 1.00 76.44 324 GLY A O 1
ATOM 2464 N N . LEU A 1 325 ? -12.052 23.134 21.786 1.00 79.25 325 LEU A N 1
ATOM 2465 C CA . LEU A 1 325 ? -12.576 22.031 22.589 1.00 79.25 325 LEU A CA 1
ATOM 2466 C C . LEU A 1 325 ? -13.545 21.216 21.723 1.00 79.25 325 LEU A C 1
ATOM 2468 O O . LEU A 1 325 ? -14.563 21.735 21.270 1.00 79.25 325 LEU A O 1
ATOM 2472 N N . VAL A 1 326 ? -13.232 19.940 21.510 1.00 84.19 326 VAL A N 1
ATOM 2473 C CA . VAL A 1 326 ? -14.086 19.019 20.757 1.00 84.19 326 VAL A CA 1
ATOM 2474 C C . VAL A 1 326 ? -15.080 18.391 21.726 1.00 84.19 326 VAL A C 1
ATOM 2476 O O . VAL A 1 326 ? -14.709 17.582 22.573 1.00 84.19 326 VAL A O 1
ATOM 2479 N N . GLY A 1 327 ? -16.346 18.788 21.626 1.00 85.69 327 GLY A N 1
ATOM 2480 C CA . GLY A 1 327 ? -17.411 18.281 22.484 1.00 85.69 327 GLY A CA 1
ATOM 2481 C C . GLY A 1 327 ? -18.785 18.474 21.857 1.00 85.69 327 GLY A C 1
ATOM 2482 O O . GLY A 1 327 ? -19.029 19.452 21.155 1.00 85.69 327 GLY A O 1
ATOM 2483 N N . ARG A 1 328 ? -19.690 17.530 22.122 1.00 87.62 328 ARG A N 1
ATOM 2484 C CA . ARG A 1 328 ? -21.089 17.570 21.687 1.00 87.62 328 ARG A CA 1
ATOM 2485 C C . ARG A 1 328 ? -21.980 17.099 22.828 1.00 87.62 328 ARG A C 1
ATOM 2487 O O . ARG A 1 328 ? -21.644 16.150 23.531 1.00 87.62 328 ARG A O 1
ATOM 2494 N N . THR A 1 329 ? -23.128 17.742 22.998 1.00 90.50 329 THR A N 1
ATOM 2495 C CA . THR A 1 329 ? -24.181 17.239 23.883 1.00 90.50 329 THR A CA 1
ATOM 2496 C C . THR A 1 329 ? -24.919 16.103 23.184 1.00 90.50 329 THR A C 1
ATOM 2498 O O . THR A 1 329 ? -25.435 16.289 22.083 1.00 90.50 329 THR A O 1
ATOM 2501 N N . LEU A 1 330 ? -24.975 14.935 23.824 1.00 92.00 330 LEU A N 1
ATOM 2502 C CA . LEU A 1 330 ? -25.650 13.757 23.284 1.00 92.00 330 LEU A CA 1
ATOM 2503 C C . LEU A 1 330 ? -26.975 13.526 24.022 1.00 92.00 330 LEU A C 1
ATOM 2505 O O . LEU A 1 330 ? -26.959 13.319 25.238 1.00 92.00 330 LEU A O 1
ATOM 2509 N N . PRO A 1 331 ? -28.124 13.556 23.327 1.00 88.44 331 PRO A N 1
ATOM 2510 C CA . PRO A 1 331 ? -29.397 13.186 23.923 1.00 88.44 331 PRO A CA 1
ATOM 2511 C C . PRO A 1 331 ? -29.535 11.659 23.975 1.00 88.44 331 PRO A C 1
ATOM 2513 O O . PRO A 1 331 ? -29.184 10.963 23.022 1.00 88.44 331 PRO A O 1
ATOM 2516 N N . HIS A 1 332 ? -30.120 11.149 25.062 1.00 89.31 332 HIS A N 1
ATOM 2517 C CA . HIS A 1 332 ? -30.436 9.727 25.254 1.00 89.31 332 HIS A CA 1
ATOM 2518 C C . HIS A 1 332 ? -29.211 8.811 25.122 1.00 89.31 332 HIS A C 1
ATOM 2520 O O . HIS A 1 332 ? -28.938 8.243 24.068 1.00 89.31 332 HIS A O 1
ATOM 2526 N N . VAL A 1 333 ? -28.474 8.657 26.221 1.00 93.00 333 VAL A N 1
ATOM 2527 C CA . VAL A 1 333 ? -27.331 7.745 26.312 1.00 93.00 333 VAL A CA 1
ATOM 2528 C C . VAL A 1 333 ? -27.492 6.841 27.526 1.00 93.00 333 VAL A C 1
ATOM 2530 O O . VAL A 1 333 ? -27.870 7.300 28.602 1.00 93.00 333 VAL A O 1
ATOM 2533 N N . THR A 1 334 ? -27.182 5.558 27.361 1.00 93.75 334 THR A N 1
ATOM 2534 C CA . THR A 1 334 ? -27.061 4.615 28.477 1.00 93.75 334 THR A CA 1
ATOM 2535 C C . THR A 1 334 ? -25.584 4.343 28.741 1.00 93.75 334 THR A C 1
ATOM 2537 O O . THR A 1 334 ? -24.810 4.085 27.812 1.00 93.75 334 THR A O 1
ATOM 2540 N N . LEU A 1 335 ? -25.212 4.408 30.018 1.00 95.12 335 LEU A N 1
ATOM 2541 C CA . LEU A 1 335 ? -23.889 4.077 30.535 1.00 95.12 335 LEU A CA 1
ATOM 2542 C C . LEU A 1 335 ? -24.034 2.981 31.589 1.00 95.12 335 LEU A C 1
ATOM 2544 O O . LEU A 1 335 ? -24.993 2.981 32.361 1.00 95.12 335 LEU A O 1
ATOM 2548 N N . MET A 1 336 ? -23.064 2.078 31.637 1.00 96.19 336 MET A N 1
ATOM 2549 C CA . MET A 1 336 ? -22.961 1.040 32.652 1.00 96.19 336 MET A CA 1
ATOM 2550 C C . MET A 1 336 ? -21.606 1.151 33.343 1.00 96.19 336 MET A C 1
ATOM 2552 O O . MET A 1 336 ? -20.563 1.171 32.689 1.00 96.19 336 MET A O 1
ATOM 2556 N N . PHE A 1 337 ? -21.639 1.198 34.671 1.00 95.56 337 PHE A N 1
ATOM 2557 C CA . PHE A 1 337 ? -20.460 1.161 35.525 1.00 95.56 337 PHE A CA 1
ATOM 2558 C C . PHE A 1 337 ? -20.407 -0.205 36.197 1.00 95.56 337 PHE A C 1
ATOM 2560 O O . PHE A 1 337 ? -21.325 -0.573 36.929 1.00 95.56 337 PHE A O 1
ATOM 2567 N N . CYS A 1 338 ? -19.340 -0.954 35.947 1.00 93.56 338 CYS A N 1
ATOM 2568 C CA . CYS A 1 338 ? -19.073 -2.216 36.620 1.00 93.56 338 CYS A CA 1
ATOM 2569 C C . CYS A 1 338 ? -17.869 -2.025 37.536 1.00 93.56 338 CYS A C 1
ATOM 2571 O O . CYS A 1 338 ? -16.803 -1.657 37.054 1.00 93.56 338 CYS A O 1
ATOM 2573 N N . ALA A 1 339 ? -18.029 -2.271 38.833 1.00 91.31 339 ALA A N 1
ATOM 2574 C CA . ALA A 1 339 ? -16.904 -2.379 39.753 1.00 91.31 339 ALA A CA 1
ATOM 2575 C C . ALA A 1 339 ? -16.566 -3.852 39.959 1.00 91.31 339 ALA A C 1
ATOM 2577 O O . ALA A 1 339 ? -17.461 -4.666 40.198 1.00 91.31 339 ALA A O 1
ATOM 2578 N N . LEU A 1 340 ? -15.282 -4.189 39.878 1.00 85.81 340 LEU A N 1
ATOM 2579 C CA . LEU A 1 340 ? -14.796 -5.479 40.341 1.00 85.81 340 LEU A CA 1
ATOM 2580 C C . LEU A 1 340 ? -14.406 -5.344 41.817 1.00 85.81 340 LEU A C 1
ATOM 2582 O O . LEU A 1 340 ? -13.307 -4.893 42.130 1.00 85.81 340 LEU A O 1
ATOM 2586 N N . GLU A 1 341 ? -15.310 -5.718 42.722 1.00 79.38 341 GLU A N 1
ATOM 2587 C CA . GLU A 1 341 ? -15.004 -5.724 44.154 1.00 79.38 341 GLU A CA 1
ATOM 2588 C C . GLU A 1 341 ? -13.946 -6.793 44.455 1.00 79.38 341 GLU A C 1
ATOM 2590 O O . GLU A 1 341 ? -14.165 -7.993 44.267 1.00 79.38 341 GLU A O 1
ATOM 2595 N N . ARG A 1 342 ? -12.769 -6.362 44.919 1.00 66.62 342 ARG A N 1
ATOM 2596 C CA . ARG A 1 342 ? -11.715 -7.282 45.357 1.00 66.62 342 ARG A CA 1
ATOM 2597 C C . ARG A 1 342 ? -12.025 -7.771 46.769 1.00 66.62 342 ARG A C 1
ATOM 2599 O O . ARG A 1 342 ? -12.259 -6.969 47.671 1.00 66.62 342 ARG A O 1
ATOM 2606 N N . HIS A 1 343 ? -11.936 -9.082 46.990 1.00 61.81 343 HIS A N 1
ATOM 2607 C CA . HIS A 1 343 ? -11.888 -9.633 48.345 1.00 61.81 343 HIS A CA 1
ATOM 2608 C C . HIS A 1 343 ? -10.706 -9.016 49.114 1.00 61.81 343 HIS A C 1
ATOM 2610 O O . HIS A 1 343 ? -9.606 -8.901 48.572 1.00 61.81 343 HIS A O 1
ATOM 2616 N N . ALA A 1 344 ? -10.928 -8.639 50.378 1.00 57.34 344 ALA A N 1
ATOM 2617 C CA . ALA A 1 344 ? -9.956 -7.929 51.223 1.00 57.34 344 ALA A CA 1
ATOM 2618 C C . ALA A 1 344 ? -8.573 -8.616 51.309 1.00 57.34 344 ALA A C 1
ATOM 2620 O O . ALA A 1 344 ? -7.560 -7.952 51.509 1.00 57.34 344 ALA A O 1
ATOM 2621 N N . GLU A 1 345 ? -8.511 -9.930 51.090 1.00 57.56 345 GLU A N 1
ATOM 2622 C CA . GLU A 1 345 ? -7.281 -10.732 51.092 1.00 57.56 345 GLU A CA 1
ATOM 2623 C C . GLU A 1 345 ? -6.359 -10.451 49.884 1.00 57.56 345 GLU A C 1
ATOM 2625 O O . GLU A 1 345 ? -5.139 -10.505 50.021 1.00 57.56 345 GLU A O 1
ATOM 2630 N N . MET A 1 346 ? -6.903 -10.045 48.726 1.00 55.38 346 MET A N 1
ATOM 2631 C CA . MET A 1 346 ? -6.126 -9.662 47.527 1.00 55.38 346 MET A CA 1
ATOM 2632 C C . MET A 1 346 ? -5.503 -8.256 47.613 1.00 55.38 346 MET A C 1
ATOM 2634 O O . MET A 1 346 ? -4.752 -7.846 46.723 1.00 55.38 346 MET A O 1
ATOM 2638 N N . GLN A 1 347 ? -5.822 -7.482 48.653 1.00 58.75 347 GLN A N 1
ATOM 2639 C CA . GLN A 1 347 ? -5.288 -6.127 48.825 1.00 58.75 347 GLN A CA 1
ATOM 2640 C C . GLN A 1 347 ? -3.865 -6.117 49.408 1.00 58.75 347 GLN A C 1
ATOM 2642 O O . GLN A 1 347 ? -3.180 -5.101 49.306 1.00 58.75 347 GLN A O 1
ATOM 2647 N N . ALA A 1 348 ? -3.398 -7.230 49.988 1.00 62.91 348 ALA A N 1
ATOM 2648 C CA . ALA A 1 348 ? -2.153 -7.263 50.757 1.00 62.91 348 ALA A CA 1
ATOM 2649 C C . ALA A 1 348 ? -0.867 -7.290 49.901 1.00 62.91 348 ALA A C 1
ATOM 2651 O O . ALA A 1 348 ? 0.169 -6.821 50.367 1.00 62.91 348 ALA A O 1
ATOM 2652 N N . ALA A 1 349 ? -0.917 -7.780 48.657 1.00 65.44 349 ALA A N 1
ATOM 2653 C CA . ALA A 1 349 ? 0.147 -7.631 47.658 1.00 65.44 349 ALA A CA 1
ATOM 2654 C C . ALA A 1 349 ? -0.381 -8.045 46.277 1.00 65.44 349 ALA A C 1
ATOM 2656 O O . ALA A 1 349 ? -0.880 -9.154 46.116 1.00 65.44 349 ALA A O 1
ATOM 2657 N N . PHE A 1 350 ? -0.264 -7.172 45.274 1.00 74.44 350 PHE A N 1
ATOM 2658 C CA . PHE A 1 350 ? -0.629 -7.506 43.896 1.00 74.44 350 PHE A CA 1
ATOM 2659 C C . PHE A 1 350 ? 0.453 -8.413 43.304 1.00 74.44 350 PHE A C 1
ATOM 2661 O O . PHE A 1 350 ? 1.591 -7.973 43.136 1.00 74.44 350 PHE A O 1
ATOM 2668 N N . SER A 1 351 ? 0.129 -9.672 43.015 1.00 82.81 351 SER A N 1
ATOM 2669 C CA . SER A 1 351 ? 1.077 -10.578 42.366 1.00 82.81 351 SER A CA 1
ATOM 2670 C C . SER A 1 351 ? 1.031 -10.436 40.839 1.00 82.81 351 SER A C 1
ATOM 2672 O O . SER A 1 351 ? 0.033 -10.003 40.261 1.00 82.81 351 SER A O 1
ATOM 2674 N N . GLU A 1 352 ? 2.107 -10.836 40.157 1.00 86.25 352 GLU A N 1
ATOM 2675 C CA . GLU A 1 352 ? 2.142 -10.933 38.687 1.00 86.25 352 GLU A CA 1
ATOM 2676 C C . GLU A 1 352 ? 1.035 -11.862 38.157 1.00 86.25 352 GLU A C 1
ATOM 2678 O O . GLU A 1 352 ? 0.412 -11.594 37.128 1.00 86.25 352 GLU A O 1
ATOM 2683 N N . ARG A 1 353 ? 0.718 -12.922 38.913 1.00 84.19 353 ARG A N 1
ATOM 2684 C CA . ARG A 1 353 ? -0.376 -13.844 38.598 1.00 84.19 353 ARG A CA 1
ATOM 2685 C C . ARG A 1 353 ? -1.735 -13.139 38.614 1.00 84.19 353 ARG A C 1
ATOM 2687 O O . ARG A 1 353 ? -2.518 -13.350 37.690 1.00 84.19 353 ARG A O 1
ATOM 2694 N N . ASP A 1 354 ? -1.989 -12.278 39.600 1.00 83.38 354 ASP A N 1
ATOM 2695 C CA . ASP A 1 354 ? -3.241 -11.509 39.684 1.00 83.38 354 ASP A CA 1
ATOM 2696 C C . ASP A 1 354 ? -3.371 -10.533 38.512 1.00 83.38 354 ASP A C 1
ATOM 2698 O O . ASP A 1 354 ? -4.457 -10.352 37.963 1.00 83.38 354 ASP A O 1
ATOM 2702 N N . PHE A 1 355 ? -2.254 -9.935 38.083 1.00 85.94 355 PHE A N 1
ATOM 2703 C CA . PHE A 1 355 ? -2.227 -9.067 36.908 1.00 85.94 355 PHE A CA 1
ATOM 2704 C C . PHE A 1 355 ? -2.587 -9.825 35.626 1.00 85.94 355 PHE A C 1
ATOM 2706 O O . PHE A 1 355 ? -3.423 -9.358 34.852 1.00 85.94 355 PHE A O 1
ATOM 2713 N N . HIS A 1 356 ? -2.010 -11.009 35.408 1.00 88.62 356 HIS A N 1
ATOM 2714 C CA . HIS A 1 356 ? -2.348 -11.835 34.248 1.00 88.62 356 HIS A CA 1
ATOM 2715 C C . HIS A 1 356 ? -3.798 -12.324 34.267 1.00 88.62 356 HIS A C 1
ATOM 2717 O O . HIS A 1 356 ? -4.441 -12.313 33.216 1.00 88.62 356 HIS A O 1
ATOM 2723 N N . LEU A 1 357 ? -4.318 -12.701 35.439 1.00 88.19 357 LEU A N 1
ATOM 2724 C CA . LEU A 1 357 ? -5.716 -13.099 35.608 1.00 88.19 357 LEU A CA 1
ATOM 2725 C C . LEU A 1 357 ? -6.662 -11.945 35.257 1.00 88.19 357 LEU A C 1
ATOM 2727 O O . LEU A 1 357 ? -7.560 -12.109 34.435 1.00 88.19 357 LEU A O 1
ATOM 2731 N N . LEU A 1 358 ? -6.421 -10.755 35.814 1.00 88.81 358 LEU A N 1
ATOM 2732 C CA . LEU A 1 358 ? -7.225 -9.569 35.515 1.00 88.81 358 LEU A CA 1
ATOM 2733 C C . LEU A 1 358 ? -7.131 -9.173 34.043 1.00 88.81 358 LEU A C 1
ATOM 2735 O O . LEU A 1 358 ? -8.140 -8.833 33.433 1.00 88.81 358 LEU A O 1
ATOM 2739 N N . ASN A 1 359 ? -5.943 -9.252 33.444 1.00 90.56 359 ASN A N 1
ATOM 2740 C CA . ASN A 1 359 ? -5.780 -8.979 32.022 1.00 90.56 359 ASN A CA 1
ATOM 2741 C C . ASN A 1 359 ? -6.585 -9.965 31.159 1.00 90.56 359 ASN A C 1
ATOM 2743 O O . ASN A 1 359 ? -7.257 -9.537 30.224 1.00 90.56 359 ASN A O 1
ATOM 2747 N N . ALA A 1 360 ? -6.564 -11.263 31.478 1.00 92.00 360 ALA A N 1
ATOM 2748 C CA . ALA A 1 360 ? -7.374 -12.262 30.780 1.00 92.00 360 ALA A CA 1
ATOM 2749 C C . ALA A 1 360 ? -8.879 -11.981 30.932 1.00 92.00 360 ALA A C 1
ATOM 2751 O O . ALA A 1 360 ? -9.601 -11.955 29.935 1.00 92.00 360 ALA A O 1
ATOM 2752 N N . LEU A 1 361 ? -9.328 -11.665 32.151 1.00 93.12 361 LEU A N 1
ATOM 2753 C CA . LEU A 1 361 ? -10.714 -11.290 32.431 1.00 93.12 361 LEU A CA 1
ATOM 2754 C C . LEU A 1 361 ? -11.151 -10.063 31.615 1.00 93.12 361 LEU A C 1
ATOM 2756 O O . LEU A 1 361 ? -12.217 -10.074 31.002 1.00 93.12 361 LEU A O 1
ATOM 2760 N N . PHE A 1 362 ? -10.329 -9.011 31.557 1.00 93.94 362 PHE A N 1
ATOM 2761 C CA . PHE A 1 362 ? -10.666 -7.809 30.791 1.00 93.94 362 PHE A CA 1
ATOM 2762 C C . PHE A 1 362 ? -10.655 -8.033 29.278 1.00 93.94 362 PHE A C 1
ATOM 2764 O O . PHE A 1 362 ? -11.431 -7.387 28.577 1.00 93.94 362 PHE A O 1
ATOM 2771 N N . VAL A 1 363 ? -9.835 -8.952 28.762 1.00 94.81 363 VAL A N 1
ATOM 2772 C CA . VAL A 1 363 ? -9.910 -9.368 27.352 1.00 94.81 363 VAL A CA 1
ATOM 2773 C C . VAL A 1 363 ? -11.259 -10.033 27.064 1.00 94.81 363 VAL A C 1
ATOM 2775 O O . VAL A 1 363 ? -11.913 -9.682 26.082 1.00 94.81 363 VAL A O 1
ATOM 2778 N N . GLU A 1 364 ? -11.723 -10.924 27.941 1.00 96.25 364 GLU A N 1
ATOM 2779 C CA . GLU A 1 364 ? -13.042 -11.554 27.801 1.00 96.25 364 GLU A CA 1
ATOM 2780 C C . GLU A 1 364 ? -14.189 -10.546 27.948 1.00 96.25 364 GLU A C 1
ATOM 2782 O O . GLU A 1 364 ? -15.186 -10.630 27.227 1.00 96.25 364 GLU A O 1
ATOM 2787 N N . PHE A 1 365 ? -14.043 -9.551 28.829 1.00 97.00 365 PHE A N 1
ATOM 2788 C CA . PHE A 1 365 ? -14.996 -8.445 28.931 1.00 97.00 365 PHE A CA 1
ATOM 2789 C C . PHE A 1 365 ? -15.051 -7.651 27.628 1.00 97.00 365 PHE A C 1
ATOM 2791 O O . PHE A 1 365 ? -16.142 -7.418 27.110 1.00 97.00 365 PHE A O 1
ATOM 2798 N N . ASP A 1 366 ? -13.900 -7.280 27.064 1.00 96.06 366 ASP A N 1
ATOM 2799 C CA . ASP A 1 366 ? -13.815 -6.532 25.808 1.00 96.06 366 ASP A CA 1
ATOM 2800 C C . ASP A 1 366 ? -14.472 -7.303 24.645 1.00 96.06 366 ASP A C 1
ATOM 2802 O O . ASP A 1 366 ? -15.158 -6.709 23.804 1.00 96.06 366 ASP A O 1
ATOM 2806 N N . ASP A 1 367 ? -14.315 -8.628 24.614 1.00 96.88 367 ASP A N 1
ATOM 2807 C CA . ASP A 1 367 ? -14.972 -9.499 23.640 1.00 96.88 367 ASP A CA 1
ATOM 2808 C C . ASP A 1 367 ? -16.490 -9.579 23.861 1.00 96.88 367 ASP A C 1
ATOM 2810 O O . ASP A 1 367 ? -17.257 -9.469 22.898 1.00 96.88 367 ASP A O 1
ATOM 2814 N N . ALA A 1 368 ? -16.945 -9.685 25.112 1.00 97.44 368 ALA A N 1
ATOM 2815 C CA . ALA A 1 368 ? -18.365 -9.676 25.455 1.00 97.44 368 ALA A CA 1
ATOM 2816 C C . ALA A 1 368 ? -19.037 -8.337 25.111 1.00 97.44 368 ALA A C 1
ATOM 2818 O O . ALA A 1 368 ? -20.127 -8.331 24.531 1.00 97.44 368 ALA A O 1
ATOM 2819 N N . VAL A 1 369 ? -18.383 -7.208 25.407 1.00 96.81 369 VAL A N 1
ATOM 2820 C CA . VAL A 1 369 ? -18.845 -5.859 25.040 1.00 96.81 369 VAL A CA 1
ATOM 2821 C C . VAL A 1 369 ? -19.017 -5.755 23.526 1.00 96.81 369 VAL A C 1
ATOM 2823 O O . VAL A 1 369 ? -20.076 -5.335 23.052 1.00 96.81 369 VAL A O 1
ATOM 2826 N N . ARG A 1 370 ? -18.020 -6.212 22.755 1.00 94.56 370 ARG A N 1
ATOM 2827 C CA . ARG A 1 370 ? -18.078 -6.209 21.287 1.00 94.56 370 ARG A CA 1
ATOM 2828 C C . ARG A 1 370 ? -19.206 -7.095 20.754 1.00 94.56 370 ARG A C 1
ATOM 2830 O O . ARG A 1 370 ? -19.897 -6.691 19.823 1.00 94.56 370 ARG A O 1
ATOM 2837 N N . ALA A 1 371 ? -19.417 -8.271 21.346 1.00 95.62 371 ALA A N 1
ATOM 2838 C CA . ALA A 1 371 ? -20.470 -9.204 20.939 1.00 95.62 371 ALA A CA 1
ATOM 2839 C C . ALA A 1 371 ? -21.887 -8.647 21.159 1.00 95.62 371 ALA A C 1
ATOM 2841 O O . ALA A 1 371 ? -22.787 -8.940 20.375 1.00 95.62 371 ALA A O 1
ATOM 2842 N N . HIS A 1 372 ? -22.080 -7.807 22.180 1.00 95.25 372 HIS A N 1
ATOM 2843 C CA . HIS A 1 372 ? -23.355 -7.128 22.439 1.00 95.25 372 HIS A CA 1
ATOM 2844 C C . HIS A 1 372 ? -23.538 -5.846 21.611 1.00 95.25 372 HIS A C 1
ATOM 2846 O O . HIS A 1 372 ? -24.554 -5.171 21.758 1.00 95.25 372 HIS A O 1
ATOM 2852 N N . GLY A 1 373 ? -22.575 -5.504 20.746 1.00 93.19 373 GLY A N 1
ATOM 2853 C CA . GLY A 1 373 ? -22.607 -4.280 19.948 1.00 93.19 373 GLY A CA 1
ATOM 2854 C C . GLY A 1 373 ? -22.403 -3.017 20.781 1.00 93.19 373 GLY A C 1
ATOM 2855 O O . GLY A 1 373 ? -22.845 -1.954 20.374 1.00 93.19 373 GLY A O 1
ATOM 2856 N N . MET A 1 374 ? -21.764 -3.130 21.943 1.00 95.06 374 MET A N 1
ATOM 2857 C CA . MET A 1 374 ? -21.564 -2.034 22.891 1.00 95.06 374 MET A CA 1
ATOM 2858 C C . MET A 1 374 ? -20.122 -1.543 22.842 1.00 95.06 374 MET A C 1
ATOM 2860 O O . MET A 1 374 ? -19.291 -2.108 22.125 1.00 95.06 374 MET A O 1
ATOM 2864 N N . TYR A 1 375 ? -19.810 -0.471 23.572 1.00 93.75 375 TYR A N 1
ATOM 2865 C CA . TYR A 1 375 ? -18.490 0.146 23.498 1.00 93.75 375 TYR A CA 1
ATOM 2866 C C . TYR A 1 375 ? -17.845 0.312 24.866 1.00 93.75 375 TYR A C 1
ATOM 2868 O O . TYR A 1 375 ? -18.434 0.869 25.789 1.00 93.75 375 TYR A O 1
ATOM 2876 N N . LYS A 1 376 ? -16.595 -0.133 24.989 1.00 94.69 376 LYS A N 1
ATOM 2877 C CA . LYS A 1 376 ? -15.773 0.134 26.168 1.00 94.69 376 LYS A CA 1
ATOM 2878 C C . LYS A 1 376 ? -15.371 1.604 26.150 1.00 94.69 376 LYS A C 1
ATOM 2880 O O . LYS A 1 376 ? -14.690 2.035 25.224 1.00 94.69 376 LYS A O 1
ATOM 2885 N N . TYR A 1 377 ? -15.784 2.356 27.165 1.00 91.94 377 TYR A N 1
ATOM 2886 C CA . TYR A 1 377 ? -15.420 3.763 27.285 1.00 91.94 377 TYR A CA 1
ATOM 2887 C C . TYR A 1 377 ? -14.041 3.905 27.929 1.00 91.94 377 TYR A C 1
ATOM 2889 O O . TYR A 1 377 ? -13.105 4.403 27.311 1.00 91.94 377 TYR A O 1
ATOM 2897 N N . GLN A 1 378 ? -13.896 3.414 29.160 1.00 91.88 378 GLN A N 1
ATOM 2898 C CA . GLN A 1 378 ? -12.632 3.453 29.885 1.00 91.88 378 GLN A CA 1
ATOM 2899 C C . GLN A 1 378 ? -12.603 2.390 30.983 1.00 91.88 378 GLN A C 1
ATOM 2901 O O . GLN A 1 378 ? -13.641 1.969 31.493 1.00 91.88 378 GLN A O 1
ATOM 2906 N N . HIS A 1 379 ? -11.394 1.983 31.358 1.00 89.00 379 HIS A N 1
ATOM 2907 C CA . HIS A 1 379 ? -11.127 1.230 32.574 1.00 89.00 379 HIS A CA 1
ATOM 2908 C C . HIS A 1 379 ? -10.284 2.103 33.515 1.00 89.00 379 HIS A C 1
ATOM 2910 O O . HIS A 1 379 ? -9.215 2.568 33.114 1.00 89.00 379 HIS A O 1
ATOM 2916 N N . VAL A 1 380 ? -10.776 2.368 34.727 1.00 86.44 380 VAL A N 1
ATOM 2917 C CA . VAL A 1 380 ? -10.115 3.228 35.722 1.00 86.44 380 VAL A CA 1
ATOM 2918 C C . VAL A 1 380 ? -10.128 2.535 37.081 1.00 86.44 380 VAL A C 1
ATOM 2920 O O . VAL A 1 380 ? -11.160 2.474 37.748 1.00 86.44 380 VAL A O 1
ATOM 2923 N N . GLY A 1 381 ? -8.969 2.037 37.511 1.00 84.69 381 GLY A N 1
ATOM 2924 C CA . GLY A 1 381 ? -8.852 1.303 38.771 1.00 84.69 381 GLY A CA 1
ATOM 2925 C C . GLY A 1 381 ? -9.662 0.009 38.731 1.00 84.69 381 GLY A C 1
ATOM 2926 O O . GLY A 1 381 ? -9.315 -0.896 37.985 1.00 84.69 381 GLY A O 1
ATOM 2927 N N . GLU A 1 382 ? -10.726 -0.061 39.528 1.00 83.88 382 GLU A N 1
ATOM 2928 C CA . GLU A 1 382 ? -11.655 -1.202 39.594 1.00 83.88 382 GLU A CA 1
ATOM 2929 C C . GLU A 1 382 ? -12.904 -1.003 38.720 1.00 83.88 382 GLU A C 1
ATOM 2931 O O . GLU A 1 382 ? -13.720 -1.914 38.580 1.00 83.88 382 GLU A O 1
ATOM 2936 N N . TRP A 1 383 ? -13.066 0.190 38.136 1.00 91.25 383 TRP A N 1
ATOM 2937 C CA . TRP A 1 383 ? -14.232 0.552 37.342 1.00 91.25 383 TRP A CA 1
ATOM 2938 C C . TRP A 1 383 ? -14.023 0.230 35.869 1.00 91.25 383 TRP A C 1
ATOM 2940 O O . TRP A 1 383 ? -13.151 0.792 35.203 1.00 91.25 383 TRP A O 1
ATOM 2950 N N . TYR A 1 384 ? -14.892 -0.618 35.338 1.00 95.06 384 TYR A N 1
ATOM 2951 C CA . TYR A 1 384 ? -15.032 -0.918 33.924 1.00 95.06 384 TYR A CA 1
ATOM 2952 C C . TYR A 1 384 ? -16.291 -0.226 33.390 1.00 95.06 384 TYR A C 1
ATOM 2954 O O . TYR A 1 384 ? -17.412 -0.553 33.784 1.00 95.06 384 TYR A O 1
ATOM 2962 N N . ILE A 1 385 ? -16.101 0.777 32.530 1.00 95.88 385 ILE A N 1
ATOM 2963 C CA . ILE A 1 385 ? -17.169 1.663 32.055 1.00 95.88 385 ILE A CA 1
ATOM 2964 C C . ILE A 1 385 ? -17.519 1.305 30.614 1.00 95.88 385 ILE A C 1
ATOM 2966 O O . ILE A 1 385 ? -16.665 1.336 29.721 1.00 95.88 385 ILE A O 1
ATOM 2970 N N . VAL A 1 386 ? -18.796 1.017 30.379 1.00 96.81 386 VAL A N 1
ATOM 2971 C CA . VAL A 1 386 ? -19.344 0.677 29.064 1.00 96.81 386 VAL A CA 1
ATOM 2972 C C . VAL A 1 386 ? -20.394 1.705 28.667 1.00 96.81 386 VAL A C 1
ATOM 2974 O O . VAL A 1 386 ? -21.177 2.174 29.492 1.00 96.81 386 VAL A O 1
ATOM 2977 N N . ALA A 1 387 ? -20.409 2.051 27.388 1.00 95.25 387 ALA A N 1
ATOM 2978 C CA . ALA A 1 387 ? -21.322 3.006 26.798 1.00 95.25 387 ALA A CA 1
ATOM 2979 C C . ALA A 1 387 ? -22.077 2.387 25.614 1.00 95.25 387 ALA A C 1
ATOM 2981 O O . ALA A 1 387 ? -21.584 1.483 24.931 1.00 95.25 387 ALA A O 1
ATOM 2982 N N . CYS A 1 388 ? -23.280 2.899 25.356 1.00 93.94 388 CYS A N 1
ATOM 2983 C CA . CYS A 1 388 ? -24.024 2.581 24.140 1.00 93.94 388 CYS A CA 1
ATOM 2984 C C . CYS A 1 388 ? -23.315 3.113 22.868 1.00 93.94 388 CYS A C 1
ATOM 2986 O O . CYS A 1 388 ? -22.539 4.073 22.954 1.00 93.94 388 CYS A O 1
ATOM 2988 N N . PRO A 1 389 ? -23.605 2.555 21.673 1.00 90.50 389 PRO A N 1
ATOM 2989 C CA . PRO A 1 389 ? -23.006 2.979 20.399 1.00 90.50 389 PRO A CA 1
ATOM 2990 C C . PRO A 1 389 ? -23.075 4.482 20.137 1.00 90.50 389 PRO A C 1
ATOM 2992 O O . PRO A 1 389 ? -22.091 5.083 19.711 1.00 90.50 389 PRO A O 1
ATOM 2995 N N . ARG A 1 390 ? -24.207 5.104 20.481 1.00 90.94 390 ARG A N 1
ATOM 2996 C CA . ARG A 1 390 ? -24.430 6.544 20.326 1.00 90.94 390 ARG A CA 1
ATOM 2997 C C . ARG A 1 390 ? -23.412 7.399 21.077 1.00 90.94 390 ARG A C 1
ATOM 2999 O O . ARG A 1 390 ? -22.966 8.414 20.553 1.00 90.94 390 ARG A O 1
ATOM 3006 N N . ALA A 1 391 ? -23.039 6.992 22.288 1.00 91.38 391 ALA A N 1
ATOM 3007 C CA . ALA A 1 391 ? -22.031 7.687 23.086 1.00 91.38 391 ALA A CA 1
ATOM 3008 C C . ALA A 1 391 ? -20.604 7.443 22.571 1.00 91.38 391 ALA A C 1
ATOM 3010 O O . ALA A 1 391 ? -19.735 8.293 22.744 1.00 91.38 391 ALA A O 1
ATOM 3011 N N . ALA A 1 392 ? -20.367 6.306 21.914 1.00 88.12 392 ALA A N 1
ATOM 3012 C CA . ALA A 1 392 ? -19.084 5.976 21.302 1.00 88.12 392 ALA A CA 1
ATOM 3013 C C . ALA A 1 392 ? -18.854 6.644 19.941 1.00 88.12 392 ALA A C 1
ATOM 3015 O O . ALA A 1 392 ? -17.720 6.651 19.464 1.00 88.12 392 ALA A O 1
ATOM 3016 N N . ARG A 1 393 ? -19.917 7.169 19.318 1.00 91.12 393 ARG A N 1
ATOM 3017 C CA . ARG A 1 393 ? -19.875 7.852 18.020 1.00 91.12 393 ARG A CA 1
ATOM 3018 C C . ARG A 1 393 ? -20.522 9.244 18.064 1.00 91.12 393 ARG A C 1
ATOM 3020 O O . ARG A 1 393 ? -21.506 9.487 17.359 1.00 91.12 393 ARG A O 1
ATOM 3027 N N . PRO A 1 394 ? -20.030 10.164 18.911 1.00 91.00 394 PRO A N 1
ATOM 3028 C CA . PRO A 1 394 ? -20.630 11.486 19.101 1.00 91.00 394 PRO A CA 1
ATOM 3029 C C . PRO A 1 394 ? -20.803 12.313 17.815 1.00 91.00 394 PRO A C 1
ATOM 3031 O O . PRO A 1 394 ? -21.694 13.161 17.759 1.00 91.00 394 PRO A O 1
ATOM 3034 N N . PHE A 1 395 ? -19.973 12.104 16.790 1.00 92.19 395 PHE A N 1
ATOM 3035 C CA . PHE A 1 395 ? -19.993 12.908 15.557 1.00 92.19 395 PHE A CA 1
ATOM 3036 C C . PHE A 1 395 ? -20.577 12.173 14.341 1.00 92.19 395 PHE A C 1
ATOM 3038 O O . PHE A 1 395 ? -20.537 12.695 13.230 1.00 92.19 395 PHE A O 1
ATOM 3045 N N . ASP A 1 396 ? -21.131 10.977 14.541 1.00 91.62 396 ASP A N 1
ATOM 3046 C CA . ASP A 1 396 ? -21.815 10.208 13.499 1.00 91.62 396 ASP A CA 1
ATOM 3047 C C . ASP A 1 396 ? -23.274 10.674 13.369 1.00 91.62 396 ASP A C 1
ATOM 3049 O O . ASP A 1 396 ? -24.142 10.267 14.141 1.00 91.62 396 ASP A O 1
ATOM 3053 N N . GLU A 1 397 ? -23.547 11.575 12.420 1.00 90.25 397 GLU A N 1
ATOM 3054 C CA . GLU A 1 397 ? -24.877 12.183 12.257 1.00 90.25 397 GLU A CA 1
ATOM 3055 C C . GLU A 1 397 ? -25.986 11.161 11.978 1.00 90.25 397 GLU A C 1
ATOM 3057 O O . GLU A 1 397 ? -27.119 11.371 12.409 1.00 90.25 397 GLU A O 1
ATOM 3062 N N . GLU A 1 398 ? -25.682 10.048 11.302 1.00 91.38 398 GLU A N 1
ATOM 3063 C CA . GLU A 1 398 ? -26.671 8.997 11.037 1.00 91.38 398 GLU A CA 1
ATOM 3064 C C . GLU A 1 398 ? -27.082 8.302 12.344 1.00 91.38 398 GLU A C 1
ATOM 3066 O O . GLU A 1 398 ? -28.273 8.150 12.628 1.00 91.38 398 GLU A O 1
ATOM 3071 N N . GLU A 1 399 ? -26.104 7.960 13.187 1.00 89.56 399 GLU A N 1
ATOM 3072 C CA . GLU A 1 399 ? -26.328 7.354 14.507 1.00 89.56 399 GLU A CA 1
ATOM 3073 C C . GLU A 1 399 ? -27.045 8.316 15.476 1.00 89.56 399 GLU A C 1
ATOM 3075 O O . GLU A 1 399 ? -27.922 7.908 16.255 1.00 89.56 399 GLU A O 1
ATOM 3080 N N . GLN A 1 400 ? -26.694 9.608 15.431 1.00 90.56 400 GLN A N 1
ATOM 3081 C CA . GLN A 1 400 ? -27.321 10.632 16.271 1.00 90.56 400 GLN A CA 1
ATOM 3082 C C . GLN A 1 400 ? -28.761 10.947 15.837 1.00 90.56 400 GLN A C 1
ATOM 3084 O O . GLN A 1 400 ? -29.610 11.186 16.696 1.00 90.56 400 GLN A O 1
ATOM 3089 N N . ALA A 1 401 ? -29.057 10.925 14.533 1.00 89.94 401 ALA A N 1
ATOM 3090 C CA . ALA A 1 401 ? -30.393 11.197 13.999 1.00 89.94 401 ALA A CA 1
ATOM 3091 C C . ALA A 1 401 ? -31.369 10.018 14.155 1.00 89.94 401 ALA A C 1
ATOM 3093 O O . ALA A 1 401 ? -32.586 10.220 14.131 1.00 89.94 401 ALA A O 1
ATOM 3094 N N . ALA A 1 402 ? -30.864 8.790 14.318 1.00 90.06 402 ALA A N 1
ATOM 3095 C CA . ALA A 1 402 ? -31.705 7.611 14.492 1.00 90.06 402 ALA A CA 1
ATOM 3096 C C . ALA A 1 402 ? -32.584 7.715 15.764 1.00 90.06 402 ALA A C 1
ATOM 3098 O O . ALA A 1 402 ? -32.189 8.336 16.756 1.00 90.06 402 ALA A O 1
ATOM 3099 N N . PRO A 1 403 ? -33.778 7.100 15.811 1.00 89.69 403 PRO A N 1
ATOM 3100 C CA . PRO A 1 403 ? -34.530 6.993 17.060 1.00 89.69 403 PRO A CA 1
ATOM 3101 C C . PRO A 1 403 ? -33.736 6.174 18.087 1.00 89.69 403 PRO A C 1
ATOM 3103 O O . PRO A 1 403 ? -33.106 5.180 17.726 1.00 89.69 403 PRO A O 1
ATOM 3106 N N . TYR A 1 404 ? -33.756 6.581 19.363 1.00 88.56 404 TYR A N 1
ATOM 3107 C CA . TYR A 1 404 ? -33.018 5.857 20.403 1.00 88.56 404 TYR A CA 1
ATOM 3108 C C . TYR A 1 404 ? -33.550 4.420 20.525 1.00 88.56 404 TYR A C 1
ATOM 3110 O O . TYR A 1 404 ? -34.740 4.242 20.807 1.00 88.56 404 TYR A O 1
ATOM 3118 N N . PRO A 1 405 ? -32.715 3.386 20.324 1.00 85.81 405 PRO A N 1
ATOM 3119 C CA . PRO A 1 405 ? -33.182 2.013 20.407 1.00 85.81 405 PRO A CA 1
ATOM 3120 C C . PRO A 1 405 ? -33.541 1.667 21.853 1.00 85.81 405 PRO A C 1
ATOM 3122 O O . PRO A 1 405 ? -32.664 1.586 22.710 1.00 85.81 405 PRO A O 1
ATOM 3125 N N . ALA A 1 406 ? -34.815 1.361 22.119 1.00 83.25 406 ALA A N 1
ATOM 3126 C CA . ALA A 1 406 ? -35.245 0.830 23.421 1.00 83.25 406 ALA A CA 1
ATOM 3127 C C . ALA A 1 406 ? -34.481 -0.456 23.809 1.00 83.25 406 ALA A C 1
ATOM 3129 O O . ALA A 1 406 ? -34.351 -0.801 24.980 1.00 83.25 406 ALA A O 1
ATOM 3130 N N . LEU A 1 407 ? -33.925 -1.155 22.813 1.00 88.94 407 LEU A N 1
ATOM 3131 C CA . LEU A 1 407 ? -33.131 -2.362 22.997 1.00 88.94 407 LEU A CA 1
ATOM 3132 C C . LEU A 1 407 ? -31.767 -2.107 23.665 1.00 88.94 407 LEU A C 1
ATOM 3134 O O . LEU A 1 407 ? -31.222 -3.040 24.246 1.00 88.94 407 LEU A O 1
ATOM 3138 N N . HIS A 1 408 ? -31.218 -0.885 23.628 1.00 90.44 408 HIS A N 1
ATOM 3139 C CA . HIS A 1 408 ? -29.908 -0.604 24.233 1.00 90.44 408 HIS A CA 1
ATOM 3140 C C . HIS A 1 408 ? -29.893 -0.864 25.743 1.00 90.44 408 HIS A C 1
ATOM 3142 O O . HIS A 1 408 ? -28.918 -1.407 26.258 1.00 90.44 408 HIS A O 1
ATOM 3148 N N . GLU A 1 409 ? -30.980 -0.540 26.444 1.00 90.25 409 GLU A N 1
ATOM 3149 C CA . GLU A 1 409 ? -31.115 -0.814 27.879 1.00 90.25 409 GLU A CA 1
ATOM 3150 C C . GLU A 1 409 ? -31.140 -2.324 28.153 1.00 90.25 409 GLU A C 1
ATOM 3152 O O . GLU A 1 409 ? -30.401 -2.821 29.002 1.00 90.25 409 GLU A O 1
ATOM 3157 N N . LEU A 1 410 ? -31.921 -3.077 27.372 1.00 93.06 410 LEU A N 1
ATOM 3158 C CA . LEU A 1 410 ? -31.999 -4.536 27.485 1.00 93.06 410 LEU A CA 1
ATOM 3159 C C . LEU A 1 410 ? -30.663 -5.214 27.154 1.00 93.06 410 LEU A C 1
ATOM 3161 O O . LEU A 1 410 ? -30.262 -6.156 27.836 1.00 93.06 410 LEU A O 1
ATOM 3165 N N . GLN A 1 411 ? -29.947 -4.727 26.140 1.00 94.31 411 GLN A N 1
ATOM 3166 C CA . GLN A 1 411 ? -28.617 -5.219 25.787 1.00 94.31 411 GLN A CA 1
ATOM 3167 C C . GLN A 1 411 ? -27.575 -4.884 26.857 1.00 94.31 411 GLN A C 1
ATOM 3169 O O . GLN A 1 411 ? -26.718 -5.721 27.125 1.00 94.31 411 GLN A O 1
ATOM 3174 N N . MET A 1 412 ? -27.656 -3.712 27.500 1.00 95.50 412 MET A N 1
ATOM 3175 C CA . MET A 1 412 ? -26.810 -3.378 28.652 1.00 95.50 412 MET A CA 1
ATOM 3176 C C . MET A 1 412 ? -27.049 -4.326 29.824 1.00 95.50 412 MET A C 1
ATOM 3178 O O . MET A 1 412 ? -26.090 -4.824 30.405 1.00 95.50 412 MET A O 1
ATOM 3182 N N . LEU A 1 413 ? -28.309 -4.638 30.138 1.00 95.38 413 LEU A N 1
ATOM 3183 C CA . LEU A 1 413 ? -28.641 -5.601 31.192 1.00 95.38 413 LEU A CA 1
ATOM 3184 C C . LEU A 1 413 ? -28.137 -7.013 30.854 1.00 95.38 413 LEU A C 1
ATOM 3186 O O . LEU A 1 413 ? -27.526 -7.670 31.696 1.00 95.38 413 LEU A O 1
ATOM 3190 N N . ALA A 1 414 ? -28.329 -7.464 29.612 1.00 96.38 414 ALA A N 1
ATOM 3191 C CA . ALA A 1 414 ? -27.823 -8.758 29.148 1.00 96.38 414 ALA A CA 1
ATOM 3192 C C . ALA A 1 414 ? -26.285 -8.832 29.179 1.00 96.38 414 ALA A C 1
ATOM 3194 O O . ALA A 1 414 ? -25.709 -9.859 29.564 1.00 96.38 414 ALA A O 1
ATOM 3195 N N . LEU A 1 415 ? -25.617 -7.730 28.824 1.00 97.44 415 LEU A N 1
ATOM 3196 C CA . LEU A 1 415 ? -24.172 -7.598 28.936 1.00 97.44 415 LEU A CA 1
ATOM 3197 C C . LEU A 1 415 ? -23.740 -7.667 30.403 1.00 97.44 415 LEU A C 1
ATOM 3199 O O . LEU A 1 415 ? -22.849 -8.451 30.710 1.00 97.44 415 LEU A O 1
ATOM 3203 N N . ALA A 1 416 ? -24.398 -6.941 31.311 1.00 96.88 416 ALA A N 1
ATOM 3204 C CA . ALA A 1 416 ? -24.099 -6.969 32.743 1.00 96.88 416 ALA A CA 1
ATOM 3205 C C . ALA A 1 416 ? -24.135 -8.401 33.302 1.00 96.88 416 ALA A C 1
ATOM 3207 O O . ALA A 1 416 ? -23.180 -8.847 33.939 1.00 96.88 416 ALA A O 1
ATOM 3208 N N . SER A 1 417 ? -25.187 -9.167 32.988 1.00 96.88 417 SER A N 1
ATOM 3209 C CA . SER A 1 417 ? -25.291 -10.579 33.384 1.00 96.88 417 SER A CA 1
ATOM 3210 C C . SER A 1 417 ? -24.207 -11.462 32.757 1.00 96.88 417 SER A C 1
ATOM 3212 O O . SER A 1 417 ? -23.811 -12.477 33.328 1.00 96.88 417 SER A O 1
ATOM 3214 N N . SER A 1 418 ? -23.720 -11.117 31.566 1.00 97.06 418 SER A N 1
ATOM 3215 C CA . SER A 1 418 ? -22.623 -11.841 30.917 1.00 97.06 418 SER A CA 1
ATOM 3216 C C . SER A 1 418 ? -21.279 -11.530 31.574 1.00 97.06 418 SER A C 1
ATOM 3218 O O . SER A 1 418 ? -20.549 -12.465 31.890 1.00 97.06 418 SER A O 1
ATOM 3220 N N . LEU A 1 419 ? -20.995 -10.260 31.876 1.00 96.12 419 LEU A N 1
ATOM 3221 C CA . LEU A 1 419 ? -19.787 -9.852 32.598 1.00 96.12 419 LEU A CA 1
ATOM 3222 C C . LEU A 1 419 ? -19.735 -10.467 34.004 1.00 96.12 419 LEU A C 1
ATOM 3224 O O . LEU A 1 419 ? -18.693 -10.971 34.406 1.00 96.12 419 LEU A O 1
ATOM 3228 N N . GLN A 1 420 ? -20.865 -10.516 34.719 1.00 94.94 420 GLN A N 1
ATOM 3229 C CA . GLN A 1 420 ? -20.955 -11.182 36.025 1.00 94.94 420 GLN A CA 1
ATOM 3230 C C . GLN A 1 420 ? -20.626 -12.677 35.947 1.00 94.94 420 GLN A C 1
ATOM 3232 O O . GLN A 1 420 ? -19.894 -13.192 36.788 1.00 94.94 420 GLN A O 1
ATOM 3237 N N . ARG A 1 421 ? -21.137 -13.382 34.928 1.00 95.31 421 ARG A N 1
ATOM 3238 C CA . ARG A 1 421 ? -20.835 -14.809 34.726 1.00 95.31 421 ARG A CA 1
ATOM 3239 C C . ARG A 1 421 ? -19.365 -15.046 34.391 1.00 95.31 421 ARG A C 1
ATOM 3241 O O . ARG A 1 421 ? -18.788 -15.996 34.909 1.00 95.31 421 ARG A O 1
ATOM 3248 N N . LEU A 1 422 ? -18.770 -14.187 33.561 1.00 94.94 422 LEU A N 1
ATOM 3249 C CA . LEU A 1 422 ? -17.341 -14.245 33.246 1.00 94.94 422 LEU A CA 1
ATOM 3250 C C . LEU A 1 422 ? -16.502 -14.003 34.507 1.00 94.94 422 LEU A C 1
ATOM 3252 O O . LEU A 1 422 ? -15.655 -14.825 34.835 1.00 94.94 422 LEU A O 1
ATOM 3256 N N . ALA A 1 423 ? -16.804 -12.953 35.276 1.00 91.75 423 ALA A N 1
ATOM 3257 C CA . ALA A 1 423 ? -16.116 -12.663 36.535 1.00 91.75 423 ALA A CA 1
ATOM 3258 C C . ALA A 1 423 ? -16.203 -13.829 37.529 1.00 91.75 423 ALA A C 1
ATOM 3260 O O . ALA A 1 423 ? -15.188 -14.231 38.092 1.00 91.75 423 ALA A O 1
ATOM 3261 N N . ALA A 1 424 ? -17.394 -14.412 37.701 1.00 89.69 424 ALA A N 1
ATOM 3262 C CA . ALA A 1 424 ? -17.580 -15.579 38.557 1.00 89.69 424 ALA A CA 1
ATOM 3263 C C . ALA A 1 424 ? -16.708 -16.759 38.098 1.00 89.69 424 ALA A C 1
ATOM 3265 O O . ALA A 1 424 ? -16.067 -17.394 38.925 1.00 89.69 424 ALA A O 1
ATOM 3266 N N . GLY A 1 425 ? -16.619 -17.017 36.789 1.00 88.75 425 GLY A N 1
ATOM 3267 C CA . GLY A 1 425 ? -15.783 -18.088 36.241 1.00 88.75 425 GLY A CA 1
ATOM 3268 C C . GLY A 1 425 ? -14.292 -17.961 36.578 1.00 88.75 425 GLY A C 1
ATOM 3269 O O . GLY A 1 425 ? -13.638 -18.978 36.788 1.00 88.75 425 GLY A O 1
ATOM 3270 N N . HIS A 1 426 ? -13.773 -16.734 36.676 1.00 83.50 426 HIS A N 1
ATOM 3271 C CA . HIS A 1 426 ? -12.369 -16.466 37.020 1.00 83.50 426 HIS A CA 1
ATOM 3272 C C . HIS A 1 426 ? -12.106 -16.378 38.529 1.00 83.50 426 HIS A C 1
ATOM 3274 O O . HIS A 1 426 ? -10.991 -16.649 38.953 1.00 83.50 426 HIS A O 1
ATOM 3280 N N . LEU A 1 427 ? -13.108 -16.023 39.342 1.00 70.06 427 LEU A N 1
ATOM 3281 C CA . LEU A 1 427 ? -12.981 -15.908 40.806 1.00 70.06 427 LEU A CA 1
ATOM 3282 C C . LEU A 1 427 ? -13.046 -17.259 41.546 1.00 70.06 427 LEU A C 1
ATOM 3284 O O . LEU A 1 427 ? -12.695 -17.320 42.721 1.00 70.06 427 LEU A O 1
ATOM 3288 N N . PHE A 1 428 ? -13.497 -18.331 40.886 1.00 59.31 428 PHE A N 1
ATOM 3289 C CA . PHE A 1 428 ? -13.535 -19.693 41.448 1.00 59.31 428 PHE A CA 1
ATOM 3290 C C . PHE A 1 428 ? -12.312 -20.561 41.076 1.00 59.31 428 PHE A C 1
ATOM 3292 O O . PHE A 1 428 ? -12.326 -21.767 41.338 1.00 59.31 428 PHE A O 1
ATOM 3299 N N . LEU A 1 429 ? -11.271 -19.970 40.476 1.00 46.16 429 LEU A N 1
ATOM 3300 C CA . LEU A 1 429 ? -9.986 -20.597 40.123 1.00 46.16 429 LEU A CA 1
ATOM 3301 C C . LEU A 1 429 ? -8.850 -20.019 40.970 1.00 46.16 429 LEU A C 1
ATOM 3303 O O . LEU A 1 429 ? -7.905 -20.790 41.272 1.00 46.16 429 LEU A O 1
#